Protein AF-A0A1Q3PB44-F1 (afdb_monomer_lite)

Structure (mmCIF, N/CA/C/O backbone):
data_AF-A0A1Q3PB44-F1
#
_entry.id   AF-A0A1Q3PB44-F1
#
loop_
_atom_site.group_PDB
_atom_site.id
_atom_site.type_symbol
_atom_site.label_atom_id
_atom_site.label_alt_id
_atom_site.label_comp_id
_atom_site.label_asym_id
_atom_site.label_entity_id
_atom_site.label_seq_id
_atom_site.pdbx_PDB_ins_code
_atom_site.Cartn_x
_atom_site.Cartn_y
_atom_site.Cartn_z
_atom_site.occupancy
_atom_site.B_iso_or_equiv
_atom_site.auth_seq_id
_atom_site.auth_comp_id
_atom_site.auth_asym_id
_atom_site.auth_atom_id
_atom_site.pdbx_PDB_model_num
ATOM 1 N N . MET A 1 1 ? -9.088 8.339 -26.005 1.00 31.25 1 MET A N 1
ATOM 2 C CA . MET A 1 1 ? -10.223 7.729 -26.740 1.00 31.25 1 MET A CA 1
ATOM 3 C C . MET A 1 1 ? -10.946 8.685 -27.688 1.00 31.25 1 MET A C 1
ATOM 5 O O . MET A 1 1 ? -10.969 8.366 -28.861 1.00 31.25 1 MET A O 1
ATOM 9 N N . LYS A 1 2 ? -11.451 9.865 -27.280 1.00 26.67 2 LYS A N 1
ATOM 10 C CA . LYS A 1 2 ? -12.158 10.789 -28.208 1.00 26.67 2 LYS A CA 1
ATOM 11 C C . LYS A 1 2 ? -11.362 11.177 -29.471 1.00 26.67 2 LYS A C 1
ATOM 13 O O . LYS A 1 2 ? -11.921 11.159 -30.557 1.00 26.67 2 LYS A O 1
ATOM 18 N N . ARG A 1 3 ? -10.048 11.430 -29.358 1.00 32.38 3 ARG A N 1
ATOM 19 C CA . ARG A 1 3 ? -9.160 11.673 -30.519 1.00 32.38 3 ARG A CA 1
ATOM 20 C C . ARG A 1 3 ? -8.926 10.430 -31.391 1.00 32.38 3 ARG A C 1
ATOM 22 O O . ARG A 1 3 ? -8.772 10.564 -32.593 1.00 32.38 3 ARG A O 1
ATOM 29 N N . ILE A 1 4 ? -8.954 9.237 -30.793 1.00 37.62 4 ILE A N 1
ATOM 30 C CA . ILE A 1 4 ? -8.823 7.954 -31.502 1.00 37.62 4 ILE A CA 1
ATOM 31 C C . ILE A 1 4 ? -10.124 7.639 -32.244 1.00 37.62 4 ILE A C 1
ATOM 33 O O . ILE A 1 4 ? -10.053 7.246 -33.394 1.00 37.62 4 ILE A O 1
ATOM 37 N N . CYS A 1 5 ? -11.296 7.899 -31.652 1.00 35.88 5 CYS A N 1
ATOM 38 C CA . CYS A 1 5 ? -12.586 7.804 -32.341 1.00 35.88 5 CYS A CA 1
ATOM 39 C C . CYS A 1 5 ? -12.705 8.818 -33.485 1.00 35.88 5 CYS A C 1
ATOM 41 O O . CYS A 1 5 ? -13.188 8.450 -34.542 1.00 35.88 5 CYS A O 1
ATOM 43 N N . LEU A 1 6 ? -12.224 10.058 -33.319 1.00 37.59 6 LEU A N 1
ATOM 44 C CA . LEU A 1 6 ? -12.164 11.043 -34.411 1.00 37.59 6 LEU A CA 1
ATOM 45 C C . LEU A 1 6 ? -11.245 10.585 -35.554 1.00 37.59 6 LEU A C 1
ATOM 47 O O . LEU A 1 6 ? -11.616 10.708 -36.716 1.00 37.59 6 LEU A O 1
ATOM 51 N N . LEU A 1 7 ? -10.087 10.000 -35.233 1.00 40.38 7 LEU A N 1
ATOM 52 C CA . LEU A 1 7 ? -9.178 9.410 -36.222 1.00 40.38 7 LEU A CA 1
ATOM 53 C C . LEU A 1 7 ? -9.757 8.147 -36.872 1.00 40.38 7 LEU A C 1
ATOM 55 O O . LEU A 1 7 ? -9.545 7.936 -38.058 1.00 40.38 7 LEU A O 1
ATOM 59 N N . TRP A 1 8 ? -10.529 7.342 -36.138 1.00 37.62 8 TRP A N 1
ATOM 60 C CA . TRP A 1 8 ? -11.254 6.186 -36.674 1.00 37.62 8 TRP A CA 1
ATOM 61 C C . TRP A 1 8 ? -12.418 6.610 -37.574 1.00 37.62 8 TRP A C 1
ATOM 63 O O . TRP A 1 8 ? -12.625 5.999 -38.609 1.00 37.62 8 TRP A O 1
ATOM 73 N N . ILE A 1 9 ? -13.134 7.688 -37.239 1.00 42.72 9 ILE A N 1
ATOM 74 C CA . ILE A 1 9 ? -14.161 8.297 -38.100 1.00 42.72 9 ILE A CA 1
ATOM 75 C C . ILE A 1 9 ? -13.521 8.895 -39.358 1.00 42.72 9 ILE A C 1
ATOM 77 O O . ILE A 1 9 ? -14.110 8.799 -40.425 1.00 42.72 9 ILE A O 1
ATOM 81 N N . LEU A 1 10 ? -12.303 9.441 -39.277 1.00 42.34 10 LEU A N 1
ATOM 82 C CA . LEU A 1 10 ? -11.537 9.882 -40.451 1.00 42.34 10 LEU A CA 1
ATOM 83 C C . LEU A 1 10 ? -11.017 8.702 -41.293 1.00 42.34 10 LEU A C 1
ATOM 85 O O . LEU A 1 10 ? -11.032 8.785 -42.516 1.00 42.34 10 LEU A O 1
ATOM 89 N N . LEU A 1 11 ? -10.605 7.592 -40.670 1.00 40.31 11 LEU A N 1
ATOM 90 C CA . LEU A 1 11 ? -10.160 6.358 -41.341 1.00 40.31 11 LEU A CA 1
ATOM 91 C C . LEU A 1 11 ? -11.316 5.601 -42.004 1.00 40.31 11 LEU A C 1
ATOM 93 O O . LEU A 1 11 ? -11.210 5.212 -43.158 1.00 40.31 11 LEU A O 1
ATOM 97 N N . VAL A 1 12 ? -12.440 5.428 -41.308 1.00 43.81 12 VAL A N 1
ATOM 98 C CA . VAL A 1 12 ? -13.672 4.874 -41.886 1.00 43.81 12 VAL A CA 1
ATOM 99 C C . VAL A 1 12 ? -14.264 5.869 -42.874 1.00 43.81 12 VAL A C 1
ATOM 101 O O . VAL A 1 12 ? -14.762 5.448 -43.900 1.00 43.81 12 VAL A O 1
ATOM 104 N N . GLY A 1 13 ? -14.146 7.173 -42.630 1.00 35.34 13 GLY A N 1
ATOM 105 C CA . GLY A 1 13 ? -14.529 8.223 -43.568 1.00 35.34 13 GLY A CA 1
ATOM 106 C C . GLY A 1 13 ? -13.752 8.116 -44.873 1.00 35.34 13 GLY A C 1
ATOM 107 O O . GLY A 1 13 ? -14.371 8.074 -45.918 1.00 35.34 13 GLY A O 1
ATOM 108 N N . THR A 1 14 ? -12.427 7.967 -44.833 1.00 41.50 14 THR A N 1
ATOM 109 C CA . THR A 1 14 ? -11.571 7.818 -46.028 1.00 41.50 14 THR A CA 1
ATOM 110 C C . THR A 1 14 ? -11.686 6.440 -46.691 1.00 41.50 14 THR A C 1
ATOM 112 O O . THR A 1 14 ? -11.678 6.358 -47.917 1.00 41.50 14 THR A O 1
ATOM 115 N N . TYR A 1 15 ? -11.873 5.364 -45.920 1.00 34.41 15 TYR A N 1
ATOM 116 C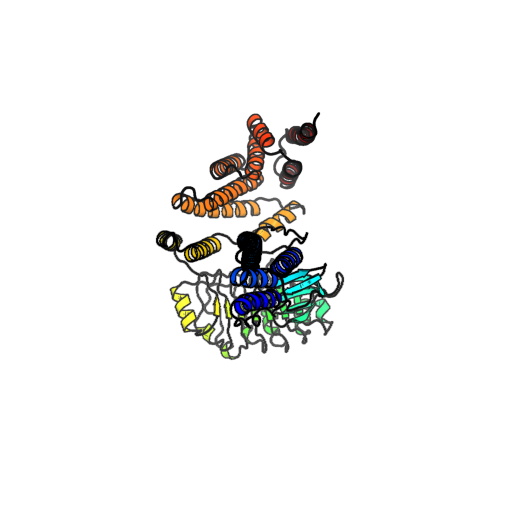 CA . TYR A 1 15 ? -12.097 4.009 -46.444 1.00 34.41 15 TYR A CA 1
ATOM 117 C C . TYR A 1 15 ? -13.510 3.833 -47.032 1.00 34.41 15 TYR A C 1
ATOM 119 O O . TYR A 1 15 ? -13.674 3.197 -48.070 1.00 34.41 15 TYR A O 1
ATOM 127 N N . ALA A 1 16 ? -14.528 4.450 -46.422 1.00 34.28 16 ALA A N 1
ATOM 128 C CA . ALA A 1 16 ? -15.892 4.502 -46.944 1.00 34.28 16 ALA A CA 1
ATOM 129 C C . ALA A 1 16 ? -16.031 5.508 -48.092 1.00 34.28 16 ALA A C 1
ATOM 131 O O . ALA A 1 16 ? -16.802 5.233 -48.999 1.00 34.28 16 ALA A O 1
ATOM 132 N N . TYR A 1 17 ? -15.258 6.602 -48.138 1.00 34.59 17 TYR A N 1
ATOM 133 C CA . TYR A 1 17 ? -15.199 7.495 -49.309 1.00 34.59 17 TYR A CA 1
ATOM 134 C C . TYR A 1 17 ? -14.560 6.800 -50.523 1.00 34.59 17 TYR A C 1
ATOM 136 O O . TYR A 1 17 ? -14.921 7.077 -51.662 1.00 34.59 17 TYR A O 1
ATOM 144 N N . GLY A 1 18 ? -13.666 5.832 -50.284 1.00 34.78 18 GLY A N 1
ATOM 145 C CA . GLY A 1 18 ? -13.157 4.916 -51.311 1.00 34.78 18 GLY A CA 1
ATOM 146 C C . GLY A 1 18 ? -14.152 3.832 -51.760 1.00 34.78 18 GLY A C 1
ATOM 147 O O . GLY A 1 18 ? -13.873 3.125 -52.724 1.00 34.78 18 GLY A O 1
ATOM 148 N N . GLN A 1 19 ? -15.298 3.688 -51.083 1.00 34.66 19 GLN A N 1
ATOM 149 C CA . GLN A 1 19 ? -16.355 2.701 -51.373 1.00 34.66 19 GLN A CA 1
ATOM 150 C C . GLN A 1 19 ? -17.742 3.339 -51.583 1.00 34.66 19 GLN A C 1
ATOM 152 O O . GLN A 1 19 ? -18.708 2.644 -51.909 1.00 34.66 19 GLN A O 1
ATOM 157 N N . THR A 1 20 ? -17.887 4.661 -51.456 1.00 29.61 20 THR A N 1
ATOM 158 C CA . THR A 1 20 ? -19.086 5.356 -51.913 1.00 29.61 20 THR A CA 1
ATOM 159 C C . THR A 1 20 ? -19.082 5.308 -53.424 1.00 29.61 20 THR A C 1
ATOM 161 O O . THR A 1 20 ? -18.291 5.999 -54.061 1.00 29.61 20 THR A O 1
ATOM 164 N N . LYS A 1 21 ? -19.961 4.444 -53.957 1.00 35.19 21 LYS A N 1
ATOM 165 C CA . LYS A 1 21 ? -20.476 4.438 -55.329 1.00 35.19 21 LYS A CA 1
ATOM 166 C C . LYS A 1 21 ? -20.131 5.748 -56.012 1.00 35.19 21 LYS A C 1
ATOM 168 O O . LYS A 1 21 ? -20.655 6.783 -55.591 1.00 35.19 21 LYS A O 1
ATOM 173 N N . SER A 1 22 ? -19.307 5.684 -57.057 1.00 34.19 22 SER A N 1
ATOM 174 C CA . SER A 1 22 ? -19.205 6.778 -58.005 1.00 34.19 22 SER A CA 1
ATOM 175 C C . SER A 1 22 ? -20.636 7.233 -58.291 1.00 34.19 22 SER A C 1
ATOM 177 O O . SER A 1 22 ? -21.410 6.515 -58.937 1.00 34.19 22 SER A O 1
ATOM 179 N N . LYS A 1 23 ? -21.019 8.424 -57.825 1.00 36.88 23 LYS A N 1
ATOM 180 C CA . LYS A 1 23 ? -21.848 9.230 -58.701 1.00 36.88 23 LYS A CA 1
ATOM 181 C C . LYS A 1 23 ? -20.926 9.410 -59.886 1.00 36.88 23 LYS A C 1
ATOM 183 O O . LYS A 1 23 ? -19.976 10.177 -59.788 1.00 36.88 23 LYS A O 1
ATOM 188 N N . LYS A 1 24 ? -21.120 8.565 -60.911 1.00 36.59 24 LYS A N 1
ATOM 189 C CA . LYS A 1 24 ? -20.593 8.816 -62.245 1.00 36.59 24 LYS A CA 1
ATOM 190 C C . LYS A 1 24 ? -20.741 10.316 -62.410 1.00 36.59 24 LYS A C 1
ATOM 192 O O . LYS A 1 24 ? -21.864 10.814 -62.272 1.00 36.59 24 LYS A O 1
ATOM 197 N N . ILE A 1 25 ? -19.630 11.023 -62.585 1.00 38.75 25 ILE A N 1
ATOM 198 C CA . ILE A 1 25 ? -19.716 12.329 -63.213 1.00 38.75 25 ILE A CA 1
ATOM 199 C C . ILE A 1 25 ? -20.564 12.046 -64.450 1.00 38.75 25 ILE A C 1
ATOM 201 O O . ILE A 1 25 ? -20.268 11.110 -65.202 1.00 38.75 25 ILE A O 1
ATOM 205 N N . ALA A 1 26 ? -21.733 12.690 -64.499 1.00 40.81 26 ALA A N 1
ATOM 206 C CA . ALA A 1 26 ? -22.584 12.646 -65.670 1.00 40.81 26 ALA A CA 1
ATOM 207 C C . ALA A 1 26 ? -21.668 12.887 -66.870 1.00 40.81 26 ALA A C 1
ATOM 209 O O . ALA A 1 26 ? -20.730 13.674 -66.741 1.00 40.81 26 ALA A O 1
ATOM 210 N N . GLU A 1 27 ? -21.872 12.130 -67.948 1.00 43.84 27 GLU A N 1
ATOM 211 C CA . GLU A 1 27 ? -21.102 12.254 -69.188 1.00 43.84 27 GLU A CA 1
ATOM 212 C C . GLU A 1 27 ? -20.716 13.720 -69.420 1.00 43.84 27 GLU A C 1
ATOM 214 O O . GLU A 1 27 ? -21.585 14.580 -69.241 1.00 43.84 27 GLU A O 1
ATOM 219 N N . PRO A 1 28 ? -19.428 14.012 -69.693 1.00 43.94 28 PRO A N 1
ATOM 220 C CA . PRO A 1 28 ? -18.940 15.384 -69.739 1.00 43.94 28 PRO A CA 1
ATOM 221 C C . PRO A 1 28 ? -19.877 16.207 -70.621 1.00 43.94 28 PRO A C 1
ATOM 223 O O . PRO A 1 28 ? -20.183 15.791 -71.740 1.00 43.94 28 PRO A O 1
ATOM 226 N N . GLU A 1 29 ? -20.396 17.319 -70.086 1.00 48.84 29 GLU A N 1
ATOM 227 C CA . GLU A 1 29 ? -21.261 18.194 -70.874 1.00 48.84 29 GLU A CA 1
ATOM 228 C C . GLU A 1 29 ? -20.526 18.581 -72.172 1.00 48.84 29 GLU A C 1
ATOM 230 O O . GLU A 1 29 ? -19.304 18.769 -72.127 1.00 48.84 29 GLU A O 1
ATOM 235 N N . PRO A 1 30 ? -21.223 18.687 -73.321 1.00 44.12 30 PRO A N 1
ATOM 236 C CA . PRO A 1 30 ? -20.631 18.568 -74.664 1.00 44.12 30 PRO A CA 1
ATOM 237 C C . PRO A 1 30 ? -19.619 19.655 -75.073 1.00 44.12 30 PRO A C 1
ATOM 239 O O . PRO A 1 30 ? -19.142 19.629 -76.203 1.00 44.12 30 PRO A O 1
ATOM 242 N N . ASP A 1 31 ? -19.285 20.587 -74.180 1.00 51.25 31 ASP A N 1
ATOM 243 C CA . ASP A 1 31 ? -18.553 21.820 -74.484 1.00 51.25 31 ASP A CA 1
ATOM 244 C C . ASP A 1 31 ? -17.181 21.941 -73.794 1.00 51.25 31 ASP A C 1
ATOM 246 O O . ASP A 1 31 ? -16.513 22.961 -73.953 1.00 51.25 31 ASP A O 1
ATOM 250 N N . HIS A 1 32 ? -16.722 20.954 -73.013 1.00 59.09 32 HIS A N 1
ATOM 251 C CA . HIS A 1 32 ? -15.379 21.040 -72.416 1.00 59.09 32 HIS A CA 1
ATOM 252 C C . HIS A 1 32 ? -14.331 20.527 -73.401 1.00 59.09 32 HIS A C 1
ATOM 254 O O . HIS A 1 32 ? -14.281 19.332 -73.700 1.00 59.09 32 HIS A O 1
ATOM 260 N N . SER A 1 33 ? -13.474 21.428 -73.885 1.00 78.19 33 SER A N 1
ATOM 261 C CA . SER A 1 33 ? -12.336 21.033 -74.711 1.00 78.19 33 SER A CA 1
ATOM 262 C C . SER A 1 33 ? -11.393 20.112 -73.926 1.00 78.19 33 SER A C 1
ATOM 264 O O . SER A 1 33 ? -11.323 20.146 -72.689 1.00 78.19 33 SER A O 1
ATOM 266 N N . CYS A 1 34 ? -10.641 19.276 -74.638 1.00 80.50 34 CYS A N 1
ATOM 267 C CA . CYS A 1 34 ? -9.642 18.402 -74.027 1.00 80.50 34 CYS A CA 1
ATOM 268 C C . CYS A 1 34 ? -8.598 19.192 -73.217 1.00 80.50 34 CYS A C 1
ATOM 270 O O . CYS A 1 34 ? -8.093 18.718 -72.194 1.00 80.50 34 CYS A O 1
ATOM 272 N N . GLU A 1 35 ? -8.324 20.426 -73.629 1.00 85.12 35 GLU A N 1
ATOM 273 C CA . GLU A 1 35 ? -7.474 21.389 -72.944 1.00 85.12 35 GLU A CA 1
ATOM 274 C C . GLU A 1 35 ? -8.085 21.882 -71.623 1.00 85.12 35 GLU A C 1
ATOM 276 O O . GLU A 1 35 ? -7.364 21.972 -70.623 1.00 85.12 35 GLU A O 1
ATOM 281 N N . ASP A 1 36 ? -9.396 22.137 -71.573 1.00 84.81 36 ASP A N 1
ATOM 282 C CA . ASP A 1 36 ? -10.093 22.599 -70.363 1.00 84.81 36 ASP A CA 1
ATOM 283 C C . ASP A 1 36 ? -10.132 21.524 -69.273 1.00 84.81 36 ASP A C 1
ATOM 285 O O . ASP A 1 36 ? -9.908 21.811 -68.089 1.00 84.81 36 ASP A O 1
ATOM 289 N N . LEU A 1 37 ? -10.348 20.264 -69.664 1.00 83.44 37 LEU A N 1
ATOM 290 C CA . LEU A 1 37 ? -10.273 19.120 -68.752 1.00 83.44 37 LEU A CA 1
ATOM 291 C C . LEU A 1 37 ? -8.854 18.943 -68.200 1.00 83.44 37 LEU A C 1
ATOM 293 O O . LEU A 1 37 ? -8.673 18.726 -66.998 1.00 83.44 37 LEU A O 1
ATOM 297 N N . LEU A 1 38 ? -7.833 19.086 -69.050 1.00 88.44 38 LEU A N 1
ATOM 298 C CA . LEU A 1 38 ? -6.437 18.970 -68.631 1.00 88.44 38 LEU A CA 1
ATOM 299 C C . LEU A 1 38 ? -6.029 20.114 -67.695 1.00 88.44 38 LEU A C 1
ATOM 301 O O . LEU A 1 38 ? -5.314 19.894 -66.713 1.00 88.44 38 LEU A O 1
ATOM 305 N N . MET A 1 39 ? -6.491 21.330 -67.976 1.00 90.31 39 MET A N 1
ATOM 306 C CA . MET A 1 39 ? -6.270 22.504 -67.137 1.00 90.31 39 MET A CA 1
ATOM 307 C C . MET A 1 39 ? -6.982 22.369 -65.786 1.00 90.31 39 MET A C 1
ATOM 309 O O . MET A 1 39 ? -6.376 22.633 -64.748 1.00 90.31 39 MET A O 1
ATOM 313 N N . SER A 1 40 ? -8.218 21.867 -65.770 1.00 89.06 40 SER A N 1
ATOM 314 C CA . SER A 1 40 ? -8.969 21.589 -64.538 1.00 89.06 40 SER A CA 1
ATOM 315 C C . SER A 1 40 ? -8.299 20.506 -63.689 1.00 89.06 40 SER A C 1
ATOM 317 O O . SER A 1 40 ? -8.140 20.684 -62.480 1.00 89.06 40 SER A O 1
ATOM 319 N N . ALA A 1 41 ? -7.800 19.435 -64.316 1.00 89.06 41 ALA A N 1
ATOM 320 C CA . ALA A 1 41 ? -7.032 18.393 -63.635 1.00 89.06 41 ALA A CA 1
ATOM 321 C C . ALA A 1 41 ? -5.750 18.942 -62.983 1.00 89.06 41 ALA A C 1
ATOM 323 O O . ALA A 1 41 ? -5.457 18.633 -61.824 1.00 89.06 41 ALA A O 1
ATOM 324 N N . LYS A 1 42 ? -4.997 19.786 -63.702 1.00 91.69 42 LYS A N 1
ATOM 325 C CA . LYS A 1 42 ? -3.780 20.433 -63.184 1.00 91.69 42 LYS A CA 1
ATOM 326 C C . LYS A 1 42 ? -4.092 21.397 -62.038 1.00 91.69 42 LYS A C 1
ATOM 328 O O . LYS A 1 42 ? -3.457 21.303 -60.990 1.00 91.69 42 LYS A O 1
ATOM 333 N N . ASN A 1 43 ? -5.114 22.238 -62.187 1.00 91.38 43 ASN A N 1
ATOM 334 C CA . ASN A 1 43 ? -5.532 23.192 -61.158 1.00 91.38 43 ASN A CA 1
ATOM 335 C C . ASN A 1 43 ? -5.997 22.487 -59.872 1.00 91.38 43 ASN A C 1
ATOM 337 O O . ASN A 1 43 ? -5.606 22.889 -58.775 1.00 91.38 43 ASN A O 1
ATOM 341 N N . SER A 1 44 ? -6.781 21.410 -59.977 1.00 85.31 44 SER A N 1
ATOM 342 C CA . SER A 1 44 ? -7.178 20.615 -58.805 1.00 85.31 44 SER A CA 1
ATOM 343 C C . SER A 1 44 ? -5.984 19.893 -58.167 1.00 85.31 44 SER A C 1
ATOM 345 O O . SER A 1 44 ? -5.896 19.813 -56.941 1.00 85.31 44 SER A O 1
ATOM 347 N N . LEU A 1 45 ? -5.005 19.424 -58.953 1.00 88.44 45 LEU A N 1
ATOM 348 C CA . LEU A 1 45 ? -3.767 18.840 -58.417 1.00 88.44 45 LEU A CA 1
ATOM 349 C C . LEU A 1 45 ? -2.906 19.874 -57.665 1.00 88.44 45 LEU A C 1
ATOM 351 O O . LEU A 1 45 ? -2.297 19.535 -56.639 1.00 88.44 45 LEU A O 1
ATOM 355 N N . GLU A 1 46 ? -2.848 21.115 -58.150 1.00 91.56 46 GLU A N 1
ATOM 356 C CA . GLU A 1 46 ? -2.172 22.238 -57.484 1.00 91.56 46 GLU A CA 1
ATOM 357 C C . GLU A 1 46 ? -2.870 22.623 -56.177 1.00 91.56 46 GLU A C 1
ATOM 359 O O . GLU A 1 46 ? -2.208 22.772 -55.150 1.00 91.56 46 GLU A O 1
ATOM 364 N N . LYS A 1 47 ? -4.208 22.660 -56.176 1.00 89.69 47 LYS A N 1
ATOM 365 C CA . LYS A 1 47 ? -5.036 22.866 -54.973 1.00 89.69 47 LYS A CA 1
ATOM 366 C C . LYS A 1 47 ? -5.055 21.670 -54.014 1.00 89.69 47 LYS A C 1
ATOM 368 O O . LYS A 1 47 ? -5.650 21.756 -52.943 1.00 89.69 47 LYS A O 1
ATOM 373 N N . ASN A 1 48 ? -4.377 20.573 -54.362 1.00 85.44 48 ASN A N 1
ATOM 374 C CA . ASN A 1 48 ? -4.324 19.326 -53.594 1.00 85.44 48 ASN A CA 1
ATOM 375 C C . ASN A 1 48 ? -5.698 18.631 -53.431 1.00 85.44 48 ASN A C 1
ATOM 377 O O . ASN A 1 48 ? -5.900 17.839 -52.510 1.00 85.44 48 ASN A O 1
ATOM 381 N N . GLU A 1 49 ? -6.625 18.882 -54.356 1.00 88.56 49 GLU A N 1
ATOM 382 C CA . GLU A 1 49 ? -7.944 18.248 -54.478 1.00 88.56 49 GLU A CA 1
ATOM 383 C C . GLU A 1 49 ? -7.803 16.925 -55.254 1.00 88.56 49 GLU A C 1
ATOM 385 O O . GLU A 1 49 ? -8.264 16.774 -56.385 1.00 88.56 49 GLU A O 1
ATOM 390 N N . LEU A 1 50 ? -7.086 15.962 -54.665 1.00 84.56 50 LEU A N 1
ATOM 391 C CA . LEU A 1 50 ? -6.557 14.797 -55.391 1.00 84.56 50 LEU A CA 1
ATOM 392 C C . LEU A 1 50 ? -7.635 13.921 -56.040 1.00 84.56 50 LEU A C 1
ATOM 394 O O . LEU A 1 50 ? -7.419 13.442 -57.147 1.00 84.56 50 LEU A O 1
ATOM 398 N N . THR A 1 51 ? -8.787 13.733 -55.393 1.00 82.38 51 THR A N 1
ATOM 399 C CA . THR A 1 51 ? -9.908 12.967 -55.964 1.00 82.38 51 THR A CA 1
ATOM 400 C C . THR A 1 51 ? -10.460 13.653 -57.209 1.00 82.38 51 THR A C 1
ATOM 402 O O . THR A 1 51 ? -10.565 13.028 -58.253 1.00 82.38 51 THR A O 1
ATOM 405 N N . GLN A 1 52 ? -10.700 14.962 -57.131 1.00 83.00 52 GLN A N 1
ATOM 406 C CA . GLN A 1 52 ? -11.231 15.741 -58.245 1.00 83.00 52 GLN A CA 1
ATOM 407 C C . GLN A 1 52 ? -10.236 15.817 -59.414 1.00 83.00 52 GLN A C 1
ATOM 409 O O . GLN A 1 52 ? -10.616 15.668 -60.571 1.00 83.00 52 GLN A O 1
ATOM 414 N N . ALA A 1 53 ? -8.943 15.972 -59.117 1.00 81.75 53 ALA A N 1
ATOM 415 C CA . ALA A 1 53 ? -7.887 15.911 -60.125 1.00 81.75 53 ALA A CA 1
ATOM 416 C C . ALA A 1 53 ? -7.817 14.536 -60.813 1.00 81.75 53 ALA A C 1
ATOM 418 O O . ALA A 1 53 ? -7.580 14.464 -62.021 1.00 81.75 53 ALA A O 1
ATOM 419 N N . ARG A 1 54 ? -8.034 13.448 -60.056 1.00 86.88 54 ARG A N 1
ATOM 420 C CA . ARG A 1 54 ? -8.097 12.080 -60.586 1.00 86.88 54 ARG A CA 1
ATOM 421 C C . ARG A 1 54 ? -9.298 11.903 -61.504 1.00 86.88 54 ARG A C 1
ATOM 423 O O . ARG A 1 54 ? -9.127 11.405 -62.611 1.00 86.88 54 ARG A O 1
ATOM 430 N N . ASP A 1 55 ? -10.461 12.368 -61.065 1.00 85.81 55 ASP A N 1
ATOM 431 C CA . ASP A 1 55 ? -11.714 12.264 -61.805 1.00 85.81 55 ASP A CA 1
ATOM 432 C C . ASP A 1 55 ? -11.634 13.016 -63.146 1.00 85.81 55 ASP A C 1
ATOM 434 O O . ASP A 1 55 ? -12.011 12.466 -64.179 1.00 85.81 55 ASP A O 1
ATOM 438 N N . TYR A 1 56 ? -11.050 14.224 -63.173 1.00 85.25 56 TYR A N 1
ATOM 439 C CA . TYR A 1 56 ? -10.800 14.950 -64.428 1.00 85.25 56 TYR A CA 1
ATOM 440 C C . TYR A 1 56 ? -9.804 14.230 -65.348 1.00 85.25 56 TYR A C 1
ATOM 442 O O . TYR A 1 56 ? -9.974 14.251 -66.566 1.00 85.25 56 TYR A O 1
ATOM 450 N N . CYS A 1 57 ? -8.776 13.575 -64.795 1.00 83.81 57 CYS A N 1
ATOM 451 C CA . CYS A 1 57 ? -7.845 12.783 -65.603 1.00 83.81 57 CYS A CA 1
ATOM 452 C C . CYS A 1 57 ? -8.502 11.533 -66.192 1.00 83.81 57 CYS A C 1
ATOM 454 O O . CYS A 1 57 ? -8.281 11.227 -67.359 1.00 83.81 57 CYS A O 1
ATOM 456 N N . GLU A 1 58 ? -9.291 10.807 -65.398 1.00 85.94 58 GLU A N 1
ATOM 457 C CA . GLU A 1 58 ? -10.016 9.614 -65.846 1.00 85.94 58 GLU A CA 1
ATOM 458 C C . GLU A 1 58 ? -11.060 9.974 -66.911 1.00 85.94 58 GLU A C 1
ATOM 460 O O . GLU A 1 58 ? -11.155 9.279 -67.921 1.00 85.94 58 GLU A O 1
ATOM 465 N N . ALA A 1 59 ? -11.772 11.095 -66.743 1.00 83.62 59 ALA A N 1
ATOM 466 C CA . ALA A 1 59 ? -12.682 11.626 -67.754 1.00 83.62 59 ALA A CA 1
ATOM 467 C C . ALA A 1 59 ? -11.943 12.011 -69.048 1.00 83.62 59 ALA A C 1
ATOM 469 O O . ALA A 1 59 ? -12.349 11.584 -70.125 1.00 83.62 59 ALA A O 1
ATOM 470 N N . GLY A 1 60 ? -10.827 12.745 -68.954 1.00 82.44 60 GLY A N 1
ATOM 471 C CA . GLY A 1 60 ? -10.021 13.136 -70.116 1.00 82.44 60 GLY A CA 1
ATOM 472 C C . GLY A 1 60 ? -9.443 11.947 -70.890 1.00 82.44 60 GLY A C 1
ATOM 473 O O . GLY A 1 60 ? -9.449 11.951 -72.116 1.00 82.44 60 GLY A O 1
ATOM 474 N N . LEU A 1 61 ? -9.015 10.884 -70.202 1.00 84.06 61 LEU A N 1
ATOM 475 C CA . LEU A 1 61 ? -8.502 9.662 -70.843 1.00 84.06 61 LEU A CA 1
ATOM 476 C C . LEU A 1 61 ? -9.561 8.871 -71.619 1.00 84.06 61 LEU A C 1
ATOM 478 O O . LEU A 1 61 ? -9.195 8.072 -72.477 1.00 84.06 61 LEU A O 1
ATOM 482 N N . LEU A 1 62 ? -10.844 9.069 -71.315 1.00 82.69 62 LEU A N 1
ATOM 483 C CA . LEU A 1 62 ? -11.947 8.417 -72.021 1.00 82.69 62 LEU A CA 1
ATOM 484 C C . LEU A 1 62 ? -12.320 9.131 -73.324 1.00 82.69 62 LEU A C 1
ATOM 486 O O . LEU A 1 62 ? -12.850 8.480 -74.220 1.00 82.69 62 LEU A O 1
ATOM 490 N N . VAL A 1 63 ? -12.082 10.444 -73.418 1.00 81.12 63 VAL A N 1
ATOM 491 C CA . VAL A 1 63 ? -12.612 11.282 -74.513 1.00 81.12 63 VAL A CA 1
ATOM 492 C C . VAL A 1 63 ? -11.541 12.001 -75.345 1.00 81.12 63 VAL A C 1
ATOM 494 O O . VAL A 1 63 ? -11.863 12.492 -76.420 1.00 81.12 63 VAL A O 1
ATOM 497 N N . CYS A 1 64 ? -10.276 12.040 -74.904 1.00 80.19 64 CYS A N 1
ATOM 498 C CA . CYS A 1 64 ? -9.201 12.807 -75.549 1.00 80.19 64 CYS A CA 1
ATOM 499 C C . CYS A 1 64 ? -7.996 11.936 -75.943 1.00 80.19 64 CYS A C 1
ATOM 501 O O . CYS A 1 64 ? -7.072 11.744 -75.146 1.00 80.19 64 CYS A O 1
ATOM 503 N N . GLU A 1 65 ? -7.962 11.451 -77.189 1.00 77.19 65 GLU A N 1
ATOM 504 C CA . GLU A 1 65 ? -6.859 10.614 -77.697 1.00 77.19 65 GLU A CA 1
ATOM 505 C C . GLU A 1 65 ? -5.533 11.392 -77.807 1.00 77.19 65 GLU A C 1
ATOM 507 O O . GLU A 1 65 ? -4.505 10.935 -77.293 1.00 77.19 65 GLU A O 1
ATOM 512 N N . ASP A 1 66 ? -5.566 12.607 -78.364 1.00 80.50 66 ASP A N 1
ATOM 513 C CA . ASP A 1 66 ? -4.368 13.410 -78.668 1.00 80.50 66 ASP A CA 1
ATOM 514 C C . ASP A 1 66 ? -3.630 13.934 -77.422 1.00 80.50 66 ASP A C 1
ATOM 516 O O . ASP A 1 66 ? -2.417 14.148 -77.441 1.00 80.50 66 ASP A O 1
ATOM 520 N N . LEU A 1 67 ? -4.340 14.107 -76.301 1.00 85.31 67 LEU A N 1
ATOM 521 C CA . LEU A 1 67 ? -3.774 14.575 -75.025 1.00 85.31 67 LEU A CA 1
ATOM 522 C C . LEU A 1 67 ? -3.651 13.469 -73.970 1.00 85.31 67 LEU A C 1
ATOM 524 O O . LEU A 1 67 ? -3.276 13.745 -72.824 1.00 85.31 67 LEU A O 1
ATOM 528 N N . SER A 1 68 ? -3.906 12.214 -74.341 1.00 82.38 68 SER A N 1
ATOM 529 C CA . SER A 1 68 ? -3.864 11.053 -73.443 1.00 82.38 68 SER A CA 1
ATOM 530 C C . SER A 1 68 ? -2.555 10.957 -72.644 1.00 82.38 68 SER A C 1
ATOM 532 O O . SER A 1 68 ? -2.583 10.767 -71.426 1.00 82.38 68 SER A O 1
ATOM 534 N N . GLY A 1 69 ? -1.403 11.199 -73.281 1.00 85.88 69 GLY A N 1
ATOM 535 C CA . GLY A 1 69 ? -0.097 11.223 -72.609 1.00 85.88 69 GLY A CA 1
ATOM 536 C C . GLY A 1 69 ? 0.020 12.309 -71.528 1.00 85.88 69 GLY A C 1
ATOM 537 O O . GLY A 1 69 ? 0.609 12.079 -70.467 1.00 85.88 69 GLY A O 1
ATOM 538 N N . SER A 1 70 ? -0.604 13.471 -71.743 1.00 89.44 70 SER A N 1
ATOM 539 C CA . SER A 1 70 ? -0.630 14.563 -70.762 1.00 89.44 70 SER A CA 1
ATOM 540 C C . SER A 1 70 ? -1.507 14.219 -69.558 1.00 89.44 70 SER A C 1
ATOM 542 O O . SER A 1 70 ? -1.084 14.426 -68.418 1.00 89.44 70 SER A O 1
ATOM 544 N N . PHE A 1 71 ? -2.688 13.635 -69.781 1.00 87.88 71 PHE A N 1
ATOM 545 C CA . PHE A 1 71 ? -3.557 13.167 -68.697 1.00 87.88 71 PHE A CA 1
ATOM 546 C C . PHE A 1 71 ? -2.929 12.019 -67.902 1.00 87.88 71 PHE A C 1
ATOM 548 O O . PHE A 1 71 ? -2.965 12.049 -66.673 1.00 87.88 71 PHE A O 1
ATOM 555 N N . GLN A 1 72 ? -2.272 11.056 -68.560 1.00 88.88 72 GLN A N 1
ATOM 556 C CA . GLN A 1 72 ? -1.526 9.994 -67.872 1.00 88.88 72 GLN A CA 1
ATOM 557 C C . GLN A 1 72 ? -0.409 10.564 -66.992 1.00 88.88 72 GLN A C 1
ATOM 559 O O . GLN A 1 72 ? -0.202 10.093 -65.871 1.00 88.88 72 GLN A O 1
ATOM 564 N N . SER A 1 73 ? 0.283 11.609 -67.456 1.00 92.31 73 SER A N 1
ATOM 565 C CA . SER A 1 73 ? 1.310 12.285 -66.661 1.00 92.31 73 SER A CA 1
ATOM 566 C C . SER A 1 73 ? 0.727 12.971 -65.420 1.00 92.31 73 SER A C 1
ATOM 568 O O . SER A 1 73 ? 1.307 12.865 -64.337 1.00 92.31 73 SER A O 1
ATOM 570 N N . VAL A 1 74 ? -0.410 13.665 -65.542 1.00 88.75 74 VAL A N 1
ATOM 571 C CA . VAL A 1 74 ? -1.074 14.309 -64.392 1.00 88.75 74 VAL A CA 1
ATOM 572 C C . VAL A 1 74 ? -1.618 13.251 -63.427 1.00 88.75 74 VAL A C 1
ATOM 574 O O . VAL A 1 74 ? -1.364 13.339 -62.226 1.00 88.75 74 VAL A O 1
ATOM 577 N N . LEU A 1 75 ? -2.257 12.196 -63.938 1.00 86.31 75 LEU A N 1
ATOM 578 C CA . LEU A 1 75 ? -2.782 11.081 -63.146 1.00 86.31 75 LEU A CA 1
ATOM 579 C C . LEU A 1 75 ? -1.680 10.354 -62.366 1.00 86.31 75 LEU A C 1
ATOM 581 O O . LEU A 1 75 ? -1.860 10.011 -61.196 1.00 86.31 75 LEU A O 1
ATOM 585 N N . LYS A 1 76 ? -0.504 10.170 -62.977 1.00 90.38 76 LYS A N 1
ATOM 586 C CA . LYS A 1 76 ? 0.679 9.622 -62.300 1.00 90.38 76 LYS A CA 1
ATOM 587 C C . LYS A 1 76 ? 1.094 10.487 -61.107 1.00 90.38 76 LYS A C 1
ATOM 589 O O . LYS A 1 76 ? 1.376 9.947 -60.039 1.00 90.38 76 LYS A O 1
ATOM 594 N N . ASN A 1 77 ? 1.078 11.812 -61.257 1.00 89.38 77 ASN A N 1
ATOM 595 C CA . ASN A 1 77 ? 1.402 12.744 -60.173 1.00 89.38 77 ASN A CA 1
ATOM 596 C C . ASN A 1 77 ? 0.327 12.763 -59.072 1.00 89.38 77 ASN A C 1
ATOM 598 O O . ASN A 1 77 ? 0.667 12.816 -57.889 1.00 89.38 77 ASN A O 1
ATOM 602 N N . VAL A 1 78 ? -0.956 12.674 -59.442 1.00 84.69 78 VAL A N 1
ATOM 603 C CA . VAL A 1 78 ? -2.078 12.533 -58.496 1.00 84.69 78 VAL A CA 1
ATOM 604 C C . VAL A 1 78 ? -1.908 11.265 -57.656 1.00 84.69 78 VAL A C 1
ATOM 606 O O . VAL A 1 78 ? -1.916 11.336 -56.427 1.00 84.69 78 VAL A O 1
ATOM 609 N N . ASN A 1 79 ? -1.680 10.117 -58.300 1.00 81.12 79 ASN A N 1
ATOM 610 C CA . ASN A 1 79 ? -1.503 8.836 -57.612 1.00 81.12 79 ASN A CA 1
ATOM 611 C C . ASN A 1 79 ? -0.265 8.837 -56.704 1.00 81.12 79 ASN A C 1
ATOM 613 O O . ASN A 1 79 ? -0.351 8.395 -55.560 1.00 81.12 79 ASN A O 1
ATOM 617 N N . ALA A 1 80 ? 0.848 9.428 -57.152 1.00 82.25 80 ALA A N 1
ATOM 618 C CA . ALA A 1 80 ? 2.042 9.586 -56.322 1.00 82.25 80 ALA A CA 1
ATOM 619 C C . ALA A 1 80 ? 1.774 10.420 -55.051 1.00 82.25 80 ALA A C 1
ATOM 621 O O . ALA A 1 80 ? 2.227 10.051 -53.966 1.00 82.25 80 ALA A O 1
ATOM 622 N N . LYS A 1 81 ? 0.997 11.513 -55.147 1.00 82.75 81 LYS A N 1
ATOM 623 C CA . LYS A 1 81 ? 0.586 12.301 -53.969 1.00 82.75 81 LYS A CA 1
ATOM 624 C C . LYS A 1 81 ? -0.355 11.521 -53.043 1.00 82.75 81 LYS A C 1
ATOM 626 O O . LYS A 1 81 ? -0.187 11.597 -51.826 1.00 82.75 81 LYS A O 1
ATOM 631 N N . ILE A 1 82 ? -1.310 10.762 -53.588 1.00 77.19 82 ILE A N 1
ATOM 632 C CA . ILE A 1 82 ? -2.223 9.916 -52.798 1.00 77.19 82 ILE A CA 1
ATOM 633 C C . ILE A 1 82 ? -1.433 8.869 -52.008 1.00 77.19 82 ILE A C 1
ATOM 635 O O . ILE A 1 82 ? -1.663 8.688 -50.811 1.00 77.19 82 ILE A O 1
ATOM 639 N N . ASP A 1 83 ? -0.487 8.192 -52.653 1.00 75.69 83 ASP A N 1
ATOM 640 C CA . ASP A 1 83 ? 0.314 7.164 -51.993 1.00 75.69 83 ASP A CA 1
ATOM 641 C C . ASP A 1 83 ? 1.250 7.767 -50.938 1.00 75.69 83 ASP A C 1
ATOM 643 O O . ASP A 1 83 ? 1.383 7.205 -49.849 1.00 75.69 83 ASP A O 1
ATOM 647 N N . SER A 1 84 ? 1.790 8.967 -51.178 1.00 77.38 84 SER A N 1
ATOM 648 C CA . SER A 1 84 ? 2.516 9.729 -50.153 1.00 77.38 84 SER A CA 1
ATOM 649 C C . SER A 1 84 ? 1.640 10.046 -48.932 1.00 77.38 84 SER A C 1
ATOM 651 O O . SER A 1 84 ? 2.066 9.813 -47.799 1.00 77.38 84 SER A O 1
ATOM 653 N N . GLN A 1 85 ? 0.399 10.510 -49.131 1.00 76.69 85 GLN A N 1
ATOM 654 C CA . GLN A 1 85 ? -0.531 10.798 -48.027 1.00 76.69 85 GLN A CA 1
ATOM 655 C C . GLN A 1 85 ? -0.920 9.535 -47.248 1.00 76.69 85 GLN A C 1
ATOM 657 O O . GLN A 1 85 ? -0.984 9.562 -46.018 1.00 76.69 85 GLN A O 1
ATOM 662 N N . LYS A 1 86 ? -1.127 8.399 -47.928 1.00 70.06 86 LYS A N 1
ATOM 663 C CA . LYS A 1 86 ? -1.376 7.110 -47.258 1.00 70.06 86 LYS A CA 1
ATOM 664 C C . LYS A 1 86 ? -0.202 6.707 -46.369 1.00 70.06 86 LYS A C 1
ATOM 666 O O . LYS A 1 86 ? -0.421 6.295 -45.232 1.00 70.06 86 LYS A O 1
ATOM 671 N N . ILE A 1 87 ? 1.030 6.847 -46.862 1.00 70.50 87 ILE A N 1
ATOM 672 C CA . ILE A 1 87 ? 2.242 6.543 -46.090 1.00 70.50 87 ILE A CA 1
ATOM 673 C C . ILE A 1 87 ? 2.324 7.433 -44.843 1.00 70.50 87 ILE A C 1
ATOM 675 O O . ILE A 1 87 ? 2.633 6.935 -43.760 1.00 70.50 87 ILE A O 1
ATOM 679 N N . GLU A 1 88 ? 2.021 8.727 -44.957 1.00 69.06 88 GLU A N 1
ATOM 680 C CA . GLU A 1 88 ? 1.996 9.642 -43.808 1.00 69.06 88 GLU A CA 1
ATOM 681 C C . GLU A 1 88 ? 0.919 9.275 -42.782 1.00 69.06 88 GLU A C 1
ATOM 683 O O . GLU A 1 88 ? 1.198 9.258 -41.581 1.00 69.06 88 GLU A O 1
ATOM 688 N N . ILE A 1 89 ? -0.284 8.910 -43.233 1.00 66.81 89 ILE A N 1
ATOM 689 C CA . ILE A 1 89 ? -1.374 8.469 -42.352 1.00 66.81 89 ILE A CA 1
ATOM 690 C C . ILE A 1 89 ? -0.994 7.180 -41.618 1.00 66.81 89 ILE A C 1
ATOM 692 O O . ILE A 1 89 ? -1.205 7.082 -40.407 1.00 66.81 89 ILE A O 1
ATOM 696 N N . VAL A 1 90 ? -0.401 6.206 -42.315 1.00 64.56 90 VAL A N 1
ATOM 697 C CA . VAL A 1 90 ? 0.075 4.956 -41.702 1.00 64.56 90 VAL A CA 1
ATOM 698 C C . VAL A 1 90 ? 1.162 5.247 -40.667 1.00 64.56 90 VAL A C 1
ATOM 700 O O . VAL A 1 90 ? 1.057 4.775 -39.536 1.00 64.56 90 VAL A O 1
ATOM 703 N N . LYS A 1 91 ? 2.141 6.103 -40.988 1.00 64.69 91 LYS A N 1
ATOM 704 C CA . LYS A 1 91 ? 3.176 6.538 -40.033 1.00 64.69 91 LYS A CA 1
ATOM 705 C C . LYS A 1 91 ? 2.579 7.231 -38.806 1.00 64.69 91 LYS A C 1
ATOM 707 O O . LYS A 1 91 ? 3.003 6.959 -37.680 1.00 64.69 91 LYS A O 1
ATOM 712 N N . ALA A 1 92 ? 1.589 8.105 -38.993 1.00 57.47 92 ALA A N 1
ATOM 713 C CA . ALA A 1 92 ? 0.904 8.790 -37.898 1.00 57.47 92 ALA A CA 1
ATOM 714 C C . ALA A 1 92 ? 0.106 7.809 -37.021 1.00 57.47 92 ALA A C 1
ATOM 716 O O . ALA A 1 92 ? 0.143 7.907 -35.791 1.00 57.47 92 ALA A O 1
ATOM 717 N N . TYR A 1 93 ? -0.566 6.833 -37.636 1.00 57.31 93 TYR A N 1
ATOM 718 C CA . TYR A 1 93 ? -1.290 5.774 -36.936 1.00 57.31 93 TYR A CA 1
ATOM 719 C C . TYR A 1 93 ? -0.349 4.880 -36.122 1.00 57.31 93 TYR A C 1
ATOM 721 O O . TYR A 1 93 ? -0.588 4.663 -34.934 1.00 57.31 93 TYR A O 1
ATOM 729 N N . GLU A 1 94 ? 0.742 4.402 -36.722 1.00 59.91 94 GLU A N 1
ATOM 730 C CA . GLU A 1 94 ? 1.746 3.593 -36.026 1.00 59.91 94 GLU A CA 1
ATOM 731 C C . GLU A 1 94 ? 2.383 4.367 -34.871 1.00 59.91 94 GLU A C 1
ATOM 733 O O . GLU A 1 94 ? 2.487 3.837 -33.765 1.00 59.91 94 GLU A O 1
ATOM 738 N N . SER A 1 95 ? 2.705 5.646 -35.078 1.00 60.78 95 SER A N 1
ATOM 739 C CA . SER A 1 95 ? 3.220 6.524 -34.020 1.00 60.78 95 SER A CA 1
ATOM 740 C C . SER A 1 95 ? 2.227 6.664 -32.862 1.00 60.78 95 SER A C 1
ATOM 742 O O . SER A 1 95 ? 2.608 6.546 -31.695 1.00 60.78 95 SER A O 1
ATOM 744 N N . ALA A 1 96 ? 0.938 6.857 -33.161 1.00 51.31 96 ALA A N 1
ATOM 745 C CA . ALA A 1 96 ? -0.113 6.935 -32.148 1.00 51.31 96 ALA A CA 1
ATOM 746 C C . ALA A 1 96 ? -0.323 5.598 -31.415 1.00 51.31 96 ALA A C 1
ATOM 748 O O . ALA A 1 96 ? -0.535 5.596 -30.200 1.00 51.31 96 ALA A O 1
ATOM 749 N N . ARG A 1 97 ? -0.233 4.466 -32.125 1.00 63.09 97 ARG A N 1
ATOM 750 C CA . ARG A 1 97 ? -0.332 3.117 -31.551 1.00 63.09 97 ARG A CA 1
ATOM 751 C C . ARG A 1 97 ? 0.827 2.837 -30.597 1.00 63.09 97 ARG A C 1
ATOM 753 O O . ARG A 1 97 ? 0.585 2.451 -29.458 1.00 63.09 97 ARG A O 1
ATOM 760 N N . VAL A 1 98 ? 2.061 3.106 -31.028 1.00 57.91 98 VAL A N 1
ATOM 761 C CA . VAL A 1 98 ? 3.273 2.963 -30.203 1.00 57.91 98 VAL A CA 1
ATOM 762 C C . VAL A 1 98 ? 3.198 3.863 -28.971 1.00 57.91 98 VAL A C 1
ATOM 764 O O . VAL A 1 98 ? 3.557 3.444 -27.873 1.00 57.91 98 VAL A O 1
ATOM 767 N N . LEU A 1 99 ? 2.699 5.093 -29.115 1.00 48.06 99 LEU A N 1
ATOM 768 C CA . LEU A 1 99 ? 2.502 5.996 -27.982 1.00 48.06 99 LEU A CA 1
ATOM 769 C C . LEU A 1 99 ? 1.433 5.477 -27.005 1.00 48.06 99 LEU A C 1
ATOM 771 O O . LEU A 1 99 ? 1.618 5.562 -25.792 1.00 48.06 99 LEU A O 1
ATOM 775 N N . ALA A 1 100 ? 0.332 4.917 -27.510 1.00 46.69 100 ALA A N 1
ATOM 776 C CA . ALA A 1 100 ? -0.707 4.313 -26.679 1.00 46.69 100 ALA A CA 1
ATOM 777 C C . ALA A 1 100 ? -0.187 3.087 -25.911 1.00 46.69 100 ALA A C 1
ATOM 779 O O . ALA A 1 100 ? -0.471 2.943 -24.723 1.00 46.69 100 ALA A O 1
ATOM 780 N N . GLU A 1 101 ? 0.621 2.251 -26.558 1.00 46.59 101 GLU A N 1
ATOM 781 C CA . GLU A 1 101 ? 1.266 1.088 -25.947 1.00 46.59 101 GLU A CA 1
ATOM 782 C C . GLU A 1 101 ? 2.295 1.502 -24.880 1.00 46.59 101 GLU A C 1
ATOM 784 O O . GLU A 1 101 ? 2.270 0.995 -23.756 1.00 46.59 101 GLU A O 1
ATOM 789 N N . LYS A 1 102 ? 3.126 2.515 -25.168 1.00 47.03 102 LYS A N 1
ATOM 790 C CA . LYS A 1 102 ? 4.018 3.144 -24.177 1.00 47.03 102 LYS A CA 1
ATOM 791 C C . LYS A 1 102 ? 3.239 3.672 -22.970 1.00 47.03 102 LYS A C 1
ATOM 793 O O . LYS A 1 102 ? 3.644 3.429 -21.836 1.00 47.03 102 LYS A O 1
ATOM 798 N N . ASN A 1 103 ? 2.107 4.341 -23.197 1.00 45.94 103 ASN A N 1
ATOM 799 C CA . ASN A 1 103 ? 1.245 4.843 -22.125 1.00 45.94 103 ASN A CA 1
ATOM 800 C C . ASN A 1 103 ? 0.621 3.711 -21.298 1.00 45.94 103 ASN A C 1
ATOM 802 O O . ASN A 1 103 ? 0.569 3.819 -20.078 1.00 45.94 103 ASN A O 1
ATOM 806 N N . GLN A 1 104 ? 0.191 2.608 -21.916 1.00 43.84 104 GLN A N 1
ATOM 807 C CA . GLN A 1 104 ? -0.301 1.443 -21.171 1.00 43.84 104 GLN A CA 1
ATOM 808 C C . GLN A 1 104 ? 0.797 0.796 -20.321 1.00 43.84 104 GLN A C 1
ATOM 810 O O . GLN A 1 104 ? 0.541 0.424 -19.178 1.00 43.84 104 GLN A O 1
ATOM 815 N N . ASN A 1 105 ? 2.023 0.712 -20.837 1.00 43.00 105 ASN A N 1
ATOM 816 C CA . ASN A 1 105 ? 3.167 0.201 -20.081 1.00 43.00 105 ASN A CA 1
ATOM 817 C C . ASN A 1 105 ? 3.545 1.124 -18.909 1.00 43.00 105 ASN A C 1
ATOM 819 O O . ASN A 1 105 ? 3.852 0.637 -17.823 1.00 43.00 105 ASN A O 1
ATOM 823 N N . LEU A 1 106 ? 3.437 2.445 -19.084 1.00 43.38 106 LEU A N 1
ATOM 824 C CA . LEU A 1 106 ? 3.552 3.428 -17.999 1.00 43.38 106 LEU A CA 1
ATOM 825 C C . LEU A 1 106 ? 2.448 3.256 -16.950 1.00 43.38 106 LEU A C 1
ATOM 827 O O . LEU A 1 106 ? 2.725 3.318 -15.756 1.00 43.38 106 LEU A O 1
ATOM 831 N N . ILE A 1 107 ? 1.211 2.991 -17.377 1.00 40.12 107 ILE A N 1
ATOM 832 C CA . ILE A 1 107 ? 0.096 2.793 -16.451 1.00 40.12 107 ILE A CA 1
ATOM 833 C C . ILE A 1 107 ? 0.258 1.510 -15.630 1.00 40.12 107 ILE A C 1
ATOM 835 O O . ILE A 1 107 ? 0.033 1.530 -14.422 1.00 40.12 107 ILE A O 1
ATOM 839 N N . LYS A 1 108 ? 0.730 0.421 -16.246 1.00 36.84 108 LYS A N 1
ATOM 840 C CA . LYS A 1 108 ? 1.082 -0.822 -15.535 1.00 36.84 108 LYS A CA 1
ATOM 841 C C . LYS A 1 108 ? 2.191 -0.620 -14.491 1.00 36.84 108 LYS A C 1
ATOM 843 O O . LYS A 1 108 ? 2.284 -1.411 -13.559 1.00 36.84 108 LYS A O 1
ATOM 848 N N . ALA A 1 109 ? 3.003 0.433 -14.621 1.00 32.28 109 ALA A N 1
ATOM 849 C CA . ALA A 1 109 ? 4.039 0.792 -13.655 1.00 32.28 109 ALA A CA 1
ATOM 850 C C . ALA A 1 109 ? 3.523 1.638 -12.469 1.00 32.28 109 ALA A C 1
ATOM 852 O O . ALA A 1 109 ? 4.275 1.869 -11.518 1.00 32.28 109 ALA A O 1
ATOM 853 N N . PHE A 1 110 ? 2.266 2.104 -12.486 1.00 42.91 110 PHE A N 1
ATOM 854 C CA . PHE A 1 110 ? 1.678 2.828 -11.358 1.00 42.91 110 PHE A CA 1
ATOM 855 C C . PHE A 1 110 ? 1.126 1.876 -10.302 1.00 42.91 110 PHE A C 1
ATOM 857 O O . PHE A 1 110 ? 0.393 0.930 -10.589 1.00 42.91 110 PHE A O 1
ATOM 864 N N . TYR A 1 111 ? 1.419 2.182 -9.039 1.00 48.09 111 TYR A N 1
ATOM 865 C CA . TYR A 1 111 ? 0.760 1.518 -7.927 1.00 48.09 111 TYR A CA 1
ATOM 866 C C . TYR A 1 111 ? -0.624 2.130 -7.710 1.00 48.09 111 TYR A C 1
ATOM 868 O O . TYR A 1 111 ? -0.747 3.293 -7.317 1.00 48.09 111 TYR A O 1
ATOM 876 N N . PHE A 1 112 ? -1.662 1.329 -7.935 1.00 57.09 112 PHE A N 1
ATOM 877 C CA . PHE A 1 112 ? -3.036 1.733 -7.687 1.00 57.09 112 PHE A CA 1
ATOM 878 C C . PHE A 1 112 ? -3.481 1.337 -6.278 1.00 57.09 112 PHE A C 1
ATOM 880 O O . PHE A 1 112 ? -3.517 0.155 -5.936 1.00 57.09 112 PHE A O 1
ATOM 887 N N . TYR A 1 113 ? -3.892 2.319 -5.476 1.00 58.69 113 TYR A N 1
ATOM 888 C CA . TYR A 1 113 ? -4.521 2.158 -4.168 1.00 58.69 113 TYR A CA 1
ATOM 889 C C . TYR A 1 113 ? -5.714 1.208 -4.277 1.00 58.69 113 TYR A C 1
ATOM 891 O O . TYR A 1 113 ? -6.782 1.588 -4.767 1.00 58.69 113 TYR A O 1
ATOM 899 N N . ASN A 1 114 ? -5.508 -0.043 -3.858 1.00 57.56 114 ASN A N 1
ATOM 900 C CA . ASN A 1 114 ? -6.474 -1.132 -4.005 1.00 57.56 114 ASN A CA 1
ATOM 901 C C . ASN A 1 114 ? -7.017 -1.271 -5.448 1.00 57.56 114 ASN A C 1
ATOM 903 O O . ASN A 1 114 ? -8.212 -1.497 -5.644 1.00 57.56 114 ASN A O 1
ATOM 907 N N . GLY A 1 115 ? -6.164 -1.042 -6.455 1.00 59.47 115 GLY A N 1
ATOM 908 C CA . GLY A 1 115 ? -6.529 -1.127 -7.873 1.00 59.47 115 GLY A CA 1
ATOM 909 C C . GLY A 1 115 ? -7.425 0.004 -8.396 1.00 59.47 115 GLY A C 1
ATOM 910 O O . GLY A 1 115 ? -7.962 -0.137 -9.491 1.00 59.47 115 GLY A O 1
ATOM 911 N N . LYS A 1 116 ? -7.632 1.089 -7.626 1.00 65.00 116 LYS A N 1
ATOM 912 C CA . LYS A 1 116 ? -8.609 2.148 -7.957 1.00 65.00 116 LYS A CA 1
ATOM 913 C C . LYS A 1 116 ? -8.020 3.525 -8.257 1.00 65.00 116 LYS A C 1
ATOM 915 O O . LYS A 1 116 ? -8.489 4.179 -9.183 1.00 65.00 116 LYS A O 1
ATOM 920 N N . PHE A 1 117 ? -7.042 3.986 -7.478 1.00 75.25 117 PHE A N 1
ATOM 921 C CA . PHE A 1 117 ? -6.465 5.329 -7.621 1.00 75.25 117 PHE A CA 1
ATOM 922 C C . PHE A 1 117 ? -4.949 5.270 -7.736 1.00 75.25 117 PHE A C 1
ATOM 924 O O . PHE A 1 117 ? -4.327 4.554 -6.969 1.00 75.25 117 PHE A O 1
ATOM 931 N N . ALA A 1 118 ? -4.347 6.072 -8.601 1.00 70.19 118 ALA A N 1
ATOM 932 C CA . ALA A 1 118 ? -2.926 6.393 -8.555 1.00 70.19 118 ALA A CA 1
ATOM 933 C C . ALA A 1 118 ? -2.769 7.895 -8.332 1.00 70.19 118 ALA A C 1
ATOM 935 O O . ALA A 1 118 ? -3.549 8.694 -8.853 1.00 70.19 118 ALA A O 1
ATOM 936 N N . LEU A 1 119 ? -1.776 8.274 -7.529 1.00 73.94 119 LEU A N 1
ATOM 937 C CA . LEU A 1 119 ? -1.464 9.678 -7.304 1.00 73.94 119 LEU A CA 1
ATOM 938 C C . LEU A 1 119 ? -0.875 10.282 -8.585 1.00 73.94 119 LEU A C 1
ATOM 940 O O . LEU A 1 119 ? 0.057 9.722 -9.158 1.00 73.94 119 LEU A O 1
ATOM 944 N N . ALA A 1 120 ? -1.393 11.435 -8.999 1.00 74.06 120 ALA A N 1
ATOM 945 C CA . ALA A 1 120 ? -0.928 12.170 -10.166 1.00 74.06 120 ALA A CA 1
ATOM 946 C C . ALA A 1 120 ? -0.583 13.615 -9.791 1.00 74.06 120 ALA A C 1
ATOM 948 O O . ALA A 1 120 ? -1.201 14.204 -8.905 1.00 74.06 120 ALA A O 1
ATOM 949 N N . PHE A 1 121 ? 0.380 14.205 -10.497 1.00 73.38 121 PHE A N 1
ATOM 950 C CA . PHE A 1 121 ? 0.794 15.594 -10.312 1.00 73.38 121 PHE A CA 1
ATOM 951 C C . PHE A 1 121 ? 0.743 16.337 -11.646 1.00 73.38 121 PHE A C 1
ATOM 953 O O . PHE A 1 121 ? 1.253 15.839 -12.649 1.00 73.38 121 PHE A O 1
ATOM 960 N N . ASN A 1 122 ? 0.107 17.505 -11.661 1.00 72.81 122 ASN A N 1
ATOM 961 C CA . ASN A 1 122 ? -0.029 18.347 -12.845 1.00 72.81 122 ASN A CA 1
ATOM 962 C C . ASN A 1 122 ? -0.145 19.818 -12.428 1.00 72.81 122 ASN A C 1
ATOM 964 O O . ASN A 1 122 ? -0.826 20.136 -11.454 1.00 72.81 122 ASN A O 1
ATOM 968 N N . SER A 1 123 ? 0.524 20.713 -13.159 1.00 80.44 123 SER A N 1
ATOM 969 C CA . SER A 1 123 ? 0.474 22.169 -12.946 1.00 80.44 123 SER A CA 1
ATOM 970 C C . SER A 1 123 ? 0.654 22.613 -11.485 1.00 80.44 123 SER A C 1
ATOM 972 O O . SER A 1 123 ? -0.059 23.488 -10.998 1.00 80.44 123 SER A O 1
ATOM 974 N N . GLY A 1 124 ? 1.586 21.992 -10.755 1.00 74.69 124 GLY A N 1
ATOM 975 C CA . GLY A 1 124 ? 1.868 22.359 -9.361 1.00 74.69 124 GLY A CA 1
ATOM 976 C C . GLY A 1 124 ? 0.887 21.790 -8.328 1.00 74.69 124 GLY A C 1
ATOM 977 O O . GLY A 1 124 ? 0.993 22.114 -7.147 1.00 74.69 124 GLY A O 1
ATOM 978 N N . ARG A 1 125 ? -0.071 20.955 -8.742 1.00 83.44 125 ARG A N 1
ATOM 979 C CA . ARG A 1 125 ? -1.113 20.388 -7.880 1.00 83.44 125 ARG A CA 1
ATOM 980 C C . ARG A 1 125 ? -1.203 18.872 -8.030 1.00 83.44 125 ARG A C 1
ATOM 982 O O . ARG A 1 125 ? -0.858 18.302 -9.063 1.00 83.44 125 ARG A O 1
ATOM 989 N N . TYR A 1 126 ? -1.705 18.215 -6.995 1.00 82.94 126 TYR A N 1
ATOM 990 C CA . TYR A 1 126 ? -1.924 16.776 -6.942 1.00 82.94 126 TYR A CA 1
ATOM 991 C C . TYR A 1 126 ? -3.400 16.432 -7.149 1.00 82.94 126 TYR A C 1
ATOM 993 O O . TYR A 1 126 ? -4.284 17.097 -6.603 1.00 82.94 126 TYR A O 1
ATOM 1001 N N . GLY A 1 127 ? -3.636 15.370 -7.914 1.00 85.00 127 GLY A N 1
ATOM 1002 C CA . GLY A 1 127 ? -4.930 14.745 -8.181 1.00 85.00 127 GLY A CA 1
ATOM 1003 C C . GLY A 1 127 ? -4.784 13.222 -8.217 1.00 85.00 127 GLY A C 1
ATOM 1004 O O . GLY A 1 127 ? -3.717 12.687 -7.907 1.00 85.00 127 GLY A O 1
ATOM 1005 N N . PHE A 1 128 ? -5.842 12.506 -8.588 1.00 85.69 128 PHE A N 1
ATOM 1006 C CA . PHE A 1 128 ? -5.824 11.041 -8.646 1.00 85.69 128 PHE A CA 1
ATOM 1007 C C . PHE A 1 128 ? -6.435 10.536 -9.942 1.00 85.69 128 PHE A C 1
ATOM 1009 O O . PHE A 1 128 ? -7.467 11.044 -10.379 1.00 85.69 128 PHE A O 1
ATOM 1016 N N . VAL A 1 129 ? -5.818 9.512 -10.528 1.00 78.12 129 VAL A N 1
ATOM 1017 C CA . VAL A 1 129 ? -6.248 8.899 -11.792 1.00 78.12 129 VAL A CA 1
ATOM 1018 C C . VAL A 1 129 ? -6.585 7.419 -11.619 1.00 78.12 129 VAL A C 1
ATOM 1020 O O . VAL A 1 129 ? -6.132 6.787 -10.665 1.00 78.12 129 VAL A O 1
ATOM 1023 N N . ASN A 1 130 ? -7.383 6.863 -12.529 1.00 76.25 130 ASN A N 1
ATOM 1024 C CA . ASN A 1 130 ? -7.656 5.423 -12.610 1.00 76.25 130 ASN A CA 1
ATOM 1025 C C . ASN A 1 130 ? -6.639 4.685 -13.502 1.00 76.25 130 ASN A C 1
ATOM 1027 O O . ASN A 1 130 ? -5.745 5.293 -14.093 1.00 76.25 130 ASN A O 1
ATOM 1031 N N . ASN A 1 131 ? -6.819 3.370 -13.650 1.00 67.12 131 ASN A N 1
ATOM 1032 C CA . ASN A 1 131 ? -5.988 2.499 -14.494 1.00 67.12 131 ASN A CA 1
ATOM 1033 C C . ASN A 1 131 ? -6.112 2.783 -16.005 1.00 67.12 131 ASN A C 1
ATOM 1035 O O . ASN A 1 131 ? -5.444 2.135 -16.801 1.00 67.12 131 ASN A O 1
ATOM 1039 N N . ASN A 1 132 ? -6.953 3.732 -16.415 1.00 67.62 132 ASN A N 1
ATOM 1040 C CA . ASN A 1 132 ? -7.043 4.218 -17.792 1.00 67.62 132 ASN A CA 1
ATOM 1041 C C . ASN A 1 132 ? -6.378 5.597 -17.958 1.00 67.62 132 ASN A C 1
ATOM 1043 O O . ASN A 1 132 ? -6.330 6.123 -19.068 1.00 67.62 132 ASN A O 1
ATOM 1047 N N . GLY A 1 133 ? -5.871 6.189 -16.868 1.00 67.12 133 GLY A N 1
ATOM 1048 C CA . GLY A 1 133 ? -5.348 7.553 -16.835 1.00 67.12 133 GLY A CA 1
ATOM 1049 C C . GLY A 1 133 ? -6.425 8.638 -16.727 1.00 67.12 133 GLY A C 1
ATOM 1050 O O . GLY A 1 133 ? -6.092 9.820 -16.799 1.00 67.12 133 GLY A O 1
ATOM 1051 N N . ASP A 1 134 ? -7.697 8.274 -16.540 1.00 80.50 134 ASP A N 1
ATOM 1052 C CA . ASP A 1 134 ? -8.772 9.246 -16.345 1.00 80.50 134 ASP A CA 1
ATOM 1053 C C . ASP A 1 134 ? -8.654 9.882 -14.961 1.00 80.50 134 ASP A C 1
ATOM 1055 O O . ASP A 1 134 ? -8.486 9.185 -13.956 1.00 80.50 134 ASP A O 1
ATOM 1059 N N . VAL A 1 135 ? -8.803 11.204 -14.904 1.00 84.81 135 VAL A N 1
ATOM 1060 C CA . VAL A 1 135 ? -8.836 11.961 -13.651 1.00 84.81 135 VAL A CA 1
ATOM 1061 C C . VAL A 1 135 ? -10.089 11.572 -12.866 1.00 84.81 135 VAL A C 1
ATOM 1063 O O . VAL A 1 135 ? -11.214 11.814 -13.294 1.00 84.81 135 VAL A O 1
ATOM 1066 N N . LEU A 1 136 ? -9.894 10.942 -11.707 1.00 86.00 136 LEU A N 1
ATOM 1067 C CA . LEU A 1 136 ? -10.959 10.617 -10.759 1.00 86.00 136 LEU A CA 1
ATOM 1068 C C . LEU A 1 136 ? -11.109 11.684 -9.680 1.00 86.00 136 LEU A C 1
ATOM 1070 O O . LEU A 1 136 ? -12.214 11.866 -9.164 1.00 86.00 136 LEU A O 1
ATOM 1074 N N . ILE A 1 137 ? -10.018 12.357 -9.327 1.00 88.81 137 ILE A N 1
ATOM 1075 C CA . ILE A 1 137 ? -10.014 13.494 -8.412 1.00 88.81 137 ILE A CA 1
ATOM 1076 C C . ILE A 1 137 ? -9.148 14.570 -9.046 1.00 88.81 137 ILE A C 1
ATOM 1078 O O . ILE A 1 137 ? -7.985 14.308 -9.368 1.00 88.81 137 ILE A O 1
ATOM 1082 N N . ASP A 1 138 ? -9.727 15.753 -9.219 1.00 92.31 138 ASP A N 1
ATOM 1083 C CA . ASP A 1 138 ? -9.066 16.881 -9.861 1.00 92.31 138 ASP A CA 1
ATOM 1084 C C . ASP A 1 138 ? -7.774 17.277 -9.142 1.00 92.31 138 ASP A C 1
ATOM 1086 O O . ASP A 1 138 ? -7.564 16.979 -7.962 1.00 92.31 138 ASP A O 1
ATOM 1090 N N . TYR A 1 139 ? -6.898 17.974 -9.867 1.00 89.25 139 TYR A N 1
ATOM 1091 C CA . TYR A 1 139 ? -5.622 18.477 -9.362 1.00 89.25 139 TYR A CA 1
ATOM 1092 C C . TYR A 1 139 ? -5.832 19.660 -8.402 1.00 89.25 139 TYR A C 1
ATOM 1094 O O . TYR A 1 139 ? -5.506 20.805 -8.707 1.00 89.25 139 TYR A O 1
ATOM 1102 N N . GLN A 1 140 ? -6.419 19.386 -7.238 1.00 93.50 140 GLN A N 1
ATOM 1103 C CA . GLN A 1 140 ? -6.848 20.386 -6.257 1.00 93.50 140 GLN A CA 1
ATOM 1104 C C . GLN A 1 140 ? -5.947 20.455 -5.018 1.00 93.50 140 GLN A C 1
ATOM 1106 O O . GLN A 1 140 ? -5.969 21.443 -4.280 1.00 93.50 140 GLN A O 1
ATOM 1111 N N . TYR A 1 141 ? -5.122 19.436 -4.774 1.00 90.38 141 TYR A N 1
ATOM 1112 C CA . TYR A 1 141 ? -4.288 19.382 -3.575 1.00 90.38 141 TYR A CA 1
ATOM 1113 C C . TYR A 1 141 ? -2.938 20.055 -3.812 1.00 90.38 141 TYR A C 1
ATOM 1115 O O . TYR A 1 141 ? -2.283 19.829 -4.822 1.00 90.38 141 TYR A O 1
ATOM 1123 N N . ALA A 1 142 ? -2.498 20.885 -2.870 1.00 86.38 142 ALA A N 1
ATOM 1124 C CA . ALA A 1 142 ? -1.150 21.452 -2.877 1.00 86.38 142 ALA A CA 1
ATOM 1125 C C . ALA A 1 142 ? -0.092 20.403 -2.496 1.00 86.38 142 ALA A C 1
ATOM 1127 O O . ALA A 1 142 ? 1.046 20.465 -2.947 1.00 86.38 142 ALA A O 1
ATOM 1128 N N . ASN A 1 143 ? -0.470 19.419 -1.675 1.00 85.62 143 ASN A N 1
ATOM 1129 C CA . ASN A 1 143 ? 0.402 18.325 -1.260 1.00 85.62 143 ASN A CA 1
ATOM 1130 C C . ASN A 1 143 ? -0.402 17.025 -1.188 1.00 85.62 143 ASN A C 1
ATOM 1132 O O . ASN A 1 143 ? -1.539 17.034 -0.710 1.00 85.62 143 ASN A O 1
ATOM 1136 N N . ALA A 1 144 ? 0.186 15.924 -1.643 1.00 81.75 144 ALA A N 1
ATOM 1137 C CA . ALA A 1 144 ? -0.354 14.592 -1.454 1.00 81.75 144 ALA A CA 1
ATOM 1138 C C . ALA A 1 144 ? 0.786 13.585 -1.289 1.00 81.75 144 ALA A C 1
ATOM 1140 O O . ALA A 1 144 ? 1.714 13.543 -2.096 1.00 81.75 144 ALA A O 1
ATOM 1141 N N . ILE A 1 145 ? 0.692 12.752 -0.259 1.00 77.69 145 ILE A N 1
ATOM 1142 C CA . ILE A 1 145 ? 1.627 11.662 -0.005 1.00 77.69 145 ILE A CA 1
ATOM 1143 C C . ILE A 1 145 ? 0.869 10.335 0.065 1.00 77.69 145 ILE A C 1
ATOM 1145 O O . ILE A 1 145 ? -0.208 10.263 0.668 1.00 77.69 145 ILE A O 1
ATOM 1149 N N . PRO A 1 146 ? 1.420 9.261 -0.517 1.00 67.69 146 PRO A N 1
ATOM 1150 C CA . PRO A 1 146 ? 0.906 7.924 -0.292 1.00 67.69 146 PRO A CA 1
ATOM 1151 C C . PRO A 1 146 ? 0.888 7.585 1.192 1.00 67.69 146 PRO A C 1
ATOM 1153 O O . PRO A 1 146 ? 1.875 7.800 1.896 1.00 67.69 146 PRO A O 1
ATOM 1156 N N . PHE A 1 147 ? -0.211 7.010 1.667 1.00 75.56 147 PHE A N 1
ATOM 1157 C CA . PHE A 1 147 ? -0.296 6.538 3.040 1.00 75.56 147 PHE A CA 1
ATOM 1158 C C . PHE A 1 147 ? -1.150 5.290 3.105 1.00 75.56 147 PHE A C 1
ATOM 1160 O O . PHE A 1 147 ? -2.265 5.281 2.608 1.00 75.56 147 PHE A O 1
ATOM 1167 N N . GLY A 1 148 ? -0.662 4.227 3.739 1.00 62.25 148 GLY A N 1
ATOM 1168 C CA . GLY A 1 148 ? -1.470 3.019 3.810 1.00 62.25 148 GLY A CA 1
ATOM 1169 C C . GLY A 1 148 ? -1.825 2.510 2.412 1.00 62.25 148 GLY A C 1
ATOM 1170 O O . GLY A 1 148 ? -2.989 2.238 2.133 1.00 62.25 148 GLY A O 1
ATOM 1171 N N . GLN A 1 149 ? -0.830 2.435 1.518 1.00 56.44 149 GLN A N 1
ATOM 1172 C CA . GLN A 1 149 ? -0.989 2.046 0.109 1.00 56.44 149 GLN A CA 1
ATOM 1173 C C . GLN A 1 149 ? -1.838 0.768 -0.061 1.00 56.44 149 GLN A C 1
ATOM 1175 O O . GLN A 1 149 ? -2.675 0.693 -0.958 1.00 56.44 149 GLN A O 1
ATOM 1180 N N . LYS A 1 150 ? -1.708 -0.179 0.879 1.00 55.78 150 LYS A N 1
ATOM 1181 C CA . LYS A 1 150 ? -2.495 -1.422 0.971 1.00 55.78 150 LYS A CA 1
ATOM 1182 C C . LYS A 1 150 ? -3.955 -1.227 1.418 1.00 55.78 150 LYS A C 1
ATOM 1184 O O . LYS A 1 150 ? -4.822 -2.015 1.058 1.00 55.78 150 LYS A O 1
ATOM 1189 N N . TYR A 1 151 ? -4.236 -0.192 2.204 1.00 59.38 151 TYR A N 1
ATOM 1190 C CA . TYR A 1 151 ? -5.567 0.142 2.740 1.00 59.38 151 TYR A CA 1
ATOM 1191 C C . TYR A 1 151 ? -6.336 1.091 1.815 1.00 59.38 151 TYR A C 1
ATOM 1193 O O . TYR A 1 151 ? -7.560 1.188 1.897 1.00 59.38 151 TYR A O 1
ATOM 1201 N N . GLY A 1 152 ? -5.617 1.739 0.898 1.00 71.81 152 GLY A N 1
ATOM 1202 C CA . GLY A 1 152 ? -6.170 2.635 -0.098 1.00 71.81 152 GLY A CA 1
ATOM 1203 C C . GLY A 1 152 ? -6.413 4.039 0.438 1.00 71.81 152 GLY A C 1
ATOM 1204 O O . GLY A 1 152 ? -7.487 4.599 0.219 1.00 71.81 152 GLY A O 1
ATOM 1205 N N . PHE A 1 153 ? -5.427 4.587 1.150 1.00 82.94 153 PHE A N 1
ATOM 1206 C CA . PHE A 1 153 ? -5.456 5.975 1.584 1.00 82.94 153 PHE A CA 1
ATOM 1207 C C . PHE A 1 153 ? -4.342 6.812 0.936 1.00 82.94 153 PHE A C 1
ATOM 1209 O O . PHE A 1 153 ? -3.343 6.313 0.415 1.00 82.94 153 PHE A O 1
ATOM 1216 N N . ALA A 1 154 ? -4.516 8.124 0.988 1.00 85.50 154 ALA A N 1
ATOM 1217 C CA . ALA A 1 154 ? -3.470 9.110 0.769 1.00 85.50 154 ALA A CA 1
ATOM 1218 C C . ALA A 1 154 ? -3.630 10.220 1.806 1.00 85.50 154 ALA A C 1
ATOM 1220 O O . ALA A 1 154 ? -4.744 10.499 2.243 1.00 85.50 154 ALA A O 1
ATOM 1221 N N . ILE A 1 155 ? -2.539 10.862 2.210 1.00 88.12 155 ILE A N 1
ATOM 1222 C CA . ILE A 1 155 ? -2.617 12.070 3.036 1.00 88.12 155 ILE A CA 1
ATOM 1223 C C . ILE A 1 155 ? -2.502 13.264 2.108 1.00 88.12 155 ILE A C 1
ATOM 1225 O O . ILE A 1 155 ? -1.550 13.351 1.338 1.00 88.12 155 ILE A O 1
ATOM 1229 N N . VAL A 1 156 ? -3.469 14.171 2.171 1.00 92.62 156 VAL A N 1
ATOM 1230 C CA . VAL A 1 156 ? -3.596 15.301 1.251 1.00 92.62 156 VAL A CA 1
ATOM 1231 C C . VAL A 1 156 ? -3.761 16.621 2.000 1.00 92.62 156 VAL A C 1
ATOM 1233 O O . VAL A 1 156 ? -4.277 16.661 3.119 1.00 92.62 156 VAL A O 1
ATOM 1236 N N . LYS A 1 157 ? -3.342 17.719 1.367 1.00 94.25 157 LYS A N 1
ATOM 1237 C CA . LYS A 1 157 ? -3.573 19.096 1.821 1.00 94.25 157 LYS A CA 1
ATOM 1238 C C . LYS A 1 157 ? -4.082 19.944 0.664 1.00 94.25 157 LYS A C 1
ATOM 1240 O O . LYS A 1 157 ? -3.473 19.969 -0.404 1.00 94.25 157 LYS A O 1
ATOM 1245 N N . LYS A 1 158 ? -5.162 20.699 0.879 1.00 93.88 158 LYS A N 1
ATOM 1246 C CA . LYS A 1 158 ? -5.694 21.648 -0.125 1.00 93.88 158 LYS A CA 1
ATOM 1247 C C . LYS A 1 158 ? -4.798 22.884 -0.298 1.00 93.88 158 LYS A C 1
ATOM 1249 O O . LYS A 1 158 ? -4.759 23.483 -1.370 1.00 93.88 158 LYS A O 1
ATOM 1254 N N . GLN A 1 159 ? -4.049 23.235 0.745 1.00 92.50 159 GLN A N 1
ATOM 1255 C CA . GLN A 1 159 ? -3.118 24.365 0.797 1.00 92.50 159 GLN A CA 1
ATOM 1256 C C . GLN A 1 159 ? -1.817 23.922 1.475 1.00 92.50 159 GLN A C 1
ATOM 1258 O O . GLN A 1 159 ? -1.847 23.032 2.322 1.00 92.50 159 GLN A O 1
ATOM 1263 N N . GLU A 1 160 ? -0.688 24.539 1.131 1.00 84.38 160 GLU A N 1
ATOM 1264 C CA . GLU A 1 160 ? 0.648 24.128 1.595 1.00 84.38 160 GLU A CA 1
ATOM 1265 C C . GLU A 1 160 ? 0.776 24.101 3.131 1.00 84.38 160 GLU A C 1
ATOM 1267 O O . GLU A 1 160 ? 1.301 23.143 3.704 1.00 84.38 160 GLU A O 1
ATOM 1272 N N . HIS A 1 161 ? 0.175 25.087 3.803 1.00 87.56 161 HIS A N 1
ATOM 1273 C CA . HIS A 1 161 ? 0.121 25.200 5.266 1.00 87.56 161 HIS A CA 1
ATOM 1274 C C . HIS A 1 161 ? -1.267 24.886 5.859 1.00 87.56 161 HIS A C 1
ATOM 1276 O O . HIS A 1 161 ? -1.565 25.267 6.988 1.00 87.56 161 HIS A O 1
ATOM 1282 N N . GLY A 1 162 ? -2.130 24.199 5.103 1.00 90.50 162 GLY A N 1
ATOM 1283 C CA . GLY A 1 162 ? -3.484 23.839 5.528 1.00 90.50 162 GLY A CA 1
ATOM 1284 C C . GLY A 1 162 ? -3.569 22.543 6.351 1.00 90.50 162 GLY A C 1
ATOM 1285 O O . GLY A 1 162 ? -2.573 21.826 6.503 1.00 90.50 162 GLY A O 1
ATOM 1286 N N . PRO A 1 163 ? -4.773 22.206 6.855 1.00 94.56 163 PRO A N 1
ATOM 1287 C CA . PRO A 1 163 ? -5.007 20.953 7.564 1.00 94.56 163 PRO A CA 1
ATOM 1288 C C . PRO A 1 163 ? -4.773 19.738 6.659 1.00 94.56 163 PRO A C 1
ATOM 1290 O O . PRO A 1 163 ? -5.016 19.780 5.449 1.00 94.56 163 PRO A O 1
ATOM 1293 N N . GLU A 1 164 ? -4.319 18.645 7.271 1.00 96.19 164 GLU A N 1
ATOM 1294 C CA . GLU A 1 164 ? -4.190 17.352 6.605 1.00 96.19 164 GLU A CA 1
ATOM 1295 C C . GLU A 1 164 ? -5.533 16.629 6.568 1.00 96.19 164 GLU A C 1
ATOM 1297 O O . GLU A 1 164 ? -6.316 16.668 7.521 1.00 96.19 164 GLU A O 1
ATOM 1302 N N . PHE A 1 165 ? -5.761 15.912 5.475 1.00 97.00 165 PHE A N 1
ATOM 1303 C CA . PHE A 1 165 ? -6.865 14.981 5.332 1.00 97.00 165 PHE A CA 1
ATOM 1304 C C . PHE A 1 165 ? -6.317 13.623 4.936 1.00 97.00 165 PHE A C 1
ATOM 1306 O O . PHE A 1 165 ? -5.391 13.528 4.133 1.00 97.00 165 PHE A O 1
ATOM 1313 N N . LEU A 1 166 ? -6.910 12.571 5.475 1.00 94.94 166 LEU A N 1
ATOM 1314 C CA . LEU A 1 166 ? -6.796 11.245 4.904 1.00 94.94 166 LEU A CA 1
ATOM 1315 C C . LEU A 1 166 ? -7.858 11.121 3.809 1.00 94.94 166 LEU A C 1
ATOM 1317 O O . LEU A 1 166 ? -9.017 11.424 4.053 1.00 94.94 166 LEU A O 1
ATOM 1321 N N . LEU A 1 167 ? -7.476 10.712 2.611 1.00 92.25 167 LEU A N 1
ATOM 1322 C CA . LEU A 1 167 ? -8.356 10.536 1.462 1.00 92.25 167 LEU A CA 1
ATOM 1323 C C . LEU A 1 167 ? -8.450 9.049 1.144 1.00 92.25 167 LEU A C 1
ATOM 1325 O O . LEU A 1 167 ? -7.415 8.415 0.950 1.00 92.25 167 LEU A O 1
ATOM 1329 N N . ASP A 1 168 ? -9.657 8.492 1.104 1.00 89.06 168 ASP A N 1
ATOM 1330 C CA . ASP A 1 168 ? -9.870 7.065 0.837 1.00 89.06 168 ASP A CA 1
ATOM 1331 C C . ASP A 1 168 ? -10.203 6.753 -0.628 1.00 89.06 168 ASP A C 1
ATOM 1333 O O . ASP A 1 168 ? -10.469 7.648 -1.429 1.00 89.06 168 ASP A O 1
ATOM 1337 N N . THR A 1 169 ? -10.254 5.456 -0.968 1.00 81.94 169 THR A N 1
ATOM 1338 C CA . THR A 1 169 ? -10.613 4.973 -2.320 1.00 81.94 169 THR A CA 1
ATOM 1339 C C . THR A 1 169 ? -12.042 5.299 -2.794 1.00 81.94 169 THR A C 1
ATOM 1341 O O . THR A 1 169 ? -12.398 4.999 -3.935 1.00 81.94 169 THR A O 1
ATOM 1344 N N . THR A 1 170 ? -12.873 5.908 -1.947 1.00 85.81 170 THR A N 1
ATOM 1345 C CA . THR A 1 170 ? -14.226 6.391 -2.276 1.00 85.81 170 THR A CA 1
ATOM 1346 C C . THR A 1 170 ? -14.279 7.905 -2.482 1.00 85.81 170 THR A C 1
ATOM 1348 O O . THR A 1 170 ? -15.354 8.441 -2.731 1.00 85.81 170 THR A O 1
ATOM 1351 N N . LYS A 1 171 ? -13.118 8.580 -2.450 1.00 89.88 171 LYS A N 1
ATOM 1352 C CA . LYS A 1 171 ? -12.959 10.043 -2.512 1.00 89.88 171 LYS A CA 1
ATOM 1353 C C . LYS A 1 171 ? -13.418 10.768 -1.240 1.00 89.88 171 LYS A C 1
ATOM 1355 O O . LYS A 1 171 ? -13.601 11.982 -1.266 1.00 89.88 171 LYS A O 1
ATOM 1360 N N . THR A 1 172 ? -13.593 10.051 -0.129 1.00 92.94 172 THR A N 1
ATOM 1361 C CA . THR A 1 172 ? -13.967 10.668 1.148 1.00 92.94 172 THR A CA 1
ATOM 1362 C C . THR A 1 172 ? -12.728 11.245 1.829 1.00 92.94 172 THR A C 1
ATOM 1364 O O . THR A 1 172 ? -11.726 10.548 1.995 1.00 92.94 172 THR A O 1
ATOM 1367 N N . GLU A 1 173 ? -12.813 12.508 2.250 1.00 95.56 173 GLU A N 1
ATOM 1368 C CA . GLU A 1 173 ? -11.785 13.201 3.031 1.00 95.56 173 GLU A CA 1
ATOM 1369 C C . GLU A 1 173 ? -12.099 13.116 4.534 1.00 95.56 173 GLU A C 1
ATOM 1371 O O . GLU A 1 173 ? -13.186 13.479 4.982 1.00 95.56 173 GLU A O 1
ATOM 1376 N N . TYR A 1 174 ? -11.123 12.688 5.333 1.00 97.31 174 TYR A N 1
ATOM 1377 C CA . TYR A 1 174 ? -11.196 12.613 6.790 1.00 97.31 174 TYR A CA 1
ATOM 1378 C C . TYR A 1 174 ? -10.169 13.571 7.373 1.00 97.31 174 TYR A C 1
ATOM 1380 O O . TYR A 1 174 ? -8.967 13.358 7.209 1.00 97.31 174 TYR A O 1
ATOM 1388 N N . LYS A 1 175 ? -10.610 14.629 8.058 1.00 98.06 175 LYS A N 1
ATOM 1389 C CA . LYS A 1 175 ? -9.686 15.575 8.700 1.00 98.06 175 LYS A CA 1
ATOM 1390 C C . LYS A 1 175 ? -8.788 14.818 9.685 1.00 98.06 175 LYS A C 1
ATOM 1392 O O . LYS A 1 175 ? -9.291 14.089 10.546 1.00 98.06 175 LYS A O 1
ATOM 1397 N N . LEU A 1 176 ? -7.477 14.964 9.510 1.00 97.56 176 LEU A N 1
ATOM 1398 C CA . LEU A 1 176 ? -6.454 14.125 10.124 1.00 97.56 176 LEU A CA 1
ATOM 1399 C C . LEU A 1 176 ? -5.731 14.860 11.258 1.00 97.56 176 LEU A C 1
ATOM 1401 O O . LEU A 1 176 ? -5.216 15.961 11.070 1.00 97.56 176 LEU A O 1
ATOM 1405 N N . ALA A 1 177 ? -5.607 14.202 12.409 1.00 96.56 177 ALA A N 1
ATOM 1406 C CA . ALA A 1 177 ? -4.685 14.588 13.474 1.00 96.56 177 ALA A CA 1
ATOM 1407 C C . ALA A 1 177 ? -3.452 13.677 13.531 1.00 96.56 177 ALA A C 1
ATOM 1409 O O . ALA A 1 177 ? -3.549 12.462 13.352 1.00 96.56 177 ALA A O 1
ATOM 1410 N N . ARG A 1 178 ? -2.302 14.267 13.881 1.00 92.88 178 ARG A N 1
ATOM 1411 C CA . ARG A 1 178 ? -1.045 13.549 14.178 1.00 92.88 178 ARG A CA 1
ATOM 1412 C C . ARG A 1 178 ? -0.806 13.309 15.674 1.00 92.88 178 ARG A C 1
ATOM 1414 O O . ARG A 1 178 ? 0.140 12.634 16.074 1.00 92.88 178 ARG A O 1
ATOM 1421 N N . ASN A 1 179 ? -1.651 13.889 16.521 1.00 91.31 179 ASN A N 1
ATOM 1422 C CA . ASN A 1 179 ? -1.595 13.745 17.967 1.00 91.31 179 ASN A CA 1
ATOM 1423 C C . ASN A 1 179 ? -3.004 13.578 18.537 1.00 91.31 179 ASN A C 1
ATOM 1425 O O . ASN A 1 179 ? -3.994 14.031 17.965 1.00 91.31 179 ASN A O 1
ATOM 1429 N N . VAL A 1 180 ? -3.096 12.920 19.685 1.00 92.25 180 VAL A N 1
ATOM 1430 C CA . VAL A 1 180 ? -4.389 12.672 20.332 1.00 92.25 180 VAL A CA 1
ATOM 1431 C C . VAL A 1 180 ? -4.959 13.907 21.029 1.00 92.25 180 VAL A C 1
ATOM 1433 O O . VAL A 1 180 ? -6.144 13.944 21.333 1.00 92.25 180 VAL A O 1
ATOM 1436 N N . THR A 1 181 ? -4.136 14.924 21.299 1.00 91.44 181 THR A N 1
ATOM 1437 C CA . THR A 1 181 ? -4.588 16.170 21.935 1.00 91.44 181 THR A CA 1
ATOM 1438 C C . THR A 1 181 ? -5.496 16.980 21.022 1.00 91.44 181 THR A C 1
ATOM 1440 O O . THR A 1 181 ? -6.388 17.653 21.519 1.00 91.44 181 THR A O 1
ATOM 1443 N N . ALA A 1 182 ? -5.314 16.882 19.701 1.00 94.50 182 ALA A N 1
ATOM 1444 C CA . ALA A 1 182 ? -6.185 17.532 18.729 1.00 94.50 182 ALA A CA 1
ATOM 1445 C C . ALA A 1 182 ? -7.579 16.885 18.638 1.00 94.50 182 ALA A C 1
ATOM 1447 O O . ALA A 1 182 ? -8.483 17.487 18.075 1.00 94.50 182 ALA A O 1
ATOM 1448 N N . LEU A 1 183 ? -7.791 15.694 19.213 1.00 95.19 183 LEU A N 1
ATOM 1449 C CA . LEU A 1 183 ? -9.077 14.985 19.144 1.00 95.19 183 LEU A CA 1
ATOM 1450 C C . LEU A 1 183 ? -10.215 15.654 19.931 1.00 95.19 183 LEU A C 1
ATOM 1452 O O . LEU A 1 183 ? -11.353 15.190 19.864 1.00 95.19 183 LEU A O 1
ATOM 1456 N N . THR A 1 184 ? -9.926 16.734 20.662 1.00 93.25 184 THR A N 1
ATOM 1457 C CA . THR A 1 184 ? -10.951 17.629 21.213 1.00 93.25 184 THR A CA 1
ATOM 1458 C C . THR A 1 184 ? -11.732 18.355 20.115 1.00 93.25 184 THR A C 1
ATOM 1460 O O . THR A 1 184 ? -12.888 18.706 20.332 1.00 93.25 184 THR A O 1
ATOM 1463 N N . ASP A 1 185 ? -11.137 18.544 18.933 1.00 95.19 185 ASP A N 1
ATOM 1464 C CA . ASP A 1 185 ? -11.827 19.024 17.737 1.00 95.19 185 ASP A CA 1
ATOM 1465 C C . ASP A 1 185 ? -12.680 17.890 17.139 1.00 95.19 185 ASP A C 1
ATOM 1467 O O . ASP A 1 185 ? -12.175 16.903 16.592 1.00 95.19 185 ASP A O 1
ATOM 1471 N N . THR A 1 186 ? -14.001 18.047 17.223 1.00 95.19 186 THR A N 1
ATOM 1472 C CA . THR A 1 186 ? -14.987 17.067 16.745 1.00 95.19 186 THR A CA 1
ATOM 1473 C C . THR A 1 186 ? -15.040 16.942 15.223 1.00 95.19 186 THR A C 1
ATOM 1475 O O . THR A 1 186 ? -15.619 15.981 14.717 1.00 95.19 186 THR A O 1
ATOM 1478 N N . SER A 1 187 ? -14.409 17.852 14.473 1.00 96.31 187 SER A N 1
ATOM 1479 C CA . SER A 1 187 ? -14.260 17.716 13.019 1.00 96.31 187 SER A CA 1
ATOM 1480 C C . SER A 1 187 ? -13.147 16.739 12.619 1.00 96.31 187 SER A C 1
ATOM 1482 O O . SER A 1 187 ? -13.112 16.285 11.474 1.00 96.31 187 SER A O 1
ATOM 1484 N N . ILE A 1 188 ? -12.249 16.377 13.545 1.00 97.69 188 ILE A N 1
ATOM 1485 C CA . ILE A 1 188 ? -11.177 15.405 13.302 1.00 97.69 188 ILE A CA 1
ATOM 1486 C C . ILE A 1 188 ? -11.739 13.991 13.364 1.00 97.69 188 ILE A C 1
ATOM 1488 O O . ILE A 1 188 ? -12.099 13.495 14.428 1.00 97.69 188 ILE A O 1
ATOM 1492 N N . THR A 1 189 ? -11.766 13.318 12.217 1.00 98.12 189 THR A N 1
ATOM 1493 C CA . THR A 1 189 ? -12.340 11.972 12.064 1.00 98.12 189 THR A CA 1
ATOM 1494 C C . THR A 1 189 ? -11.291 10.898 11.777 1.00 98.12 189 THR A C 1
ATOM 1496 O O . THR A 1 189 ? -11.616 9.709 11.829 1.00 98.12 189 THR A O 1
ATOM 1499 N N . ALA A 1 190 ? -10.033 11.281 11.543 1.00 97.94 190 ALA A N 1
ATOM 1500 C CA . ALA A 1 190 ? -8.900 10.371 11.410 1.00 97.94 190 ALA A CA 1
ATOM 1501 C C . ALA A 1 190 ? -7.741 10.774 12.334 1.00 97.94 190 ALA A C 1
ATOM 1503 O O . ALA A 1 190 ? -7.463 11.957 12.531 1.00 97.94 190 ALA A O 1
ATOM 1504 N N . CYS A 1 191 ? -7.025 9.788 12.872 1.00 96.81 191 CYS A N 1
ATOM 1505 C CA . CYS A 1 191 ? -5.842 10.017 13.695 1.00 96.81 191 CYS A CA 1
ATOM 1506 C C . CYS A 1 191 ? -4.740 9.012 13.359 1.00 96.81 191 CYS A C 1
ATOM 1508 O O . CYS A 1 191 ? -4.989 7.808 13.335 1.00 96.81 191 CYS A O 1
ATOM 1510 N N . ILE A 1 192 ? -3.525 9.510 13.129 1.00 92.81 192 ILE A N 1
ATOM 1511 C CA . ILE A 1 192 ? -2.304 8.704 13.016 1.00 92.81 192 ILE A CA 1
ATOM 1512 C C . ILE A 1 192 ? -1.382 9.152 14.142 1.00 92.81 192 ILE A C 1
ATOM 1514 O O . ILE A 1 192 ? -0.994 10.318 14.187 1.00 92.81 192 ILE A O 1
ATOM 1518 N N . THR A 1 193 ? -1.059 8.274 15.085 1.00 90.44 193 THR A N 1
ATOM 1519 C CA . THR A 1 193 ? -0.348 8.691 16.298 1.00 90.44 193 THR A CA 1
ATOM 1520 C C . THR A 1 193 ? 0.453 7.558 16.932 1.00 90.44 193 THR A C 1
ATOM 1522 O O . THR A 1 193 ? 0.294 6.398 16.574 1.00 90.44 193 THR A O 1
ATOM 1525 N N . SER A 1 194 ? 1.290 7.881 17.914 1.00 86.44 194 SER A N 1
ATOM 1526 C CA . SER A 1 194 ? 1.871 6.898 18.836 1.00 86.44 194 SER A CA 1
ATOM 1527 C C . SER A 1 194 ? 1.189 7.044 20.194 1.00 86.44 194 SER A C 1
ATOM 1529 O O . SER A 1 194 ? 0.798 8.146 20.572 1.00 86.44 194 SER A O 1
ATOM 1531 N N . ILE A 1 195 ? 1.085 5.963 20.970 1.00 83.62 195 ILE A N 1
ATOM 1532 C CA . ILE A 1 195 ? 0.504 6.024 22.319 1.00 83.62 195 ILE A CA 1
ATOM 1533 C C . ILE A 1 195 ? 1.569 5.645 23.336 1.00 83.62 195 ILE A C 1
ATOM 1535 O O . ILE A 1 195 ? 2.049 4.513 23.360 1.00 83.62 195 ILE A O 1
ATOM 1539 N N . ARG A 1 196 ? 1.901 6.591 24.211 1.00 82.12 196 ARG A N 1
ATOM 1540 C CA . ARG A 1 196 ? 2.945 6.455 25.233 1.00 82.12 196 ARG A CA 1
ATOM 1541 C C . ARG A 1 196 ? 2.382 6.528 26.647 1.00 82.12 196 ARG A C 1
ATOM 1543 O O . ARG A 1 196 ? 2.982 5.993 27.576 1.00 82.12 196 ARG A O 1
ATOM 1550 N N . THR A 1 197 ? 1.223 7.158 26.832 1.00 85.38 197 THR A N 1
ATOM 1551 C CA . THR A 1 197 ? 0.666 7.444 28.159 1.00 85.38 197 THR A CA 1
ATOM 1552 C C . THR A 1 197 ? -0.775 6.963 28.326 1.00 85.38 197 THR A C 1
ATOM 1554 O O . THR A 1 197 ? -1.542 6.791 27.377 1.00 85.38 197 THR A O 1
ATOM 1557 N N . LYS A 1 198 ? -1.192 6.793 29.589 1.00 86.50 198 LYS A N 1
ATOM 1558 C CA . LYS A 1 198 ? -2.598 6.516 29.929 1.00 86.50 198 LYS A CA 1
ATOM 1559 C C . LYS A 1 198 ? -3.522 7.670 29.512 1.00 86.50 198 LYS A C 1
ATOM 1561 O O . LYS A 1 198 ? -4.643 7.396 29.095 1.00 86.50 198 LYS A O 1
ATOM 1566 N N . LYS A 1 199 ? -3.061 8.926 29.613 1.00 88.62 199 LYS A N 1
ATOM 1567 C CA . LYS A 1 199 ? -3.830 10.135 29.262 1.00 88.62 199 LYS A CA 1
ATOM 1568 C C . LYS A 1 199 ? -4.176 10.158 27.773 1.00 88.62 199 LYS A C 1
ATOM 1570 O O . LYS A 1 199 ? -5.327 10.388 27.422 1.00 88.62 199 LYS A O 1
ATOM 1575 N N . GLU A 1 200 ? -3.211 9.834 26.917 1.00 89.75 200 GLU A N 1
ATOM 1576 C CA . GLU A 1 200 ? -3.408 9.760 25.464 1.00 89.75 200 GLU A CA 1
ATOM 1577 C C . GLU A 1 200 ? -4.451 8.708 25.073 1.00 89.75 200 GLU A C 1
ATOM 1579 O O . GLU A 1 200 ? -5.344 8.969 24.269 1.00 89.75 200 GLU A O 1
ATOM 1584 N N . ARG A 1 201 ? -4.402 7.535 25.714 1.00 90.06 201 ARG A N 1
ATOM 1585 C CA . ARG A 1 201 ? -5.415 6.489 25.534 1.00 90.06 201 ARG A CA 1
ATOM 1586 C C . ARG A 1 201 ? -6.823 6.974 25.904 1.00 90.06 201 ARG A C 1
ATOM 1588 O O . ARG A 1 201 ? -7.773 6.661 25.197 1.00 90.06 201 ARG A O 1
ATOM 1595 N N . PHE A 1 202 ? -6.975 7.717 27.002 1.00 89.44 202 PHE A N 1
ATOM 1596 C CA . PHE A 1 202 ? -8.283 8.258 27.391 1.00 89.44 202 PHE A CA 1
ATOM 1597 C C . PHE A 1 202 ? -8.794 9.319 26.410 1.00 89.44 202 PHE A C 1
ATOM 1599 O O . PHE A 1 202 ? -9.987 9.337 26.123 1.00 89.44 202 PHE A O 1
ATOM 1606 N N . ALA A 1 203 ? -7.907 10.144 25.842 1.00 92.25 203 ALA A N 1
ATOM 1607 C CA . ALA A 1 203 ? -8.288 11.099 24.801 1.00 92.25 203 ALA A CA 1
ATOM 1608 C C . ALA A 1 203 ? -8.907 10.393 23.582 1.00 92.25 203 ALA A C 1
ATOM 1610 O O . ALA A 1 203 ? -9.949 10.821 23.093 1.00 92.25 203 ALA A O 1
ATOM 1611 N N . ILE A 1 204 ? -8.341 9.255 23.161 1.00 94.50 204 ILE A N 1
ATOM 1612 C CA . ILE A 1 204 ? -8.907 8.432 22.079 1.00 94.50 204 ILE A CA 1
ATOM 1613 C C . ILE A 1 204 ? -10.314 7.935 22.431 1.00 94.50 204 ILE A C 1
ATOM 1615 O O . ILE A 1 204 ? -11.209 7.997 21.596 1.00 94.50 204 ILE A O 1
ATOM 1619 N N . PHE A 1 205 ? -10.547 7.471 23.661 1.00 92.94 205 PHE A N 1
ATOM 1620 C CA . PHE A 1 205 ? -11.863 6.961 24.074 1.00 92.94 205 PHE A CA 1
ATOM 1621 C C . PHE A 1 205 ? -12.963 8.027 24.098 1.00 92.94 205 PHE A C 1
ATOM 1623 O O . PHE A 1 205 ? -14.142 7.690 23.931 1.00 92.94 205 PHE A O 1
ATOM 1630 N N . ASN A 1 206 ? -12.581 9.288 24.293 1.00 92.94 206 ASN A N 1
ATOM 1631 C CA . ASN A 1 206 ? -13.492 10.429 24.276 1.00 92.94 206 ASN A CA 1
ATOM 1632 C C . ASN A 1 206 ? -13.805 10.910 22.851 1.00 92.94 206 ASN A C 1
ATOM 1634 O O . ASN A 1 206 ? -14.827 11.560 22.646 1.00 92.94 206 ASN A O 1
ATOM 1638 N N . ALA A 1 207 ? -12.986 10.547 21.863 1.00 95.56 207 ALA A N 1
ATOM 1639 C CA . ALA A 1 207 ? -13.158 10.936 20.468 1.00 95.56 207 ALA A CA 1
ATOM 1640 C C . ALA A 1 207 ? -14.225 10.077 19.756 1.00 95.56 207 ALA A C 1
ATOM 1642 O O . ALA A 1 207 ? -13.916 9.229 18.917 1.00 95.56 207 ALA A O 1
ATOM 1643 N N . LYS A 1 208 ? -15.509 10.261 20.098 1.00 95.44 208 LYS A N 1
ATOM 1644 C CA . LYS A 1 208 ? -16.632 9.465 19.549 1.00 95.44 208 LYS A CA 1
ATOM 1645 C C . LYS A 1 208 ? -16.843 9.633 18.038 1.00 95.44 208 LYS A C 1
ATOM 1647 O O . LYS A 1 208 ? -17.417 8.750 17.397 1.00 95.44 208 LYS A O 1
ATOM 1652 N N . GLN A 1 209 ? -16.345 10.731 17.477 1.00 96.38 209 GLN A N 1
ATOM 1653 C CA . GLN A 1 209 ? -16.337 11.031 16.046 1.00 96.38 209 GLN A CA 1
ATOM 1654 C C . GLN A 1 209 ? -15.312 10.208 15.251 1.00 96.38 209 GLN A C 1
ATOM 1656 O O . GLN A 1 209 ? -15.359 10.189 14.022 1.00 96.38 209 GLN A O 1
ATOM 1661 N N . LEU A 1 210 ? -14.341 9.582 15.926 1.00 97.62 210 LEU A N 1
ATOM 1662 C CA . LEU A 1 210 ? -13.181 8.993 15.271 1.00 97.62 210 LEU A CA 1
ATOM 1663 C C . LEU A 1 210 ? -13.589 7.787 14.415 1.00 97.62 210 LEU A C 1
ATOM 1665 O O . LEU A 1 210 ? -14.133 6.803 14.919 1.00 97.62 210 LEU A O 1
ATOM 1669 N N . ARG A 1 211 ? -13.299 7.865 13.114 1.00 97.56 211 ARG A N 1
ATOM 1670 C CA . ARG A 1 211 ? -13.594 6.821 12.124 1.00 97.56 211 ARG A CA 1
ATOM 1671 C C . ARG A 1 211 ? -12.383 5.969 11.793 1.00 97.56 211 ARG A C 1
ATOM 1673 O O . ARG A 1 211 ? -12.538 4.780 11.505 1.00 97.56 211 ARG A O 1
ATOM 1680 N N . ILE A 1 212 ? -11.198 6.574 11.830 1.00 97.31 212 ILE A N 1
ATOM 1681 C CA . ILE A 1 212 ? -9.942 5.955 11.412 1.00 97.31 212 ILE A CA 1
ATOM 1682 C C . ILE A 1 212 ? -8.878 6.210 12.476 1.00 97.31 212 ILE A C 1
ATOM 1684 O O . ILE A 1 212 ? -8.622 7.357 12.843 1.00 97.31 212 ILE A O 1
ATOM 1688 N N . LEU A 1 213 ? -8.240 5.142 12.948 1.00 96.25 213 LEU A N 1
ATOM 1689 C CA . LEU A 1 213 ? -7.147 5.215 13.910 1.00 96.25 213 LEU A CA 1
ATOM 1690 C C . LEU A 1 213 ? -5.975 4.352 13.443 1.00 96.25 213 LEU A C 1
ATOM 1692 O O . LEU A 1 213 ? -6.108 3.137 13.329 1.00 96.25 213 LEU A O 1
ATOM 1696 N N . PHE A 1 214 ? -4.819 4.972 13.239 1.00 93.00 214 PHE A N 1
ATOM 1697 C CA . PHE A 1 214 ? -3.550 4.286 13.025 1.00 93.00 214 PHE A CA 1
ATOM 1698 C C . PHE A 1 214 ? -2.622 4.557 14.205 1.00 93.00 214 PHE A C 1
ATOM 1700 O O . PHE A 1 214 ? -2.353 5.711 14.544 1.00 93.00 214 PHE A O 1
ATOM 1707 N N . ILE A 1 215 ? -2.139 3.488 14.831 1.00 89.69 215 ILE A N 1
ATOM 1708 C CA . ILE A 1 215 ? -1.111 3.553 15.863 1.00 89.69 215 ILE A CA 1
ATOM 1709 C C . ILE A 1 215 ? 0.216 3.133 15.242 1.00 89.69 215 ILE A C 1
ATOM 1711 O O . ILE A 1 215 ? 0.392 1.972 14.884 1.00 89.69 215 ILE A O 1
ATOM 1715 N N . GLU A 1 216 ? 1.144 4.077 15.138 1.00 78.88 216 GLU A N 1
ATOM 1716 C CA . GLU A 1 216 ? 2.483 3.869 14.592 1.00 78.88 216 GLU A CA 1
ATOM 1717 C C . GLU A 1 216 ? 3.503 3.985 15.729 1.00 78.88 216 GLU A C 1
ATOM 1719 O O . GLU A 1 216 ? 3.649 5.047 16.339 1.00 78.88 216 GLU A O 1
ATOM 1724 N N . ASP A 1 217 ? 4.211 2.900 16.050 1.00 69.06 217 ASP A N 1
ATOM 1725 C CA . ASP A 1 217 ? 5.312 2.946 17.019 1.00 69.06 217 ASP A CA 1
ATOM 1726 C C . ASP A 1 217 ? 6.398 1.920 16.695 1.00 69.06 217 ASP A C 1
ATOM 1728 O O . ASP A 1 217 ? 6.363 0.766 17.121 1.00 69.06 217 ASP A O 1
ATOM 1732 N N . SER A 1 218 ? 7.418 2.386 15.981 1.00 54.00 218 SER A N 1
ATOM 1733 C CA . SER A 1 218 ? 8.570 1.584 15.574 1.00 54.00 218 SER A CA 1
ATOM 1734 C C . SER A 1 218 ? 9.472 1.133 16.728 1.00 54.00 218 SER A C 1
ATOM 1736 O O . SER A 1 218 ? 10.347 0.297 16.508 1.00 54.00 218 SER A O 1
ATOM 1738 N N . ARG A 1 219 ? 9.287 1.657 17.950 1.00 62.81 219 ARG A N 1
ATOM 1739 C CA . ARG A 1 219 ? 10.091 1.293 19.133 1.00 62.81 219 ARG A CA 1
ATOM 1740 C C . ARG A 1 219 ? 9.403 0.254 20.022 1.00 62.81 219 ARG A C 1
ATOM 1742 O O . ARG A 1 219 ? 9.977 -0.158 21.027 1.00 62.81 219 ARG A O 1
ATOM 1749 N N . GLY A 1 220 ? 8.216 -0.203 19.616 1.00 60.94 220 GLY A N 1
ATOM 1750 C CA . GLY A 1 220 ? 7.396 -1.165 20.341 1.00 60.94 220 GLY A CA 1
ATOM 1751 C C . GLY A 1 220 ? 6.467 -0.479 21.340 1.00 60.94 220 GLY A C 1
ATOM 1752 O O . GLY A 1 220 ? 6.908 0.195 22.269 1.00 60.94 220 GLY A O 1
ATOM 1753 N N . VAL A 1 221 ? 5.160 -0.700 21.183 1.00 71.25 221 VAL A N 1
ATOM 1754 C CA . VAL A 1 221 ? 4.170 -0.219 22.152 1.00 71.25 221 VAL A CA 1
ATOM 1755 C C . VAL A 1 221 ? 4.219 -1.078 23.414 1.00 71.25 221 VAL A C 1
ATOM 1757 O O . VAL A 1 221 ? 4.348 -2.305 23.362 1.00 71.25 221 VAL A O 1
ATOM 1760 N N . ASN A 1 222 ? 4.012 -0.438 24.568 1.00 80.88 222 ASN A N 1
ATOM 1761 C CA . ASN A 1 222 ? 3.695 -1.139 25.807 1.00 80.88 222 ASN A CA 1
ATOM 1762 C C . ASN A 1 222 ? 2.459 -2.040 25.597 1.00 80.88 222 ASN A C 1
ATOM 1764 O O . ASN A 1 222 ? 1.330 -1.555 25.496 1.00 80.88 222 ASN A O 1
ATOM 1768 N N . GLN A 1 223 ? 2.666 -3.359 25.555 1.00 81.25 223 GLN A N 1
ATOM 1769 C CA . GLN A 1 223 ? 1.622 -4.336 25.215 1.00 81.25 223 GLN A CA 1
ATOM 1770 C C . GLN A 1 223 ? 0.416 -4.272 26.168 1.00 81.25 223 GLN A C 1
ATOM 1772 O O . GLN A 1 223 ? -0.731 -4.420 25.744 1.00 81.25 223 GLN A O 1
ATOM 1777 N N . THR A 1 224 ? 0.641 -3.961 27.448 1.00 83.00 224 THR A N 1
ATOM 1778 C CA . THR A 1 224 ? -0.436 -3.752 28.428 1.00 83.00 224 THR A CA 1
ATOM 1779 C C . THR A 1 224 ? -1.259 -2.507 28.105 1.00 83.00 224 THR A C 1
ATOM 1781 O O . THR A 1 224 ? -2.489 -2.525 28.220 1.00 83.00 224 THR A O 1
ATOM 1784 N N . LEU A 1 225 ? -0.609 -1.418 27.691 1.00 83.50 225 LEU A N 1
ATOM 1785 C CA . LEU A 1 225 ? -1.288 -0.194 27.274 1.00 83.50 225 LEU A CA 1
ATOM 1786 C C . LEU A 1 225 ? -2.127 -0.434 26.018 1.00 83.50 225 LEU A C 1
ATOM 1788 O O . LEU A 1 225 ? -3.291 -0.032 26.004 1.00 83.50 225 LEU A O 1
ATOM 1792 N N . LEU A 1 226 ? -1.580 -1.147 25.030 1.00 84.56 226 LEU A N 1
ATOM 1793 C CA . LEU A 1 226 ? -2.288 -1.502 23.802 1.00 84.56 226 LEU A CA 1
ATOM 1794 C C . LEU A 1 226 ? -3.481 -2.415 24.059 1.00 84.56 226 LEU A C 1
ATOM 1796 O O . LEU A 1 226 ? -4.580 -2.135 23.592 1.00 84.56 226 LEU A O 1
ATOM 1800 N N . ARG A 1 227 ? -3.302 -3.480 24.845 1.00 84.81 227 ARG A N 1
ATOM 1801 C CA . ARG A 1 227 ? -4.402 -4.381 25.207 1.00 84.81 227 ARG A CA 1
ATOM 1802 C C . ARG A 1 227 ? -5.543 -3.607 25.865 1.00 84.81 227 ARG A C 1
ATOM 1804 O O . ARG A 1 227 ? -6.705 -3.813 25.529 1.00 84.81 227 ARG A O 1
ATOM 1811 N N . ARG A 1 228 ? -5.219 -2.680 26.773 1.00 87.19 228 ARG A N 1
ATOM 1812 C CA . ARG A 1 228 ? -6.215 -1.807 27.415 1.00 87.19 228 ARG A CA 1
ATOM 1813 C C . ARG A 1 228 ? -6.832 -0.797 26.448 1.00 87.19 228 ARG A C 1
ATOM 1815 O O . ARG A 1 228 ? -8.006 -0.491 26.608 1.00 87.19 228 ARG A O 1
ATOM 1822 N N . LEU A 1 229 ? -6.069 -0.275 25.485 1.00 89.50 229 LEU A N 1
ATOM 1823 C CA . LEU A 1 229 ? -6.599 0.565 24.409 1.00 89.50 229 LEU A CA 1
ATOM 1824 C C . LEU A 1 229 ? -7.6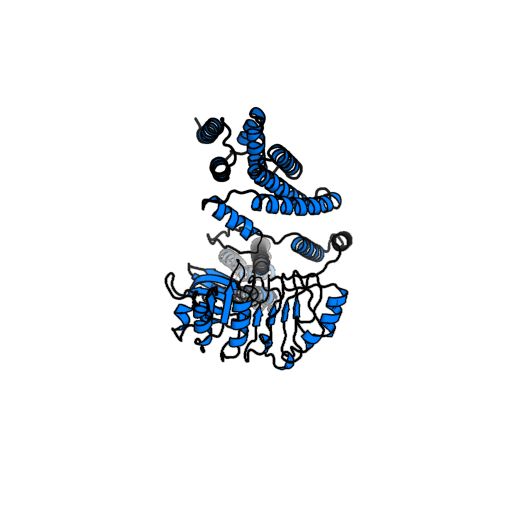52 -0.214 23.619 1.00 89.50 229 LEU A C 1
ATOM 1826 O O . LEU A 1 229 ? -8.799 0.212 23.577 1.00 89.50 229 LEU A O 1
ATOM 1830 N N . VAL A 1 230 ? -7.285 -1.369 23.059 1.00 88.12 230 VAL A N 1
ATOM 1831 C CA . VAL A 1 230 ? -8.163 -2.173 22.193 1.00 88.12 230 VAL A CA 1
ATOM 1832 C C . VAL A 1 230 ? -9.463 -2.553 22.901 1.00 88.12 230 VAL A C 1
ATOM 1834 O O . VAL A 1 230 ? -10.534 -2.402 22.320 1.00 88.12 230 VAL A O 1
ATOM 1837 N N . LEU A 1 231 ? -9.401 -2.932 24.183 1.00 86.69 231 LEU A N 1
ATOM 1838 C CA . LEU A 1 231 ? -10.600 -3.214 24.984 1.00 86.69 231 LEU A CA 1
ATOM 1839 C C . LEU A 1 231 ? -11.567 -2.024 25.093 1.00 86.69 231 LEU A C 1
ATOM 1841 O O . LEU A 1 231 ? -12.770 -2.238 25.232 1.00 86.69 231 LEU A O 1
ATOM 1845 N N . GLY A 1 232 ? -11.060 -0.790 25.055 1.00 90.25 232 GLY A N 1
ATOM 1846 C CA . GLY A 1 232 ? -11.878 0.422 25.096 1.00 90.25 232 GLY A CA 1
ATOM 1847 C C . GLY A 1 232 ? -12.361 0.901 23.724 1.00 90.25 232 GLY A C 1
ATOM 1848 O O . GLY A 1 232 ? -13.347 1.633 23.661 1.00 90.25 232 GLY A O 1
ATOM 1849 N N . LEU A 1 233 ? -11.741 0.461 22.621 1.00 94.06 233 LEU A N 1
ATOM 1850 C CA . LEU A 1 233 ? -12.143 0.866 21.265 1.00 94.06 233 LEU A CA 1
ATOM 1851 C C . LEU A 1 233 ? -13.548 0.382 20.887 1.00 94.06 233 LEU A C 1
ATOM 1853 O O . LEU A 1 233 ? -14.194 1.002 20.049 1.00 94.06 233 LEU A O 1
ATOM 1857 N N . LYS A 1 234 ? -14.071 -0.656 21.553 1.00 90.25 234 LYS A N 1
ATOM 1858 C CA . LYS A 1 234 ? -15.466 -1.101 21.382 1.00 90.25 234 LYS A CA 1
ATOM 1859 C C . LYS A 1 234 ? -16.507 -0.025 21.728 1.00 90.25 234 LYS A C 1
ATOM 1861 O O . LYS A 1 234 ? -17.653 -0.140 21.319 1.00 90.25 234 LYS A O 1
ATOM 1866 N N . TYR A 1 235 ? -16.115 1.014 22.472 1.00 90.94 235 TYR A N 1
ATOM 1867 C CA . TYR A 1 235 ? -16.970 2.148 22.835 1.00 90.94 235 TYR A CA 1
ATOM 1868 C C . TYR A 1 235 ? -16.847 3.343 21.873 1.00 90.94 235 TYR A C 1
ATOM 1870 O O . TYR A 1 235 ? -17.325 4.437 22.198 1.00 90.94 235 TYR A O 1
ATOM 1878 N N . LEU A 1 236 ? -16.168 3.179 20.733 1.00 95.12 236 LEU A N 1
ATOM 1879 C CA . LEU A 1 236 ? -16.122 4.176 19.665 1.00 95.12 236 LEU A CA 1
ATOM 1880 C C . LEU A 1 236 ? -17.152 3.808 18.585 1.00 95.12 236 LEU A C 1
ATOM 1882 O O . LEU A 1 236 ? -16.911 2.878 17.816 1.00 95.12 236 LEU A O 1
ATOM 1886 N N . PRO A 1 237 ? -18.292 4.521 18.511 1.00 94.50 237 PRO A N 1
ATOM 1887 C CA . PRO A 1 237 ? -19.416 4.131 17.658 1.00 94.50 237 PRO A CA 1
ATOM 1888 C C . PRO A 1 237 ? -19.133 4.328 16.165 1.00 94.50 237 PRO A C 1
ATOM 1890 O O . PRO A 1 237 ? -19.818 3.754 15.332 1.00 94.50 237 PRO A O 1
ATOM 1893 N N . SER A 1 238 ? -18.122 5.124 15.814 1.00 96.12 238 SER A N 1
ATOM 1894 C CA . SER A 1 238 ? -17.824 5.468 14.420 1.00 96.12 238 SER A CA 1
ATOM 1895 C C . SER A 1 238 ? -16.577 4.769 13.877 1.00 96.12 238 SER A C 1
ATOM 1897 O O . SER A 1 238 ? -16.257 4.945 12.702 1.00 96.12 238 SER A O 1
ATOM 1899 N N . LEU A 1 239 ? -15.853 3.998 14.703 1.00 97.75 239 LEU A N 1
ATOM 1900 C CA . LEU A 1 239 ? -14.554 3.442 14.327 1.00 97.75 239 LEU A CA 1
ATOM 1901 C C . LEU A 1 239 ? -14.724 2.316 13.302 1.00 97.75 239 LEU A C 1
ATOM 1903 O O . LEU A 1 239 ? -15.284 1.263 13.597 1.00 97.75 239 LEU A O 1
ATOM 1907 N N . THR A 1 240 ? -14.186 2.544 12.106 1.00 96.44 240 THR A N 1
ATOM 1908 C CA . THR A 1 240 ? -14.290 1.628 10.961 1.00 96.44 240 THR A CA 1
ATOM 1909 C C . THR A 1 240 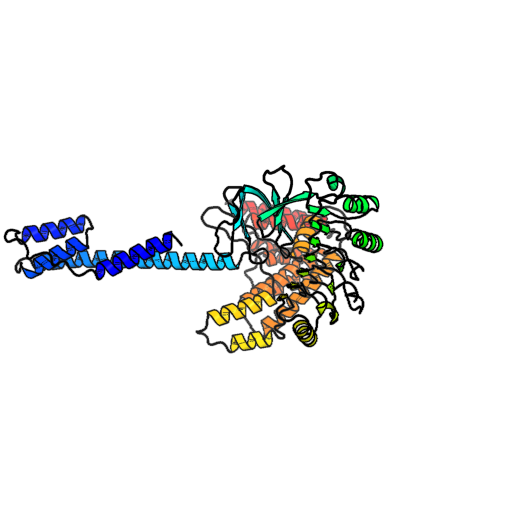? -12.949 1.052 10.532 1.00 96.44 240 THR A C 1
ATOM 1911 O O . THR A 1 240 ? -12.900 -0.088 10.075 1.00 96.44 240 THR A O 1
ATOM 1914 N N . THR A 1 241 ? -11.860 1.802 10.710 1.00 95.75 241 THR A N 1
ATOM 1915 C CA . THR A 1 241 ? -10.506 1.380 10.331 1.00 95.75 241 THR A CA 1
ATOM 1916 C C . THR A 1 241 ? -9.568 1.493 11.524 1.00 95.75 241 THR A C 1
ATOM 1918 O O . THR A 1 241 ? -9.449 2.564 12.123 1.00 95.75 241 THR A O 1
ATOM 1921 N N . LEU A 1 242 ? -8.885 0.394 11.841 1.00 95.62 242 LEU A N 1
ATOM 1922 C CA . LEU A 1 242 ? -7.858 0.327 12.874 1.00 95.62 242 LEU A CA 1
ATOM 1923 C C . LEU A 1 242 ? -6.572 -0.243 12.276 1.00 95.62 242 LEU A C 1
ATOM 1925 O O . LEU A 1 242 ? -6.556 -1.387 11.824 1.00 95.62 242 LEU A O 1
ATOM 1929 N N . GLY A 1 243 ? -5.491 0.530 12.314 1.00 93.00 243 GLY A N 1
ATOM 1930 C CA . GLY A 1 243 ? -4.162 0.048 11.958 1.00 93.00 243 GLY A CA 1
ATOM 1931 C C . GLY A 1 243 ? -3.222 0.033 13.149 1.00 93.00 243 GLY A C 1
ATOM 1932 O O . GLY A 1 243 ? -3.091 1.019 13.869 1.00 93.00 243 GLY A O 1
ATOM 1933 N N . LEU A 1 244 ? -2.577 -1.108 13.353 1.00 90.44 244 LEU A N 1
ATOM 1934 C CA . LEU A 1 244 ? -1.596 -1.368 14.403 1.00 90.44 244 LEU A CA 1
ATOM 1935 C C . LEU A 1 244 ? -0.303 -1.938 13.792 1.00 90.44 244 LEU A C 1
ATOM 1937 O O . LEU A 1 244 ? 0.384 -2.752 14.419 1.00 90.44 244 LEU A O 1
ATOM 1941 N N . ALA A 1 245 ? 0.016 -1.573 12.549 1.00 85.19 245 ALA A N 1
ATOM 1942 C CA . ALA A 1 245 ? 1.213 -2.058 11.881 1.00 85.19 245 ALA A CA 1
ATOM 1943 C C . ALA A 1 245 ? 2.502 -1.599 12.569 1.00 85.19 245 ALA A C 1
ATOM 1945 O O . ALA A 1 245 ? 2.600 -0.479 13.068 1.00 85.19 245 ALA A O 1
ATOM 1946 N N . ASN A 1 246 ? 3.527 -2.457 12.537 1.00 82.06 246 ASN A N 1
ATOM 1947 C CA . ASN A 1 246 ? 4.838 -2.191 13.143 1.00 82.06 246 ASN A CA 1
ATOM 1948 C C . ASN A 1 246 ? 4.773 -1.795 14.633 1.00 82.06 246 ASN A C 1
ATOM 1950 O O . ASN A 1 246 ? 5.618 -1.031 15.080 1.00 82.06 246 ASN A O 1
ATOM 1954 N N . THR A 1 247 ? 3.807 -2.293 15.412 1.00 81.62 247 THR A N 1
ATOM 1955 C CA . THR A 1 247 ? 3.684 -1.969 16.852 1.00 81.62 247 THR A CA 1
ATOM 1956 C C . THR A 1 247 ? 4.338 -3.010 17.767 1.00 81.62 247 THR A C 1
ATOM 1958 O O . THR A 1 247 ? 4.358 -2.853 18.992 1.00 81.62 247 THR A O 1
ATOM 1961 N N . GLY A 1 248 ? 4.903 -4.072 17.183 1.00 82.19 248 GLY A N 1
ATOM 1962 C CA . GLY A 1 248 ? 5.598 -5.143 17.897 1.00 82.19 248 GLY A CA 1
ATOM 1963 C C . GLY A 1 248 ? 4.663 -6.124 18.603 1.00 82.19 248 GLY A C 1
ATOM 1964 O O . GLY A 1 248 ? 5.097 -6.809 19.525 1.00 82.19 248 GLY A O 1
ATOM 1965 N N . ILE A 1 249 ? 3.391 -6.186 18.197 1.00 84.31 249 ILE A N 1
ATOM 1966 C CA . ILE A 1 249 ? 2.398 -7.099 18.777 1.00 84.31 249 ILE A CA 1
ATOM 1967 C C . ILE A 1 249 ? 2.818 -8.550 18.543 1.00 84.31 249 ILE A C 1
ATOM 1969 O O . ILE A 1 249 ? 3.154 -8.927 17.422 1.00 84.31 249 ILE A O 1
ATOM 1973 N N . THR A 1 250 ? 2.746 -9.370 19.589 1.00 84.25 250 THR A N 1
ATOM 1974 C CA . THR A 1 250 ? 3.016 -10.817 19.526 1.00 84.25 250 THR A CA 1
ATOM 1975 C C . THR A 1 250 ? 1.748 -11.671 19.558 1.00 84.25 250 THR A C 1
ATOM 1977 O O . THR A 1 250 ? 1.770 -12.819 19.125 1.00 84.25 250 THR A O 1
ATOM 1980 N N . ALA A 1 251 ? 0.623 -11.112 20.014 1.00 83.94 251 ALA A N 1
ATOM 1981 C CA . ALA A 1 251 ? -0.679 -11.774 20.025 1.00 83.94 251 ALA A CA 1
ATOM 1982 C C . ALA A 1 251 ? -1.816 -10.779 19.764 1.00 83.94 251 ALA A C 1
ATOM 1984 O O . ALA A 1 251 ? -1.789 -9.648 20.252 1.00 83.94 251 ALA A O 1
ATOM 1985 N N . ILE A 1 252 ? -2.845 -11.211 19.034 1.00 85.44 252 ILE A N 1
ATOM 1986 C CA . ILE A 1 252 ? -4.024 -10.386 18.755 1.00 85.44 252 ILE A CA 1
ATOM 1987 C C . ILE A 1 252 ? -4.778 -10.118 20.073 1.00 85.44 252 ILE A C 1
ATOM 1989 O O . ILE A 1 252 ? -5.195 -11.067 20.741 1.00 85.44 252 ILE A O 1
ATOM 1993 N N . PRO A 1 253 ? -4.981 -8.852 20.491 1.00 80.50 253 PRO A N 1
ATOM 1994 C CA . PRO A 1 253 ? -5.658 -8.565 21.751 1.00 80.50 253 PRO A CA 1
ATOM 1995 C C . PRO A 1 253 ? -7.111 -9.062 21.757 1.00 80.50 253 PRO A C 1
ATOM 1997 O O . PRO A 1 253 ? -7.883 -8.783 20.836 1.00 80.50 253 PRO A O 1
ATOM 2000 N N . ARG A 1 254 ? -7.515 -9.743 22.842 1.00 76.56 254 ARG A N 1
ATOM 2001 C CA . ARG A 1 254 ? -8.915 -10.158 23.039 1.00 76.56 254 ARG A CA 1
ATOM 2002 C C . ARG A 1 254 ? -9.848 -8.948 22.934 1.00 76.56 254 ARG A C 1
ATOM 2004 O O . ARG A 1 254 ? -9.603 -7.914 23.553 1.00 76.56 254 ARG A O 1
ATOM 2011 N N . GLY A 1 255 ? -10.929 -9.106 22.175 1.00 81.00 255 GLY A N 1
ATOM 2012 C CA . GLY A 1 255 ? -11.939 -8.069 21.972 1.00 81.00 255 GLY A CA 1
ATOM 2013 C C . GLY A 1 255 ? -11.699 -7.144 20.779 1.00 81.00 255 GLY A C 1
ATOM 2014 O O . GLY A 1 255 ? -12.570 -6.325 20.507 1.00 81.00 255 GLY A O 1
ATOM 2015 N N . ILE A 1 256 ? -10.602 -7.291 20.020 1.00 89.06 256 ILE A N 1
ATOM 2016 C CA . ILE A 1 256 ? -10.420 -6.517 18.775 1.00 89.06 256 ILE A CA 1
ATOM 2017 C C . ILE A 1 256 ? -11.554 -6.775 17.769 1.00 89.06 256 ILE A C 1
ATOM 2019 O O . ILE A 1 256 ? -11.999 -5.862 17.082 1.00 89.06 256 ILE A O 1
ATOM 2023 N N . PHE A 1 257 ? -12.077 -8.005 17.746 1.00 89.00 257 PHE A N 1
ATOM 2024 C CA . PHE A 1 257 ? -13.182 -8.419 16.880 1.00 89.00 257 PHE A CA 1
ATOM 2025 C C . PHE A 1 257 ? -14.566 -7.984 17.393 1.00 89.00 257 PHE A C 1
ATOM 2027 O O . PHE A 1 257 ? -15.529 -8.072 16.640 1.00 89.00 257 PHE A O 1
ATOM 2034 N N . LEU A 1 258 ? -14.659 -7.473 18.631 1.00 88.94 258 LEU A N 1
ATOM 2035 C CA . LEU A 1 258 ? -15.892 -6.949 19.241 1.00 88.94 258 LEU A CA 1
ATOM 2036 C C . LEU A 1 258 ? -16.118 -5.455 18.954 1.00 88.94 258 LEU A C 1
ATOM 2038 O O . LEU A 1 258 ? -17.056 -4.864 19.486 1.00 88.94 258 LEU A O 1
ATOM 2042 N N . ILE A 1 259 ? -15.245 -4.812 18.175 1.00 93.06 259 ILE A N 1
ATOM 2043 C CA . ILE A 1 259 ? -15.407 -3.400 17.820 1.00 93.06 259 ILE A CA 1
ATOM 2044 C C . ILE A 1 259 ? -16.584 -3.291 16.829 1.00 93.06 259 ILE A C 1
ATOM 2046 O O . ILE A 1 259 ? -16.469 -3.815 15.718 1.00 93.06 259 ILE A O 1
ATOM 2050 N N . PRO A 1 260 ? -17.705 -2.625 17.187 1.00 88.88 260 PRO A N 1
ATOM 2051 C CA . PRO A 1 260 ? -18.990 -2.822 16.508 1.00 88.88 260 PRO A CA 1
ATOM 2052 C C . PRO A 1 260 ? -19.000 -2.504 15.015 1.00 88.88 260 PRO A C 1
ATOM 2054 O O . PRO A 1 260 ? -19.699 -3.174 14.269 1.00 88.88 260 PRO A O 1
ATOM 2057 N N . HIS A 1 261 ? -18.230 -1.519 14.554 1.00 94.94 261 HIS A N 1
ATOM 2058 C CA . HIS A 1 261 ? -18.251 -1.071 13.154 1.00 94.94 261 HIS A CA 1
ATOM 2059 C C . HIS A 1 261 ? -16.916 -1.267 12.431 1.00 94.94 261 HIS A C 1
ATOM 2061 O O . HIS A 1 261 ? -16.730 -0.754 11.325 1.00 94.94 261 HIS A O 1
ATOM 2067 N N . LEU A 1 262 ? -15.992 -2.026 13.028 1.00 96.38 262 LEU A N 1
ATOM 2068 C CA . LEU A 1 262 ? -14.672 -2.236 12.452 1.00 96.38 262 LEU A CA 1
ATOM 2069 C C . LEU A 1 262 ? -14.769 -3.080 11.178 1.00 96.38 262 LEU A C 1
ATOM 2071 O O . LEU A 1 262 ? -15.143 -4.249 11.229 1.00 96.38 262 LEU A O 1
ATOM 2075 N N . ASN A 1 263 ? -14.394 -2.483 10.047 1.00 94.62 263 ASN A N 1
ATOM 2076 C CA . ASN A 1 263 ? -14.387 -3.126 8.735 1.00 94.62 263 ASN A CA 1
ATOM 2077 C C . ASN A 1 263 ? -12.970 -3.469 8.254 1.00 94.62 263 ASN A C 1
ATOM 2079 O O . ASN A 1 263 ? -12.801 -4.447 7.528 1.00 94.62 263 ASN A O 1
ATOM 2083 N N . THR A 1 264 ? -11.960 -2.705 8.673 1.00 92.75 264 THR A N 1
ATOM 2084 C CA . THR A 1 264 ? -10.577 -2.845 8.211 1.00 92.75 264 THR A CA 1
ATOM 2085 C C . THR A 1 264 ? -9.659 -2.895 9.416 1.00 92.75 264 THR A C 1
ATOM 2087 O O . THR A 1 264 ? -9.613 -1.955 10.212 1.00 92.75 264 THR A O 1
ATOM 2090 N N . LEU A 1 265 ? -8.926 -3.998 9.531 1.00 94.12 265 LEU A N 1
ATOM 2091 C CA . LEU A 1 265 ? -7.956 -4.231 10.587 1.00 94.12 265 LEU A CA 1
ATOM 2092 C C . LEU A 1 265 ? -6.601 -4.551 9.970 1.00 94.12 265 LEU A C 1
ATOM 2094 O O . LEU A 1 265 ? -6.456 -5.509 9.209 1.00 94.12 265 LEU A O 1
ATOM 2098 N N . ASP A 1 266 ? -5.607 -3.762 10.343 1.00 89.56 266 ASP A N 1
ATOM 2099 C CA . ASP A 1 266 ? -4.230 -3.951 9.926 1.00 89.56 266 ASP A CA 1
ATOM 2100 C C . ASP A 1 266 ? -3.342 -4.309 11.116 1.00 89.56 266 ASP A C 1
ATOM 2102 O O . ASP A 1 266 ? -3.154 -3.523 12.045 1.00 89.56 266 ASP A O 1
ATOM 2106 N N . LEU A 1 267 ? -2.791 -5.516 11.063 1.00 89.88 267 LEU A N 1
ATOM 2107 C CA . LEU A 1 267 ? -1.829 -6.059 12.015 1.00 89.88 267 LEU A CA 1
ATOM 2108 C C . LEU A 1 267 ? -0.514 -6.420 11.310 1.00 89.88 267 LEU A C 1
ATOM 2110 O O . LEU A 1 267 ? 0.262 -7.231 11.825 1.00 89.88 267 LEU A O 1
ATOM 2114 N N . SER A 1 268 ? -0.250 -5.844 10.137 1.00 83.94 268 SER A N 1
ATOM 2115 C CA . SER A 1 268 ? 0.927 -6.182 9.345 1.00 83.94 268 SER A CA 1
ATOM 2116 C C . SER A 1 268 ? 2.237 -5.764 10.018 1.00 83.94 268 SER A C 1
ATOM 2118 O O . SER A 1 268 ? 2.286 -4.845 10.838 1.00 83.94 268 SER A O 1
ATOM 2120 N N . ASN A 1 269 ? 3.341 -6.403 9.634 1.00 80.56 269 ASN A N 1
ATOM 2121 C CA . ASN A 1 269 ? 4.680 -6.081 10.132 1.00 80.56 269 ASN A CA 1
ATOM 2122 C C . ASN A 1 269 ? 4.795 -6.140 11.666 1.00 80.56 269 ASN A C 1
ATOM 2124 O O . ASN A 1 269 ? 5.458 -5.303 12.279 1.00 80.56 269 ASN A O 1
ATOM 2128 N N . ASN A 1 270 ? 4.117 -7.095 12.292 1.00 82.94 270 ASN A N 1
ATOM 2129 C CA . ASN A 1 270 ? 4.217 -7.358 13.722 1.00 82.94 270 ASN A CA 1
ATOM 2130 C C . ASN A 1 270 ? 5.011 -8.655 13.959 1.00 82.94 270 ASN A C 1
ATOM 2132 O O . ASN A 1 270 ? 5.738 -9.131 13.087 1.00 82.94 270 ASN A O 1
ATOM 2136 N N . LYS A 1 271 ? 4.938 -9.194 15.175 1.00 85.38 271 LYS A N 1
ATOM 2137 C CA . LYS A 1 271 ? 5.611 -10.432 15.585 1.00 85.38 271 LYS A CA 1
ATOM 2138 C C . LYS A 1 271 ? 4.580 -11.505 15.951 1.00 85.38 271 LYS A C 1
ATOM 2140 O O . LYS A 1 271 ? 4.793 -12.262 16.893 1.00 85.38 271 LYS A O 1
ATOM 2145 N N . LEU A 1 272 ? 3.431 -11.521 15.267 1.00 86.19 272 LEU A N 1
ATOM 2146 C CA . LEU A 1 272 ? 2.395 -12.532 15.493 1.00 86.19 272 LEU A CA 1
ATOM 2147 C C . LEU A 1 272 ? 2.937 -13.905 15.077 1.00 86.19 272 LEU A C 1
ATOM 2149 O O . LEU A 1 272 ? 3.406 -14.040 13.949 1.00 86.19 272 LEU A O 1
ATOM 2153 N N . GLY A 1 273 ? 2.862 -14.894 15.968 1.00 79.19 273 GLY A N 1
ATOM 2154 C CA . GLY A 1 273 ? 3.371 -16.252 15.738 1.00 79.19 273 GLY A CA 1
ATOM 2155 C C . GLY A 1 273 ? 2.423 -17.353 16.221 1.00 79.19 273 GLY A C 1
ATOM 2156 O O . GLY A 1 273 ? 1.267 -17.076 16.552 1.00 79.19 273 GLY A O 1
ATOM 2157 N N . LEU A 1 274 ? 2.922 -18.598 16.252 1.00 56.81 274 LEU A N 1
ATOM 2158 C CA . LEU A 1 274 ? 2.214 -19.817 16.675 1.00 56.81 274 LEU A CA 1
ATOM 2159 C C . LEU A 1 274 ? 1.570 -19.659 18.064 1.00 56.81 274 LEU A C 1
ATOM 2161 O O . LEU A 1 274 ? 2.191 -19.900 19.096 1.00 56.81 274 LEU A O 1
ATOM 2165 N N . SER A 1 275 ? 0.288 -19.302 18.107 1.00 54.94 275 SER A N 1
ATOM 2166 C CA . SER A 1 275 ? -0.548 -19.627 19.257 1.00 54.94 275 SER A CA 1
ATOM 2167 C C . SER A 1 275 ? -1.969 -19.949 18.812 1.00 54.94 275 SER A C 1
ATOM 2169 O O . SER A 1 275 ? -2.582 -19.238 18.013 1.00 54.94 275 SER A O 1
ATOM 2171 N N . ALA A 1 276 ? -2.521 -21.025 19.373 1.00 48.00 276 ALA A N 1
ATOM 2172 C CA . ALA A 1 276 ? -3.917 -21.433 19.211 1.00 48.00 276 ALA A CA 1
ATOM 2173 C C . ALA A 1 276 ? -4.931 -20.355 19.677 1.00 48.00 276 ALA A C 1
ATOM 2175 O O . ALA A 1 276 ? -6.138 -20.508 19.487 1.00 48.00 276 ALA A O 1
ATOM 2176 N N . GLU A 1 277 ? -4.450 -19.247 20.256 1.00 61.38 277 GLU A N 1
ATOM 2177 C CA . GLU A 1 277 ? -5.231 -18.102 20.729 1.00 61.38 277 GLU A CA 1
ATOM 2178 C C . GLU A 1 277 ? -5.348 -16.952 19.714 1.00 61.38 277 GLU A C 1
ATOM 2180 O O . GLU A 1 277 ? -5.964 -15.935 20.038 1.00 61.38 277 GLU A O 1
ATOM 2185 N N . LEU A 1 278 ? -4.812 -17.086 18.489 1.00 65.06 278 LEU A N 1
ATOM 2186 C CA . LEU A 1 278 ? -4.840 -16.000 17.493 1.00 65.06 278 LEU A CA 1
ATOM 2187 C C . LEU A 1 278 ? -6.267 -15.483 17.213 1.00 65.06 278 LEU A C 1
ATOM 2189 O O . LEU A 1 278 ? -6.469 -14.290 16.997 1.00 65.06 278 LEU A O 1
ATOM 2193 N N . PHE A 1 279 ? -7.260 -16.378 17.265 1.00 72.50 279 PHE A N 1
ATOM 2194 C CA . PHE A 1 279 ? -8.672 -16.061 17.057 1.00 72.50 279 PHE A CA 1
ATOM 2195 C C . PHE A 1 279 ? -9.542 -16.644 18.197 1.00 72.50 279 PHE A C 1
ATOM 2197 O O . PHE A 1 279 ? -9.783 -17.860 18.227 1.00 72.50 279 PHE A O 1
ATOM 2204 N N . PRO A 1 280 ? -10.017 -15.819 19.155 1.00 70.25 280 PRO A N 1
ATOM 2205 C CA . PRO A 1 280 ? -10.885 -16.275 20.244 1.00 70.25 280 PRO A CA 1
ATOM 2206 C C . PRO A 1 280 ? -12.286 -16.626 19.715 1.00 70.25 280 PRO A C 1
ATOM 2208 O O . PRO A 1 280 ? -12.890 -15.819 19.011 1.00 70.25 280 PRO A O 1
ATOM 2211 N N . SER A 1 281 ? -12.802 -17.813 20.059 1.00 65.06 281 SER A N 1
ATOM 2212 C CA . SER A 1 281 ? -14.010 -18.422 19.465 1.00 65.06 281 SER A CA 1
ATOM 2213 C C . SER A 1 281 ? -15.263 -17.547 19.527 1.00 65.06 281 SER A C 1
ATOM 2215 O O . SER A 1 281 ? -15.990 -17.457 18.543 1.00 65.06 281 SER A O 1
ATOM 2217 N N . ASP A 1 282 ? -15.484 -16.844 20.634 1.00 67.12 282 ASP A N 1
ATOM 2218 C CA . ASP A 1 282 ? -16.824 -16.334 20.961 1.00 67.12 282 ASP A CA 1
ATOM 2219 C C . ASP A 1 282 ? -17.144 -14.967 20.326 1.00 67.12 282 ASP A C 1
ATOM 2221 O O . ASP A 1 282 ? -18.232 -14.430 20.506 1.00 67.12 282 ASP A O 1
ATOM 2225 N N . SER A 1 283 ? -16.200 -14.375 19.582 1.00 75.25 283 SER A N 1
ATOM 2226 C CA . SER A 1 283 ? -16.323 -12.996 19.063 1.00 75.25 283 SER A CA 1
ATOM 2227 C C . SER A 1 283 ? -16.203 -12.854 17.546 1.00 75.25 283 SER A C 1
ATOM 2229 O O . SER A 1 283 ? -16.427 -11.767 17.017 1.00 75.25 283 SER A O 1
ATOM 2231 N N . LEU A 1 284 ? -15.858 -13.925 16.827 1.00 85.31 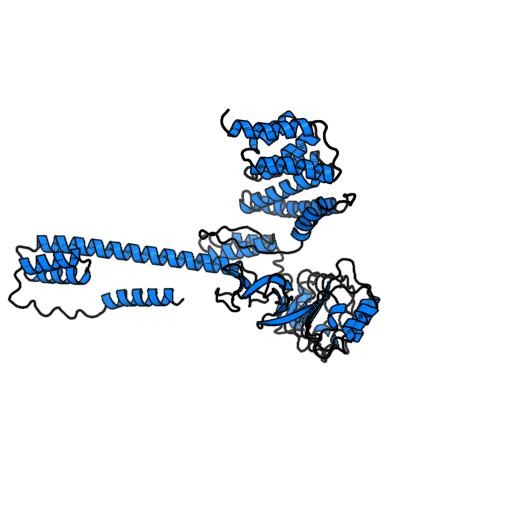284 LEU A N 1
ATOM 2232 C CA . LEU A 1 284 ? -15.565 -13.841 15.390 1.00 85.31 284 LEU A CA 1
ATOM 2233 C C . LEU A 1 284 ? -16.837 -13.687 14.557 1.00 85.31 284 LEU A C 1
ATOM 2235 O O . LEU A 1 284 ? -16.862 -12.885 13.630 1.00 85.31 284 LEU A O 1
ATOM 2239 N N . GLU A 1 285 ? -17.907 -14.394 14.927 1.00 85.12 285 GLU A N 1
ATOM 2240 C CA . GLU A 1 285 ? -19.166 -14.376 14.172 1.00 85.12 285 GLU A CA 1
ATOM 2241 C C . GLU A 1 285 ? -19.887 -13.030 14.209 1.00 85.12 285 GLU A C 1
ATOM 2243 O O . GLU A 1 285 ? -20.607 -12.686 13.274 1.00 85.12 285 GLU A O 1
ATOM 2248 N N . GLN A 1 286 ? -19.687 -12.269 15.285 1.00 86.69 286 GLN A N 1
ATOM 2249 C CA . GLN A 1 286 ? -20.260 -10.936 15.462 1.00 86.69 286 GLN A CA 1
ATOM 2250 C C . GLN A 1 286 ? -19.423 -9.851 14.770 1.00 86.69 286 GLN A C 1
ATOM 2252 O O . GLN A 1 286 ? -19.841 -8.694 14.703 1.00 86.69 286 GLN A O 1
ATOM 2257 N N . SER A 1 287 ? -18.240 -10.204 14.261 1.00 91.12 287 SER A N 1
ATOM 2258 C CA . SER A 1 287 ? -17.316 -9.240 13.684 1.00 91.12 287 SER A CA 1
ATOM 2259 C C . SER A 1 287 ? -17.832 -8.682 12.357 1.00 91.12 287 SER A C 1
ATOM 2261 O O . SER A 1 287 ? -18.244 -9.419 11.458 1.00 91.12 287 SER A O 1
ATOM 2263 N N . ASN A 1 288 ? -17.738 -7.359 12.204 1.00 94.19 288 ASN A N 1
ATOM 2264 C CA . ASN A 1 288 ? -18.028 -6.660 10.950 1.00 94.19 288 ASN A CA 1
ATOM 2265 C C . ASN A 1 288 ? -16.820 -6.560 10.008 1.00 94.19 288 ASN A C 1
ATOM 2267 O O . ASN A 1 288 ? -16.861 -5.825 9.019 1.00 94.19 288 ASN A O 1
ATOM 2271 N N . LEU A 1 289 ? -15.754 -7.307 10.303 1.00 94.44 289 LEU A N 1
ATOM 2272 C CA . LEU A 1 289 ? -14.493 -7.199 9.597 1.00 94.44 289 LEU A CA 1
ATOM 2273 C C . LEU A 1 289 ? -14.611 -7.693 8.152 1.00 94.44 289 LEU A C 1
ATOM 2275 O O . LEU A 1 289 ? -15.011 -8.825 7.900 1.00 94.44 289 LEU A O 1
ATOM 2279 N N . VAL A 1 290 ? -14.222 -6.833 7.213 1.00 92.38 290 VAL A N 1
ATOM 2280 C CA . VAL A 1 290 ? -14.214 -7.080 5.765 1.00 92.38 290 VAL A CA 1
ATOM 2281 C C . VAL A 1 290 ? -12.788 -7.276 5.255 1.00 92.38 290 VAL A C 1
ATOM 2283 O O . VAL A 1 290 ? -12.558 -8.086 4.359 1.00 92.38 290 VAL A O 1
ATOM 2286 N N . LYS A 1 291 ? -11.816 -6.562 5.829 1.00 88.19 291 LYS A N 1
ATOM 2287 C CA . LYS A 1 291 ? -10.409 -6.620 5.429 1.00 88.19 291 LYS A CA 1
ATOM 2288 C C . LYS A 1 291 ? -9.520 -6.881 6.637 1.00 88.19 291 LYS A C 1
ATOM 2290 O O . LYS A 1 291 ? -9.575 -6.134 7.614 1.00 88.19 291 LYS A O 1
ATOM 2295 N N . LEU A 1 292 ? -8.680 -7.906 6.534 1.00 92.12 292 LEU A N 1
ATOM 2296 C CA . LEU A 1 292 ? -7.689 -8.257 7.545 1.00 92.12 292 LEU A CA 1
ATOM 2297 C C . LEU A 1 292 ? -6.303 -8.364 6.905 1.00 92.12 292 LEU A C 1
ATOM 2299 O O . LEU A 1 292 ? -6.085 -9.198 6.025 1.00 92.12 292 LEU A O 1
ATOM 2303 N N . ASP A 1 293 ? -5.361 -7.539 7.359 1.00 85.69 293 ASP A N 1
ATOM 2304 C CA . ASP A 1 293 ? -3.958 -7.630 6.949 1.00 85.69 293 ASP A CA 1
ATOM 2305 C C . ASP A 1 293 ? -3.097 -8.227 8.070 1.00 85.69 293 ASP A C 1
ATOM 2307 O O . ASP A 1 293 ? -2.932 -7.629 9.133 1.00 85.69 293 ASP A O 1
ATOM 2311 N N . LEU A 1 294 ? -2.550 -9.418 7.816 1.00 88.44 294 LEU A N 1
ATOM 2312 C CA . LEU A 1 294 ? -1.601 -10.138 8.669 1.00 88.44 294 LEU A CA 1
ATOM 2313 C C . LEU A 1 294 ? -0.219 -10.253 8.005 1.00 88.44 294 LEU A C 1
ATOM 2315 O O . LEU A 1 294 ? 0.613 -11.044 8.455 1.00 88.44 294 LEU A O 1
ATOM 2319 N N . SER A 1 295 ? 0.053 -9.501 6.937 1.00 79.69 295 SER A N 1
ATOM 2320 C CA . SER A 1 295 ? 1.296 -9.633 6.174 1.00 79.69 295 SER A CA 1
ATOM 2321 C C . SER A 1 295 ? 2.540 -9.287 6.992 1.00 79.69 295 SER A C 1
ATOM 2323 O O . SER A 1 295 ? 2.490 -8.465 7.905 1.00 79.69 295 SER A O 1
ATOM 2325 N N . ASN A 1 296 ? 3.679 -9.885 6.647 1.00 76.31 296 ASN A N 1
ATOM 2326 C CA . ASN A 1 296 ? 4.970 -9.695 7.308 1.00 76.31 296 ASN A CA 1
ATOM 2327 C C . ASN A 1 296 ? 4.903 -9.949 8.824 1.00 76.31 296 ASN A C 1
ATOM 2329 O O . ASN A 1 296 ? 5.358 -9.126 9.617 1.00 76.31 296 ASN A O 1
ATOM 2333 N N . ASN A 1 297 ? 4.294 -11.061 9.223 1.00 81.19 297 ASN A N 1
ATOM 2334 C CA . ASN A 1 297 ? 4.345 -11.577 10.587 1.00 81.19 297 ASN A CA 1
ATOM 2335 C C . ASN A 1 297 ? 5.185 -12.870 10.611 1.00 81.19 297 ASN A C 1
ATOM 2337 O O . ASN A 1 297 ? 5.943 -13.147 9.683 1.00 81.19 297 ASN A O 1
ATOM 2341 N N . GLN A 1 298 ? 5.093 -13.643 11.689 1.00 83.88 298 GLN A N 1
ATOM 2342 C CA . GLN A 1 298 ? 5.801 -14.910 11.891 1.00 83.88 298 GLN A CA 1
ATOM 2343 C C . GLN A 1 298 ? 4.796 -16.074 11.948 1.00 83.88 298 GLN A C 1
ATOM 2345 O O . GLN A 1 298 ? 4.944 -16.997 12.742 1.00 83.88 298 GLN A O 1
ATOM 2350 N N . LEU A 1 299 ? 3.713 -15.995 11.163 1.00 86.69 299 LEU A N 1
ATOM 2351 C CA . LEU A 1 299 ? 2.659 -17.008 11.174 1.00 86.69 299 LEU A CA 1
ATOM 2352 C C . LEU A 1 299 ? 3.094 -18.236 10.370 1.00 86.69 299 LEU A C 1
ATOM 2354 O O . LEU A 1 299 ? 3.276 -18.142 9.156 1.00 86.69 299 LEU A O 1
ATOM 2358 N N . ASP A 1 300 ? 3.185 -19.385 11.032 1.00 84.94 300 ASP A N 1
ATOM 2359 C CA . ASP A 1 300 ? 3.368 -20.689 10.375 1.00 84.94 300 ASP A CA 1
ATOM 2360 C C . ASP A 1 300 ? 2.019 -21.383 10.105 1.00 84.94 300 ASP A C 1
ATOM 2362 O O . ASP A 1 300 ? 1.889 -22.206 9.200 1.00 84.94 300 ASP A O 1
ATOM 2366 N N . SER A 1 301 ? 0.982 -21.010 10.866 1.00 86.44 301 SER A N 1
ATOM 2367 C CA . SER A 1 301 ? -0.393 -21.476 10.684 1.00 86.44 301 SER A CA 1
ATOM 2368 C C . SER A 1 301 ? -1.433 -20.420 11.079 1.00 86.44 301 SER A C 1
ATOM 2370 O O . SER A 1 301 ? -1.148 -19.446 11.780 1.00 86.44 301 SER A O 1
ATOM 2372 N N . ILE A 1 302 ? -2.659 -20.629 10.614 1.00 88.38 302 ILE A N 1
ATOM 2373 C CA . ILE A 1 302 ? -3.889 -19.920 10.940 1.00 88.38 302 ILE A CA 1
ATOM 2374 C C . ILE A 1 302 ? -4.919 -20.978 11.345 1.00 88.38 302 ILE A C 1
ATOM 2376 O O . ILE A 1 302 ? -5.130 -21.943 10.622 1.00 88.38 302 ILE A O 1
ATOM 2380 N N . PRO A 1 303 ? -5.604 -20.843 12.485 1.00 88.94 303 PRO A N 1
ATOM 2381 C CA . PRO A 1 303 ? -6.603 -21.826 12.875 1.00 88.94 303 PRO A CA 1
ATOM 2382 C C . PRO A 1 303 ? -7.875 -21.696 12.025 1.00 88.94 303 PRO A C 1
ATOM 2384 O O . PRO A 1 303 ? -8.301 -20.588 11.689 1.00 88.94 303 PRO A O 1
ATOM 2387 N N . ARG A 1 304 ? -8.578 -22.821 11.819 1.00 90.00 304 ARG A N 1
ATOM 2388 C CA . ARG A 1 304 ? -9.891 -22.891 11.138 1.00 90.00 304 ARG A CA 1
ATOM 2389 C C . ARG A 1 304 ? -10.924 -21.889 11.657 1.00 90.00 304 ARG A C 1
ATOM 2391 O O . ARG A 1 304 ? -11.818 -21.483 10.921 1.00 90.00 304 ARG A O 1
ATOM 2398 N N . ARG A 1 305 ? -10.779 -21.441 12.910 1.00 88.50 305 ARG A N 1
ATOM 2399 C CA . ARG A 1 305 ? -11.612 -20.399 13.530 1.00 88.50 305 ARG A CA 1
ATOM 2400 C C . ARG A 1 305 ? -11.690 -19.105 12.716 1.00 88.50 305 ARG A C 1
ATOM 2402 O O . ARG A 1 305 ? -12.692 -18.412 12.841 1.00 88.50 305 ARG A O 1
ATOM 2409 N N . ILE A 1 306 ? -10.717 -18.795 11.853 1.00 89.75 306 ILE A N 1
ATOM 2410 C CA . ILE A 1 306 ? -10.794 -17.634 10.950 1.00 89.75 306 ILE A CA 1
ATOM 2411 C C . ILE A 1 306 ? -12.065 -17.637 10.076 1.00 89.75 306 ILE A C 1
ATOM 2413 O O . ILE A 1 306 ? -12.575 -16.569 9.744 1.00 89.75 306 ILE A O 1
ATOM 2417 N N . ALA A 1 307 ? -12.637 -18.817 9.793 1.00 91.00 307 ALA A N 1
ATOM 2418 C CA . ALA A 1 307 ? -13.920 -18.974 9.100 1.00 91.00 307 ALA A CA 1
ATOM 2419 C C . ALA A 1 307 ? -15.103 -18.307 9.827 1.00 91.00 307 ALA A C 1
ATOM 2421 O O . ALA A 1 307 ? -16.110 -17.982 9.202 1.00 91.00 307 ALA A O 1
ATOM 2422 N N . GLY A 1 308 ? -14.981 -18.061 11.137 1.00 91.44 308 GLY A N 1
ATOM 2423 C CA . GLY A 1 308 ? -15.974 -17.327 11.917 1.00 91.44 308 GLY A CA 1
ATOM 2424 C C . GLY A 1 308 ? -16.131 -15.867 11.480 1.00 91.44 308 GLY A C 1
ATOM 2425 O O . GLY A 1 308 ? -17.179 -15.280 11.725 1.00 91.44 308 GLY A O 1
ATOM 2426 N N . LEU A 1 309 ? -15.148 -15.280 10.785 1.00 92.19 309 LEU A N 1
ATOM 2427 C CA . LEU A 1 309 ? -15.236 -13.926 10.229 1.00 92.19 309 LEU A CA 1
ATOM 2428 C C . LEU A 1 309 ? -16.104 -13.913 8.955 1.00 92.19 309 LEU A C 1
ATOM 2430 O O . LEU A 1 309 ? -15.613 -13.716 7.843 1.00 92.19 309 LEU A O 1
ATOM 2434 N N . LYS A 1 310 ? -17.419 -14.108 9.110 1.00 91.88 310 LYS A N 1
ATOM 2435 C CA . LYS A 1 310 ? -18.381 -14.323 8.005 1.00 91.88 310 LYS A CA 1
ATOM 2436 C C . LYS A 1 310 ? -18.363 -13.214 6.938 1.00 91.88 310 LYS A C 1
ATOM 2438 O O . LYS A 1 310 ? -18.597 -13.491 5.758 1.00 91.88 310 LYS A O 1
ATOM 2443 N N . LYS A 1 311 ? -18.065 -11.971 7.339 1.00 93.50 311 LYS A N 1
ATOM 2444 C CA . LYS A 1 311 ? -18.021 -10.785 6.462 1.00 93.50 311 LYS A CA 1
ATOM 2445 C C . LYS A 1 311 ? -16.652 -10.512 5.834 1.00 93.50 311 LYS A C 1
ATOM 2447 O O . LYS A 1 311 ? -16.560 -9.620 4.991 1.00 93.50 311 LYS A O 1
ATOM 2452 N N . LEU A 1 312 ? -15.616 -11.268 6.203 1.00 93.00 312 LEU A N 1
ATOM 2453 C CA . LEU A 1 312 ? -14.268 -11.074 5.679 1.00 93.00 312 LEU A CA 1
ATOM 2454 C C . LEU A 1 312 ? -14.278 -11.319 4.174 1.00 93.00 312 LEU A C 1
ATOM 2456 O O . LEU A 1 312 ? -14.728 -12.370 3.745 1.00 93.00 312 LEU A O 1
ATOM 2460 N N . GLN A 1 313 ? -13.795 -10.372 3.380 1.00 86.06 313 GLN A N 1
ATOM 2461 C CA . GLN A 1 313 ? -13.672 -10.476 1.922 1.00 86.06 313 GLN A CA 1
ATOM 2462 C C . GLN A 1 313 ? -12.214 -10.572 1.482 1.00 86.06 313 GLN A C 1
ATOM 2464 O O . GLN A 1 313 ? -11.913 -11.218 0.481 1.00 86.06 313 GLN A O 1
ATOM 2469 N N . TYR A 1 314 ? -11.319 -9.942 2.243 1.00 82.56 314 TYR A N 1
ATOM 2470 C CA . TYR A 1 314 ? -9.909 -9.822 1.910 1.00 82.56 314 TYR A CA 1
ATOM 2471 C C . TYR A 1 314 ? -9.033 -10.205 3.102 1.00 82.56 314 TYR A C 1
ATOM 2473 O O . TYR A 1 314 ? -9.164 -9.632 4.188 1.00 82.56 314 TYR A O 1
ATOM 2481 N N . LEU A 1 315 ? -8.118 -11.143 2.871 1.00 86.56 315 LEU A N 1
ATOM 2482 C CA . LEU A 1 315 ? -7.132 -11.606 3.836 1.00 86.56 315 LEU A CA 1
ATOM 2483 C C . LEU A 1 315 ? -5.735 -11.508 3.223 1.00 86.56 315 LEU A C 1
ATOM 2485 O O . LEU A 1 315 ? -5.463 -12.134 2.204 1.00 86.56 315 LEU A O 1
ATOM 2489 N N . ASN A 1 316 ? -4.835 -10.756 3.852 1.00 79.75 316 ASN A N 1
ATOM 2490 C CA . ASN A 1 316 ? -3.449 -10.653 3.403 1.00 79.75 316 ASN A CA 1
ATOM 2491 C C . ASN A 1 316 ? -2.501 -11.402 4.341 1.00 79.75 316 ASN A C 1
ATOM 2493 O O . ASN A 1 316 ? -2.369 -11.052 5.511 1.00 79.75 316 ASN A O 1
ATOM 2497 N N . LEU A 1 317 ? -1.826 -12.409 3.800 1.00 80.94 317 LEU A N 1
ATOM 2498 C CA . LEU A 1 317 ? -0.906 -13.323 4.472 1.00 80.94 317 LEU A CA 1
ATOM 2499 C C . LEU A 1 317 ? 0.518 -13.259 3.896 1.00 80.94 317 LEU A C 1
ATOM 2501 O O . LEU A 1 317 ? 1.372 -14.050 4.303 1.00 80.94 317 LEU A O 1
ATOM 2505 N N . LEU A 1 318 ? 0.800 -12.334 2.971 1.00 74.94 318 LEU A N 1
ATOM 2506 C CA . LEU A 1 318 ? 2.125 -12.159 2.361 1.00 74.94 318 LEU A CA 1
ATOM 2507 C C . LEU A 1 318 ? 3.230 -12.042 3.417 1.00 74.94 318 LEU A C 1
ATOM 2509 O O . LEU A 1 318 ? 3.032 -11.420 4.452 1.00 74.94 318 LEU A O 1
ATOM 2513 N N . GLY A 1 319 ? 4.409 -12.608 3.162 1.00 69.25 319 GLY A N 1
ATOM 2514 C CA . GLY A 1 319 ? 5.549 -12.473 4.080 1.00 69.25 319 GLY A CA 1
ATOM 2515 C C . GLY A 1 319 ? 5.400 -13.215 5.415 1.00 69.25 319 GLY A C 1
ATOM 2516 O O . GLY A 1 319 ? 6.063 -12.846 6.376 1.00 69.25 319 GLY A O 1
ATOM 2517 N N . ASN A 1 320 ? 4.545 -14.239 5.474 1.00 77.38 320 ASN A N 1
ATOM 2518 C CA . ASN A 1 320 ? 4.494 -15.224 6.561 1.00 77.38 320 ASN A CA 1
ATOM 2519 C C . ASN A 1 320 ? 5.147 -16.558 6.134 1.00 77.38 320 ASN A C 1
ATOM 2521 O O . ASN A 1 320 ? 5.676 -16.682 5.020 1.00 77.38 320 ASN A O 1
ATOM 2525 N N . ASN A 1 321 ? 5.092 -17.557 7.012 1.00 76.88 321 ASN A N 1
ATOM 2526 C CA . ASN A 1 321 ? 5.674 -18.893 6.855 1.00 76.88 321 ASN A CA 1
ATOM 2527 C C . ASN A 1 321 ? 4.602 -19.992 6.682 1.00 76.88 321 ASN A C 1
ATOM 2529 O O . ASN A 1 321 ? 4.826 -21.151 7.015 1.00 76.88 321 ASN A O 1
ATOM 2533 N N . ILE A 1 322 ? 3.427 -19.644 6.154 1.00 79.12 322 ILE A N 1
ATOM 2534 C CA . ILE A 1 322 ? 2.320 -20.589 5.945 1.00 79.12 322 ILE A CA 1
ATOM 2535 C C . ILE A 1 322 ? 2.726 -21.666 4.920 1.00 79.12 322 ILE A C 1
ATOM 2537 O O . ILE A 1 322 ? 3.152 -21.364 3.805 1.00 79.12 322 ILE A O 1
ATOM 2541 N N . SER A 1 323 ? 2.598 -22.947 5.250 1.00 77.44 323 SER A N 1
ATOM 2542 C CA . SER A 1 323 ? 2.883 -23.998 4.263 1.00 77.44 323 SER A CA 1
ATOM 2543 C C . SER A 1 323 ? 1.848 -23.989 3.129 1.00 77.44 323 SER A C 1
ATOM 2545 O O . SER A 1 323 ? 0.702 -23.574 3.317 1.00 77.44 323 SER A O 1
ATOM 2547 N N . ARG A 1 324 ? 2.218 -24.480 1.940 1.00 72.25 324 ARG A N 1
ATOM 2548 C CA . ARG A 1 324 ? 1.280 -24.610 0.813 1.00 72.25 324 ARG A CA 1
ATOM 2549 C C . ARG A 1 324 ? 0.084 -25.500 1.157 1.00 72.25 324 ARG A C 1
ATOM 2551 O O . ARG A 1 324 ? -1.044 -25.147 0.838 1.00 72.25 324 ARG A O 1
ATOM 2558 N N . ALA A 1 325 ? 0.325 -26.615 1.846 1.00 76.94 325 ALA A N 1
ATOM 2559 C CA . ALA A 1 325 ? -0.741 -27.498 2.316 1.00 76.94 325 ALA A CA 1
ATOM 2560 C C . ALA A 1 325 ? -1.741 -26.738 3.200 1.00 76.94 325 ALA A C 1
ATOM 2562 O O . ALA A 1 325 ? -2.947 -26.790 2.973 1.00 76.94 325 ALA A O 1
ATOM 2563 N N . HIS A 1 326 ? -1.235 -25.943 4.142 1.00 84.31 326 HIS A N 1
ATOM 2564 C CA . HIS A 1 326 ? -2.081 -25.165 5.032 1.00 84.31 326 HIS A CA 1
ATOM 2565 C C . HIS A 1 326 ? -2.783 -23.991 4.330 1.00 84.31 326 HIS A C 1
ATOM 2567 O O . HIS A 1 326 ? -3.904 -23.633 4.678 1.00 84.31 326 HIS A O 1
ATOM 2573 N N . LEU A 1 327 ? -2.175 -23.407 3.294 1.00 83.12 327 LEU A N 1
ATOM 2574 C CA . LEU A 1 327 ? -2.852 -22.425 2.447 1.00 83.12 327 LEU A CA 1
ATOM 2575 C C . LEU A 1 327 ? -4.101 -23.013 1.779 1.00 83.12 327 LEU A C 1
ATOM 2577 O O . LEU A 1 327 ? -5.131 -22.340 1.724 1.00 83.12 327 LEU A O 1
ATOM 2581 N N . GLU A 1 328 ? -4.025 -24.248 1.281 1.00 83.38 328 GLU A N 1
ATOM 2582 C CA . GLU A 1 328 ? -5.184 -24.921 0.687 1.00 83.38 328 GLU A CA 1
ATOM 2583 C C . GLU A 1 328 ? -6.281 -25.182 1.729 1.00 83.38 328 GLU A C 1
ATOM 2585 O O . GLU A 1 328 ? -7.457 -24.966 1.439 1.00 83.38 328 GLU A O 1
ATOM 2590 N N . GLU A 1 329 ? -5.921 -25.521 2.970 1.00 91.44 329 GLU A N 1
ATOM 2591 C CA . GLU A 1 329 ? -6.885 -25.586 4.079 1.00 91.44 329 GLU A CA 1
ATOM 2592 C C . GLU A 1 329 ? -7.563 -24.226 4.324 1.00 91.44 329 GLU A C 1
ATOM 2594 O O . GLU A 1 329 ? -8.789 -24.147 4.418 1.00 91.44 329 GLU A O 1
ATOM 2599 N N . ILE A 1 330 ? -6.795 -23.130 4.356 1.00 89.56 330 ILE A N 1
ATOM 2600 C CA . ILE A 1 330 ? -7.338 -21.774 4.540 1.00 89.56 330 ILE A CA 1
ATOM 2601 C C . ILE A 1 330 ? -8.303 -21.409 3.402 1.00 89.56 330 ILE A C 1
ATOM 2603 O O . ILE A 1 330 ? -9.370 -20.849 3.666 1.00 89.56 330 ILE A O 1
ATOM 2607 N N . LYS A 1 331 ? -7.973 -21.749 2.149 1.00 86.81 331 LYS A N 1
ATOM 2608 C CA . LYS A 1 331 ? -8.861 -21.542 0.990 1.00 86.81 331 LYS A CA 1
ATOM 2609 C C . LYS A 1 331 ? -10.163 -22.334 1.115 1.00 86.81 331 LYS A C 1
ATOM 2611 O O . LYS A 1 331 ? -11.219 -21.810 0.767 1.00 86.81 331 LYS A O 1
ATOM 2616 N N . GLN A 1 332 ? -10.109 -23.557 1.648 1.00 92.75 332 GLN A N 1
ATOM 2617 C CA . GLN A 1 332 ? -11.309 -24.353 1.929 1.00 92.75 332 GLN A CA 1
ATOM 2618 C C . GLN A 1 332 ? -12.166 -23.737 3.042 1.00 92.75 332 GLN A C 1
ATOM 2620 O O . GLN A 1 332 ? -13.393 -23.790 2.979 1.00 92.75 332 GLN A O 1
ATOM 2625 N N . TRP A 1 333 ? -11.548 -23.141 4.064 1.00 94.19 333 TRP A N 1
ATOM 2626 C CA . TRP A 1 333 ? -12.268 -22.491 5.166 1.00 94.19 333 TRP A CA 1
ATOM 2627 C C . TRP A 1 333 ? -12.872 -21.136 4.789 1.00 94.19 333 TRP A C 1
ATOM 2629 O O . TRP A 1 333 ? -13.876 -20.731 5.374 1.00 94.19 333 TRP A O 1
ATOM 2639 N N . LEU A 1 334 ? -12.265 -20.434 3.830 1.00 89.12 334 LEU A N 1
ATOM 2640 C CA . LEU A 1 334 ? -12.667 -19.110 3.355 1.00 89.12 334 LEU A CA 1
ATOM 2641 C C . LEU A 1 334 ? -12.918 -19.124 1.835 1.00 89.12 334 LEU A C 1
ATOM 2643 O O . LEU A 1 334 ? -12.233 -18.417 1.086 1.00 89.12 334 LEU A O 1
ATOM 2647 N N . PRO A 1 335 ? -13.912 -19.890 1.353 1.00 82.69 335 PRO A N 1
ATOM 2648 C CA . PRO A 1 335 ? -14.195 -19.964 -0.072 1.00 82.69 335 PRO A CA 1
ATOM 2649 C C . PRO A 1 335 ? -14.649 -18.597 -0.608 1.00 82.69 335 PRO A C 1
ATOM 2651 O O . PRO A 1 335 ? -15.343 -17.826 0.068 1.00 82.69 335 PRO A O 1
ATOM 2654 N N . ASN A 1 336 ? -14.271 -18.295 -1.852 1.00 80.81 336 ASN A N 1
ATOM 2655 C CA . ASN A 1 336 ? -14.600 -17.046 -2.556 1.00 80.81 336 ASN A CA 1
ATOM 2656 C C . ASN A 1 336 ? -14.058 -15.767 -1.891 1.00 80.81 336 ASN A C 1
ATOM 2658 O O . ASN A 1 336 ? -14.595 -14.681 -2.111 1.00 80.81 336 ASN A O 1
ATOM 2662 N N . ARG A 1 337 ? -13.029 -15.876 -1.042 1.00 81.75 337 ARG A N 1
ATOM 2663 C CA . ARG A 1 337 ? -12.345 -14.719 -0.449 1.00 81.75 337 ARG A CA 1
ATOM 2664 C C . ARG A 1 337 ? -11.051 -14.432 -1.194 1.00 81.75 337 ARG A C 1
ATOM 2666 O O . ARG A 1 337 ? -10.358 -15.351 -1.625 1.00 81.75 337 ARG A O 1
ATOM 2673 N N . THR A 1 338 ? -10.703 -13.155 -1.320 1.00 77.38 338 THR A N 1
ATOM 2674 C CA . THR A 1 338 ? -9.398 -12.762 -1.852 1.00 77.38 338 THR A CA 1
ATOM 2675 C C . THR A 1 338 ? -8.355 -12.997 -0.771 1.00 77.38 338 THR A C 1
ATOM 2677 O O . THR A 1 338 ? -8.289 -12.256 0.211 1.00 77.38 338 THR A O 1
ATOM 2680 N N . ILE A 1 339 ? -7.552 -14.041 -0.946 1.00 76.62 339 ILE A N 1
ATOM 2681 C CA . ILE A 1 339 ? -6.437 -14.355 -0.059 1.00 76.62 339 ILE A CA 1
ATOM 2682 C C . ILE A 1 339 ? -5.158 -13.985 -0.797 1.00 76.62 339 ILE A C 1
ATOM 2684 O O . ILE A 1 339 ? -4.800 -14.637 -1.775 1.00 76.62 339 ILE A O 1
ATOM 2688 N N . LEU A 1 340 ? -4.473 -12.940 -0.335 1.00 68.06 340 LEU A N 1
ATOM 2689 C CA . LEU A 1 340 ? -3.112 -12.677 -0.780 1.00 68.06 340 LEU A CA 1
ATOM 2690 C C . LEU A 1 340 ? -2.172 -13.530 0.050 1.00 68.06 340 LEU A C 1
ATOM 2692 O O . LEU A 1 340 ? -2.131 -13.413 1.273 1.00 68.06 340 LEU A O 1
ATOM 2696 N N . TYR A 1 341 ? -1.400 -14.371 -0.609 1.00 62.50 341 TYR A N 1
ATOM 2697 C CA . TYR A 1 341 ? -0.377 -15.183 0.021 1.00 62.50 341 TYR A CA 1
ATOM 2698 C C . TYR A 1 341 ? 0.902 -15.104 -0.810 1.00 62.50 341 TYR A C 1
ATOM 2700 O O . TYR A 1 341 ? 0.862 -14.576 -1.917 1.00 62.50 341 TYR A O 1
ATOM 2708 N N . LYS A 1 342 ? 2.046 -15.559 -0.274 1.00 53.12 342 LYS A N 1
ATOM 2709 C CA . LYS A 1 342 ? 3.248 -15.743 -1.099 1.00 53.12 342 LYS A CA 1
ATOM 2710 C C . LYS A 1 342 ? 2.828 -16.532 -2.340 1.00 53.12 342 LYS A C 1
ATOM 2712 O O . LYS A 1 342 ? 2.448 -17.694 -2.200 1.00 53.12 342 LYS A O 1
ATOM 2717 N N . ASP A 1 343 ? 2.915 -15.926 -3.519 1.00 37.81 343 ASP A N 1
ATOM 2718 C CA . ASP A 1 343 ? 2.910 -16.688 -4.760 1.00 37.81 343 ASP A CA 1
ATOM 2719 C C . ASP A 1 343 ? 4.228 -17.449 -4.796 1.00 37.81 343 ASP A C 1
ATOM 2721 O O . ASP A 1 343 ? 5.277 -16.985 -5.237 1.00 37.81 343 ASP A O 1
ATOM 2725 N N . TYR A 1 344 ? 4.177 -18.620 -4.182 1.00 35.69 344 TYR A N 1
ATOM 2726 C CA . TYR A 1 344 ? 5.171 -19.654 -4.298 1.00 35.69 344 TYR A CA 1
ATOM 2727 C C . TYR A 1 344 ? 5.139 -20.133 -5.759 1.00 35.69 344 TYR A C 1
ATOM 2729 O O . TYR A 1 344 ? 4.463 -21.102 -6.099 1.00 35.69 344 TYR A O 1
ATOM 2737 N N . TYR A 1 345 ? 5.905 -19.484 -6.637 1.00 35.19 345 TYR A N 1
ATOM 2738 C CA . TYR A 1 345 ? 6.656 -20.270 -7.606 1.00 35.19 345 TYR A CA 1
ATOM 2739 C C . TYR A 1 345 ? 7.741 -20.976 -6.790 1.00 35.19 345 TYR A C 1
ATOM 2741 O O . TYR A 1 345 ? 8.757 -20.388 -6.433 1.00 35.19 345 TYR A O 1
ATOM 2749 N N . GLU A 1 346 ? 7.451 -22.222 -6.405 1.00 37.47 346 GLU A N 1
ATOM 2750 C CA . GLU A 1 346 ? 8.291 -23.080 -5.550 1.00 37.47 346 GLU A CA 1
ATOM 2751 C C . GLU A 1 346 ? 9.675 -23.384 -6.119 1.00 37.47 346 GLU A C 1
ATOM 2753 O O . GLU A 1 346 ? 10.472 -24.006 -5.428 1.00 37.47 346 GLU A O 1
ATOM 2758 N N . ASP A 1 347 ? 10.004 -22.931 -7.329 1.00 43.75 347 ASP A N 1
ATOM 2759 C CA . ASP A 1 347 ? 11.289 -23.249 -7.921 1.00 43.75 347 ASP A CA 1
ATOM 2760 C C . ASP A 1 347 ? 11.670 -22.277 -9.057 1.00 43.75 347 ASP A C 1
ATOM 2762 O O . ASP A 1 347 ? 11.078 -22.336 -10.144 1.00 43.75 347 ASP A O 1
ATOM 2766 N N . PRO A 1 348 ? 12.677 -21.401 -8.856 1.00 39.88 348 PRO A N 1
ATOM 2767 C CA . PRO A 1 348 ? 13.292 -20.638 -9.938 1.00 39.88 348 PRO A CA 1
ATOM 2768 C C . PRO A 1 348 ? 13.729 -21.530 -11.106 1.00 39.88 348 PRO A C 1
ATOM 2770 O O . PRO A 1 348 ? 13.665 -21.085 -12.247 1.00 39.88 348 PRO A O 1
ATOM 2773 N N . GLN A 1 349 ? 14.100 -22.796 -10.864 1.00 40.66 349 GLN A N 1
ATOM 2774 C CA . GLN A 1 349 ? 14.463 -23.747 -11.917 1.00 40.66 349 GLN A CA 1
ATOM 2775 C C . GLN A 1 349 ? 13.263 -24.213 -12.745 1.00 40.66 349 GLN A C 1
ATOM 2777 O O . GLN A 1 349 ? 13.426 -24.498 -13.928 1.00 40.66 349 GLN A O 1
ATOM 2782 N N . LYS A 1 350 ? 12.051 -24.232 -12.185 1.00 44.09 350 LYS A N 1
ATOM 2783 C CA . LYS A 1 350 ? 10.825 -24.616 -12.900 1.00 44.09 350 LYS A CA 1
ATOM 2784 C C . LYS A 1 350 ? 10.290 -23.476 -13.767 1.00 44.09 350 LYS A C 1
ATOM 2786 O O . LYS A 1 350 ? 9.883 -23.715 -14.901 1.00 44.09 350 LYS A O 1
ATOM 2791 N N . LEU A 1 351 ? 10.390 -22.234 -13.284 1.00 44.41 351 LEU A N 1
ATOM 2792 C CA . LEU A 1 351 ? 10.118 -21.036 -14.088 1.00 44.41 351 LEU A CA 1
ATOM 2793 C C . LEU A 1 351 ? 11.177 -20.874 -15.194 1.00 44.41 351 LEU A C 1
ATOM 2795 O O . LEU A 1 351 ? 10.852 -20.595 -16.344 1.00 44.41 351 LEU A O 1
ATOM 2799 N N . LEU A 1 352 ? 12.443 -21.157 -14.872 1.00 43.94 352 LEU A N 1
ATOM 2800 C CA . LEU A 1 352 ? 13.542 -21.217 -15.835 1.00 43.94 352 LEU A CA 1
ATOM 2801 C C . LEU A 1 352 ? 13.344 -22.337 -16.869 1.00 43.94 352 LEU A C 1
ATOM 2803 O O . LEU A 1 352 ? 13.636 -22.135 -18.045 1.00 43.94 352 LEU A O 1
ATOM 2807 N N . ALA A 1 353 ? 12.823 -23.498 -16.466 1.00 48.72 353 ALA A N 1
ATOM 2808 C CA . ALA A 1 353 ? 12.472 -24.590 -17.371 1.00 48.72 353 ALA A CA 1
ATOM 2809 C C . ALA A 1 353 ? 11.315 -24.205 -18.305 1.00 48.72 353 ALA A C 1
ATOM 2811 O O . ALA A 1 353 ? 11.371 -24.518 -19.491 1.00 48.72 353 ALA A O 1
ATOM 2812 N N . GLU A 1 354 ? 10.313 -23.466 -17.823 1.00 45.84 354 GLU A N 1
ATOM 2813 C CA . GLU A 1 354 ? 9.208 -22.977 -18.657 1.00 45.84 354 GLU A CA 1
ATOM 2814 C C . GLU A 1 354 ? 9.645 -21.858 -19.623 1.00 45.84 354 GLU A C 1
ATOM 2816 O O . GLU A 1 354 ? 9.234 -21.842 -20.786 1.00 45.84 354 GLU A O 1
ATOM 2821 N N . ILE A 1 355 ? 10.552 -20.972 -19.197 1.00 46.81 355 ILE A N 1
ATOM 2822 C CA . ILE A 1 355 ? 11.198 -19.974 -20.069 1.00 46.81 355 ILE A CA 1
ATOM 2823 C C . ILE A 1 355 ? 12.014 -20.669 -21.170 1.00 46.81 355 ILE A C 1
ATOM 2825 O O . ILE A 1 355 ? 11.920 -20.285 -22.339 1.00 46.81 355 ILE A O 1
ATOM 2829 N N . LYS A 1 356 ? 12.771 -21.719 -20.813 1.00 50.50 356 LYS A N 1
ATOM 2830 C CA . LYS A 1 356 ? 13.536 -22.559 -21.752 1.00 50.50 356 LYS A CA 1
ATOM 2831 C C . LYS A 1 356 ? 12.626 -23.336 -22.712 1.00 50.50 356 LYS A C 1
ATOM 2833 O O . LYS A 1 356 ? 12.969 -23.473 -23.881 1.00 50.50 356 LYS A O 1
ATOM 2838 N N . ALA A 1 357 ? 11.468 -23.801 -22.244 1.00 54.22 357 ALA A N 1
ATOM 2839 C CA . ALA A 1 357 ? 10.498 -24.553 -23.040 1.00 54.22 357 ALA A CA 1
ATOM 2840 C C . ALA A 1 357 ? 9.599 -23.671 -23.932 1.00 54.22 357 ALA A C 1
ATOM 2842 O O . ALA A 1 357 ? 8.927 -24.186 -24.825 1.00 54.22 357 ALA A O 1
ATOM 2843 N N . THR A 1 358 ? 9.561 -22.351 -23.716 1.00 48.91 358 THR A N 1
ATOM 2844 C CA . THR A 1 358 ? 8.721 -21.441 -24.507 1.00 48.91 358 THR A CA 1
ATOM 2845 C C . THR A 1 358 ? 9.367 -21.148 -25.878 1.00 48.91 358 THR A C 1
ATOM 2847 O O . THR A 1 358 ? 10.500 -20.655 -25.920 1.00 48.91 358 THR A O 1
ATOM 2850 N N . PRO A 1 359 ? 8.672 -21.393 -27.013 1.00 56.44 359 PRO A N 1
ATOM 2851 C CA . PRO A 1 359 ? 9.216 -21.176 -28.357 1.00 56.44 359 PRO A CA 1
ATOM 2852 C C . PRO A 1 359 ? 9.661 -19.730 -28.603 1.00 56.44 359 PRO A C 1
ATOM 2854 O O . PRO A 1 359 ? 9.027 -18.787 -28.129 1.00 56.44 359 PRO A O 1
ATOM 2857 N N . GLN A 1 360 ? 10.721 -19.545 -29.396 1.00 40.59 360 GLN A N 1
ATOM 2858 C CA . GLN A 1 360 ? 11.358 -18.242 -29.647 1.00 40.59 360 GLN A CA 1
ATOM 2859 C C . GLN A 1 360 ? 10.389 -17.159 -30.166 1.00 40.59 360 GLN A C 1
ATOM 2861 O O . GLN A 1 360 ? 10.579 -15.985 -29.869 1.00 40.59 360 GLN A O 1
ATOM 2866 N N . GLY A 1 361 ? 9.340 -17.550 -30.898 1.00 38.59 361 GLY A N 1
ATOM 2867 C CA . GLY A 1 361 ? 8.332 -16.638 -31.452 1.00 38.59 361 GLY A CA 1
ATOM 2868 C C . GLY A 1 361 ? 7.222 -16.210 -30.484 1.00 38.59 361 GLY A C 1
ATOM 2869 O O . GLY A 1 361 ? 6.429 -15.345 -30.836 1.00 38.59 361 GLY A O 1
ATOM 2870 N N . ASN A 1 362 ? 7.143 -16.780 -29.274 1.00 40.34 362 ASN A N 1
ATOM 2871 C CA . ASN A 1 362 ? 6.111 -16.441 -28.287 1.00 40.34 362 ASN A CA 1
ATOM 2872 C C . ASN A 1 362 ? 6.642 -15.419 -27.268 1.00 40.34 362 ASN A C 1
ATOM 2874 O O . ASN A 1 362 ? 6.861 -15.711 -26.088 1.00 40.34 362 ASN A O 1
ATOM 2878 N N . ILE A 1 363 ? 6.921 -14.224 -27.792 1.00 37.69 363 ILE A N 1
ATOM 2879 C CA . ILE A 1 363 ? 7.623 -13.135 -27.104 1.00 37.69 363 ILE A CA 1
ATOM 2880 C C . ILE A 1 363 ? 6.841 -12.661 -25.871 1.00 37.69 363 ILE A C 1
ATOM 2882 O O . ILE A 1 363 ? 7.435 -12.496 -24.808 1.00 37.69 363 ILE A O 1
ATOM 2886 N N . ASP A 1 364 ? 5.516 -12.553 -25.960 1.00 37.66 364 ASP A N 1
ATOM 2887 C CA . ASP A 1 364 ? 4.670 -12.069 -24.861 1.00 37.66 364 ASP A CA 1
ATOM 2888 C C . ASP A 1 364 ? 4.636 -13.035 -23.671 1.00 37.66 364 ASP A C 1
ATOM 2890 O O . ASP A 1 364 ? 4.722 -12.612 -22.515 1.00 37.66 364 ASP A O 1
ATOM 2894 N N . LYS A 1 365 ? 4.587 -14.351 -23.932 1.00 41.28 365 LYS A N 1
ATOM 2895 C CA . LYS A 1 365 ? 4.652 -15.359 -22.865 1.00 41.28 365 LYS A CA 1
ATOM 2896 C C . LYS A 1 365 ? 6.017 -15.336 -22.173 1.00 41.28 365 LYS A C 1
ATOM 2898 O O . LYS A 1 365 ? 6.069 -15.395 -20.947 1.00 41.28 365 LYS A O 1
ATOM 2903 N N . LYS A 1 366 ? 7.110 -15.189 -22.932 1.00 41.53 366 LYS A N 1
ATOM 2904 C CA . LYS A 1 366 ? 8.456 -15.033 -22.354 1.00 41.53 366 LYS A CA 1
ATOM 2905 C C . LYS A 1 366 ? 8.561 -13.767 -21.512 1.00 41.53 366 LYS A C 1
ATOM 2907 O O . LYS A 1 366 ? 9.041 -13.848 -20.389 1.00 41.53 366 LYS A O 1
ATOM 2912 N N . ILE A 1 367 ? 8.093 -12.625 -22.014 1.00 41.50 367 ILE A N 1
ATOM 2913 C CA . ILE A 1 367 ? 8.129 -11.347 -21.289 1.00 41.50 367 ILE A CA 1
ATOM 2914 C C . ILE A 1 367 ? 7.392 -11.452 -19.952 1.00 41.50 367 ILE A C 1
ATOM 2916 O O . ILE A 1 367 ? 7.943 -11.031 -18.939 1.00 41.50 367 ILE A O 1
ATOM 2920 N N . ASN A 1 368 ? 6.208 -12.065 -19.922 1.00 41.34 368 ASN A N 1
ATOM 2921 C CA . ASN A 1 368 ? 5.453 -12.252 -18.680 1.00 41.34 368 ASN A CA 1
ATOM 2922 C C . ASN A 1 368 ? 6.182 -13.194 -17.703 1.00 41.34 368 ASN A C 1
ATOM 2924 O O . ASN A 1 368 ? 6.350 -12.848 -16.540 1.00 41.34 368 ASN A O 1
ATOM 2928 N N . LEU A 1 369 ? 6.732 -14.318 -18.181 1.00 43.94 369 LEU A N 1
ATOM 2929 C CA . LEU A 1 369 ? 7.526 -15.236 -17.347 1.00 43.94 369 LEU A CA 1
ATOM 2930 C C . LEU A 1 369 ? 8.806 -14.580 -16.795 1.00 43.94 369 LEU A C 1
ATOM 2932 O O . LEU A 1 369 ? 9.198 -14.833 -15.656 1.00 43.94 369 LEU A O 1
ATOM 2936 N N . TYR A 1 370 ? 9.451 -13.705 -17.573 1.00 41.97 370 TYR A N 1
ATOM 2937 C CA . TYR A 1 370 ? 10.594 -12.909 -17.119 1.00 41.97 370 TYR A CA 1
ATOM 2938 C C . TYR A 1 370 ? 10.185 -11.814 -16.128 1.00 41.97 370 TYR A C 1
ATOM 2940 O O . TYR A 1 370 ? 10.938 -11.541 -15.196 1.00 41.97 370 TYR A O 1
ATOM 2948 N N . GLN A 1 371 ? 9.018 -11.189 -16.293 1.00 42.38 371 GLN A N 1
ATOM 2949 C CA . GLN A 1 371 ? 8.469 -10.224 -15.334 1.00 42.38 371 GLN A CA 1
ATOM 2950 C C . GLN A 1 371 ? 8.117 -10.896 -14.007 1.00 42.38 371 GLN A C 1
ATOM 2952 O O . GLN A 1 371 ? 8.405 -10.328 -12.954 1.00 42.38 371 GLN A O 1
ATOM 2957 N N . ASP A 1 372 ? 7.601 -12.122 -14.048 1.00 43.09 372 ASP A N 1
ATOM 2958 C CA . ASP A 1 372 ? 7.332 -12.928 -12.861 1.00 43.09 372 ASP A CA 1
ATOM 2959 C C . ASP A 1 372 ? 8.643 -13.346 -12.171 1.00 43.09 372 ASP A C 1
ATOM 2961 O O . ASP A 1 372 ? 8.776 -13.175 -10.960 1.00 43.09 372 ASP A O 1
ATOM 2965 N N . LEU A 1 373 ? 9.666 -13.764 -12.935 1.00 42.38 373 LEU A N 1
ATOM 2966 C CA . LEU A 1 373 ? 11.020 -14.053 -12.430 1.00 42.38 373 LEU A CA 1
ATOM 2967 C C . LEU A 1 373 ? 11.699 -12.808 -11.831 1.00 42.38 373 LEU A C 1
ATOM 2969 O O . LEU A 1 373 ? 12.373 -12.887 -10.808 1.00 42.38 373 LEU A O 1
ATOM 2973 N N . THR A 1 374 ? 11.510 -11.644 -12.453 1.00 38.16 374 THR A N 1
ATOM 2974 C CA . THR A 1 374 ? 12.064 -10.360 -11.994 1.00 38.16 374 THR A CA 1
ATOM 2975 C C . THR A 1 374 ? 11.353 -9.884 -10.729 1.00 38.16 374 THR A C 1
ATOM 2977 O O . THR A 1 374 ? 12.010 -9.461 -9.781 1.00 38.16 374 THR A O 1
ATOM 2980 N N . SER A 1 375 ? 10.025 -10.017 -10.671 1.00 41.22 375 SER A N 1
ATOM 2981 C CA . SER A 1 375 ? 9.218 -9.689 -9.485 1.00 41.22 375 SER A CA 1
ATOM 2982 C C . SER A 1 375 ? 9.508 -10.628 -8.305 1.00 41.22 375 SER A C 1
ATOM 2984 O O . SER A 1 375 ? 9.390 -10.215 -7.151 1.00 41.22 375 SER A O 1
ATOM 2986 N N . LEU A 1 376 ? 9.925 -11.869 -8.593 1.00 39.91 376 LEU A N 1
ATOM 2987 C CA . LEU A 1 376 ? 10.411 -12.854 -7.621 1.00 39.91 376 LEU A CA 1
ATOM 2988 C C . LEU A 1 376 ? 11.783 -12.474 -7.029 1.00 39.91 376 LEU A C 1
ATOM 2990 O O . LEU A 1 376 ? 12.075 -12.822 -5.883 1.00 39.91 376 LEU A O 1
ATOM 2994 N N . LEU A 1 377 ? 12.631 -11.786 -7.802 1.00 37.44 377 LEU A N 1
ATOM 2995 C CA . LEU A 1 377 ? 14.022 -11.507 -7.436 1.00 37.44 377 LEU A CA 1
ATOM 2996 C C . LEU A 1 377 ? 14.229 -10.109 -6.849 1.00 37.44 377 LEU A C 1
ATOM 2998 O O . LEU A 1 377 ? 14.994 -9.969 -5.895 1.00 37.44 377 LEU A O 1
ATOM 3002 N N . GLU A 1 378 ? 13.554 -9.076 -7.350 1.00 36.94 378 GLU A N 1
ATOM 3003 C CA . GLU A 1 378 ? 13.808 -7.697 -6.933 1.00 36.94 378 GLU A CA 1
ATOM 3004 C C . GLU A 1 378 ? 12.579 -6.802 -7.135 1.00 36.94 378 GLU A C 1
ATOM 3006 O O . GLU A 1 378 ? 12.112 -6.577 -8.251 1.00 36.94 378 GLU A O 1
ATOM 3011 N N . GLY A 1 379 ? 12.108 -6.173 -6.058 1.00 32.56 379 GLY A N 1
ATOM 3012 C CA . GLY A 1 379 ? 11.327 -4.945 -6.196 1.00 32.56 379 GLY A CA 1
ATOM 3013 C C . GLY A 1 379 ? 12.160 -3.880 -6.927 1.00 32.56 379 GLY A C 1
ATOM 3014 O O . GLY A 1 379 ? 13.248 -3.527 -6.479 1.00 32.56 379 GLY A O 1
ATOM 3015 N N . TYR A 1 380 ? 11.658 -3.381 -8.058 1.00 29.80 380 TYR A N 1
ATOM 3016 C CA . TYR A 1 380 ? 12.369 -2.496 -8.995 1.00 29.80 380 TYR A CA 1
ATOM 3017 C C . TYR A 1 380 ? 12.141 -0.990 -8.702 1.00 29.80 380 TYR A C 1
ATOM 3019 O O . TYR A 1 380 ? 11.054 -0.599 -8.277 1.00 29.80 380 TYR A O 1
ATOM 3027 N N . ARG A 1 381 ? 13.129 -0.118 -8.999 1.00 43.44 381 ARG A N 1
ATOM 3028 C CA . ARG A 1 381 ? 13.024 1.368 -9.012 1.00 43.44 381 ARG A CA 1
ATOM 3029 C C . ARG A 1 381 ? 13.844 1.975 -10.170 1.00 43.44 381 ARG A C 1
ATOM 3031 O O . ARG A 1 381 ? 14.957 1.519 -10.417 1.00 43.44 381 ARG A O 1
ATOM 3038 N N . ARG A 1 382 ? 13.332 3.021 -10.848 1.00 32.16 382 ARG A N 1
ATOM 3039 C CA . ARG A 1 382 ? 14.057 3.866 -11.834 1.00 32.16 382 ARG A CA 1
ATOM 3040 C C . ARG A 1 382 ? 13.467 5.289 -11.908 1.00 32.16 382 ARG A C 1
ATOM 3042 O O . ARG A 1 382 ? 12.283 5.466 -11.634 1.00 32.16 382 ARG A O 1
ATOM 3049 N N . GLU A 1 383 ? 14.274 6.272 -12.312 1.00 30.92 383 GLU A N 1
ATOM 3050 C CA . GLU A 1 383 ? 13.838 7.606 -12.768 1.00 30.92 383 GLU A CA 1
ATOM 3051 C C . GLU A 1 383 ? 13.594 7.619 -14.288 1.00 30.92 383 GLU A C 1
ATOM 3053 O O . GLU A 1 383 ? 14.362 7.013 -15.041 1.00 30.92 383 GLU A O 1
ATOM 3058 N N . VAL A 1 384 ? 12.555 8.325 -14.752 1.00 31.20 384 VAL A N 1
ATOM 3059 C CA . VAL A 1 384 ? 12.268 8.508 -16.186 1.00 31.20 384 VAL A CA 1
ATOM 3060 C C . VAL A 1 384 ? 12.003 9.991 -16.476 1.00 31.20 384 VAL A C 1
ATOM 3062 O O . VAL A 1 384 ? 11.041 10.547 -15.942 1.00 31.20 384 VAL A O 1
ATOM 3065 N N . PRO A 1 385 ? 12.827 10.654 -17.302 1.00 28.59 385 PRO A N 1
ATOM 3066 C CA . PRO A 1 385 ? 12.506 11.973 -17.835 1.00 28.59 385 PRO A CA 1
ATOM 3067 C C . PRO A 1 385 ? 11.476 11.866 -18.976 1.00 28.59 385 PRO A C 1
ATOM 3069 O O . PRO A 1 385 ? 11.508 10.914 -19.754 1.00 28.59 385 PRO A O 1
ATOM 3072 N N . LEU A 1 386 ? 10.584 12.856 -19.097 1.00 32.19 386 LEU A N 1
ATOM 3073 C CA . LEU A 1 386 ? 9.687 13.038 -20.249 1.00 32.19 386 LEU A CA 1
ATOM 3074 C C . LEU A 1 386 ? 10.051 14.324 -21.011 1.00 32.19 386 LEU A C 1
ATOM 3076 O O . LEU A 1 386 ? 10.494 15.299 -20.403 1.00 32.19 386 LEU A O 1
ATOM 3080 N N . GLU A 1 387 ? 9.807 14.346 -22.325 1.00 28.17 387 GLU A N 1
ATOM 3081 C CA . GLU A 1 387 ? 10.200 15.424 -23.260 1.00 28.17 387 GLU A CA 1
ATOM 3082 C C . GLU A 1 387 ? 9.528 16.789 -23.003 1.00 28.17 387 GLU A C 1
ATOM 3084 O O . GLU A 1 387 ? 9.931 17.794 -23.578 1.00 28.17 387 GLU A O 1
ATOM 3089 N N . ASN A 1 388 ? 8.574 16.870 -22.068 1.00 27.52 388 ASN A N 1
ATOM 3090 C CA . ASN A 1 388 ? 7.801 18.088 -21.794 1.00 27.52 388 ASN A CA 1
ATOM 3091 C C . ASN A 1 388 ? 8.211 18.788 -20.482 1.00 27.52 388 ASN A C 1
ATOM 3093 O O . ASN A 1 388 ? 7.459 19.603 -19.952 1.00 27.52 388 ASN A O 1
ATOM 3097 N N . GLY A 1 389 ? 9.355 18.424 -19.892 1.00 30.30 389 GLY A N 1
ATOM 3098 C CA . GLY A 1 389 ? 9.848 19.023 -18.642 1.00 30.30 389 GLY A CA 1
ATOM 3099 C C . GLY A 1 389 ? 9.156 18.535 -17.360 1.00 30.30 389 GLY A C 1
ATOM 3100 O O . GLY A 1 389 ? 9.489 18.997 -16.269 1.00 30.30 389 GLY A O 1
ATOM 3101 N N . ILE A 1 390 ? 8.235 17.572 -17.456 1.00 27.95 390 ILE A N 1
ATOM 3102 C CA . ILE A 1 390 ? 7.594 16.934 -16.298 1.00 27.95 390 ILE A CA 1
ATOM 3103 C C . ILE A 1 390 ? 8.515 15.843 -15.735 1.00 27.95 390 ILE A C 1
ATOM 3105 O O . ILE A 1 390 ? 8.990 14.973 -16.466 1.00 27.95 390 ILE A O 1
ATOM 3109 N N . LYS A 1 391 ? 8.732 15.873 -14.415 1.00 29.34 391 LYS A N 1
ATOM 3110 C CA . LYS A 1 391 ? 9.473 14.860 -13.647 1.00 29.34 391 LYS A CA 1
ATOM 3111 C C . LYS A 1 391 ? 8.528 14.210 -12.637 1.00 29.34 391 LYS A C 1
ATOM 3113 O O . LYS A 1 391 ? 7.822 14.924 -11.928 1.00 29.34 391 LYS A O 1
ATOM 3118 N N . VAL A 1 392 ? 8.512 12.878 -12.559 1.00 29.17 392 VAL A N 1
ATOM 3119 C CA . VAL A 1 392 ? 7.612 12.124 -11.664 1.00 29.17 392 VAL A CA 1
ATOM 3120 C C . VAL A 1 392 ? 8.410 11.147 -10.797 1.00 29.17 392 VAL A C 1
ATOM 3122 O O . VAL A 1 392 ? 9.339 10.505 -11.281 1.00 29.17 392 VAL A O 1
ATOM 3125 N N . MET A 1 393 ? 8.041 11.036 -9.514 1.00 30.42 393 MET A N 1
ATOM 3126 C CA . MET A 1 393 ? 8.658 10.135 -8.530 1.00 30.42 393 MET A CA 1
ATOM 3127 C C . MET A 1 393 ? 7.684 9.055 -8.035 1.00 30.42 393 MET A C 1
ATOM 3129 O O . MET A 1 393 ? 6.527 9.341 -7.739 1.00 30.42 393 MET A O 1
ATOM 3133 N N . LEU A 1 394 ? 8.196 7.831 -7.859 1.00 28.98 394 LEU A N 1
ATOM 3134 C CA . LEU A 1 394 ? 7.522 6.677 -7.240 1.00 28.98 394 LEU A CA 1
ATOM 3135 C C . LEU A 1 394 ? 8.232 6.277 -5.917 1.00 28.98 394 LEU A C 1
ATOM 3137 O O . LEU A 1 394 ? 9.464 6.330 -5.844 1.00 28.98 394 LEU A O 1
ATOM 3141 N N . PHE A 1 395 ? 7.472 5.854 -4.888 1.00 35.00 395 PHE A N 1
ATOM 3142 C CA . PHE A 1 395 ? 7.932 5.413 -3.542 1.00 35.00 395 PHE A CA 1
ATOM 3143 C C . PHE A 1 395 ? 7.079 4.214 -3.030 1.00 35.00 395 PHE A C 1
ATOM 3145 O O . PHE A 1 395 ? 5.868 4.257 -3.234 1.00 35.00 395 PHE A O 1
ATOM 3152 N N . GLN A 1 396 ? 7.507 3.182 -2.268 1.00 33.53 396 GLN A N 1
ATOM 3153 C CA . GLN A 1 396 ? 8.789 2.595 -1.792 1.00 33.53 396 GLN A CA 1
ATOM 3154 C C . GLN A 1 396 ? 8.449 1.352 -0.895 1.00 33.53 396 GLN A C 1
ATOM 3156 O O . GLN A 1 396 ? 7.334 1.297 -0.374 1.00 33.53 396 GLN A O 1
ATOM 3161 N N . SER A 1 397 ? 9.380 0.413 -0.594 1.00 26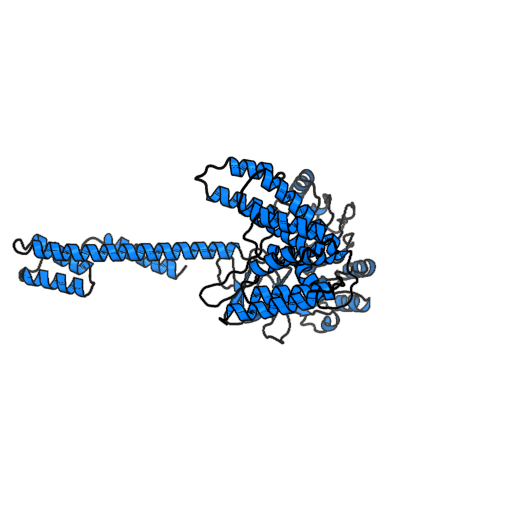.50 397 SER A N 1
ATOM 3162 C CA . SER A 1 397 ? 9.324 -0.394 0.661 1.00 26.50 397 SER A CA 1
ATOM 3163 C C . SER A 1 397 ? 10.686 -0.925 1.200 1.00 26.50 397 SER A C 1
ATOM 3165 O O . SER A 1 397 ? 11.504 -1.473 0.467 1.00 26.50 397 SER A O 1
ATOM 3167 N N . LYS A 1 398 ? 10.866 -0.744 2.524 1.00 29.97 398 LYS A N 1
ATOM 3168 C CA . LYS A 1 398 ? 11.843 -1.215 3.547 1.00 29.97 398 LYS A CA 1
ATOM 3169 C C . LYS A 1 398 ? 13.365 -1.287 3.294 1.00 29.97 398 LYS A C 1
ATOM 3171 O O . LYS A 1 398 ? 14.083 -0.896 4.211 1.00 29.97 398 LYS A O 1
ATOM 3176 N N . ALA A 1 399 ? 13.892 -1.683 2.137 1.00 34.59 399 ALA A N 1
ATOM 3177 C CA . ALA A 1 399 ? 15.355 -1.658 1.923 1.00 34.59 399 ALA A CA 1
ATOM 3178 C C . ALA A 1 399 ? 15.871 -0.222 1.711 1.00 34.59 399 ALA A C 1
ATOM 3180 O O . ALA A 1 399 ? 16.888 0.177 2.271 1.00 34.59 399 ALA A O 1
ATOM 3181 N N . ASP A 1 400 ? 15.078 0.609 1.033 1.00 34.12 400 ASP A N 1
ATOM 3182 C CA . ASP A 1 400 ? 15.360 2.040 0.922 1.00 34.12 400 ASP A CA 1
ATOM 3183 C C . ASP A 1 400 ? 15.025 2.831 2.193 1.00 34.12 400 ASP A C 1
ATOM 3185 O O . ASP A 1 400 ? 15.450 3.974 2.318 1.00 34.12 400 ASP A O 1
ATOM 3189 N N . LEU A 1 401 ? 14.307 2.257 3.168 1.00 33.66 401 LEU A N 1
ATOM 3190 C CA . LEU A 1 401 ? 14.247 2.873 4.495 1.00 33.66 401 LEU A CA 1
ATOM 3191 C C . LEU A 1 401 ? 15.601 2.707 5.189 1.00 33.66 401 LEU A C 1
ATOM 3193 O O . LEU A 1 401 ? 16.043 3.640 5.837 1.00 33.66 401 LEU A O 1
ATOM 3197 N N . ALA A 1 402 ? 16.304 1.588 4.981 1.00 34.16 402 ALA A N 1
ATOM 3198 C CA . ALA A 1 402 ? 17.698 1.474 5.385 1.00 34.16 402 ALA A CA 1
ATOM 3199 C C . ALA A 1 402 ? 18.588 2.397 4.539 1.00 34.16 402 ALA A C 1
ATOM 3201 O O . ALA A 1 402 ? 19.388 3.100 5.122 1.00 34.16 402 ALA A O 1
ATOM 3202 N N . TRP A 1 403 ? 18.420 2.527 3.220 1.00 33.50 403 TRP A N 1
ATOM 3203 C CA . TRP A 1 403 ? 19.237 3.459 2.419 1.00 33.50 403 TRP A CA 1
ATOM 3204 C C . TRP A 1 403 ? 18.977 4.946 2.751 1.00 33.50 403 TRP A C 1
ATOM 3206 O O . TRP A 1 403 ? 19.922 5.666 3.044 1.00 33.50 403 TRP A O 1
ATOM 3216 N N . GLN A 1 404 ? 17.723 5.414 2.819 1.00 32.94 404 GLN A N 1
ATOM 3217 C CA . GLN A 1 404 ? 17.363 6.809 3.138 1.00 32.94 404 GLN A CA 1
ATOM 3218 C C . GLN A 1 404 ? 17.436 7.149 4.631 1.00 32.94 404 GLN A C 1
ATOM 3220 O O . GLN A 1 404 ? 17.759 8.293 4.957 1.00 32.94 404 GLN A O 1
ATOM 3225 N N . GLN A 1 405 ? 17.150 6.212 5.548 1.00 32.84 405 GLN A N 1
ATOM 3226 C CA . GLN A 1 405 ? 17.434 6.441 6.969 1.00 32.84 405 GLN A CA 1
ATOM 3227 C C . GLN A 1 405 ? 18.918 6.291 7.266 1.00 32.84 405 GLN A C 1
ATOM 3229 O O . GLN A 1 405 ? 19.381 7.074 8.071 1.00 32.84 405 GLN A O 1
ATOM 3234 N N . SER A 1 406 ? 19.692 5.435 6.590 1.00 32.72 406 SER A N 1
ATOM 3235 C CA . SER A 1 406 ? 21.160 5.439 6.737 1.00 32.72 406 SER A CA 1
ATOM 3236 C C . SER A 1 406 ? 21.769 6.701 6.131 1.00 32.72 406 SER A C 1
ATOM 3238 O O . SER A 1 406 ? 22.577 7.333 6.790 1.00 32.72 406 SER A O 1
ATOM 3240 N N . TRP A 1 407 ? 21.302 7.185 4.974 1.00 30.19 407 TRP A N 1
ATOM 3241 C CA . TRP A 1 407 ? 21.711 8.488 4.419 1.00 30.19 407 TRP A CA 1
ATOM 3242 C C . TRP A 1 407 ? 21.318 9.682 5.313 1.00 30.19 407 TRP A C 1
ATOM 3244 O O . TRP A 1 407 ? 22.046 10.673 5.374 1.00 30.19 407 TRP A O 1
ATOM 3254 N N . LYS A 1 408 ? 20.191 9.611 6.042 1.00 28.23 408 LYS A N 1
ATOM 3255 C CA . LYS A 1 408 ? 19.823 10.612 7.066 1.00 28.23 408 LYS A CA 1
ATOM 3256 C C . LYS A 1 408 ? 20.574 10.431 8.392 1.00 28.23 408 LYS A C 1
ATOM 3258 O O . LYS A 1 408 ? 20.902 11.435 9.013 1.00 28.23 408 LYS A O 1
ATOM 3263 N N . LEU A 1 409 ? 20.866 9.202 8.816 1.00 29.45 409 LEU A N 1
ATOM 3264 C CA . LEU A 1 409 ? 21.615 8.868 10.038 1.00 29.45 409 LEU A CA 1
ATOM 3265 C C . LEU A 1 409 ? 23.107 9.199 9.888 1.00 29.45 409 LEU A C 1
ATOM 3267 O O . LEU A 1 409 ? 23.722 9.642 10.846 1.00 29.45 409 LEU A O 1
ATOM 3271 N N . VAL A 1 410 ? 23.664 9.107 8.678 1.00 32.72 410 VAL A N 1
ATOM 3272 C CA . VAL A 1 410 ? 25.031 9.554 8.342 1.00 32.72 410 VAL A CA 1
ATOM 3273 C C . VAL A 1 410 ? 25.186 11.080 8.476 1.00 32.72 410 VAL A C 1
ATOM 3275 O O . VAL A 1 410 ? 26.281 11.578 8.728 1.00 32.72 410 VAL A O 1
ATOM 3278 N N . ARG A 1 411 ? 24.091 11.853 8.376 1.00 31.53 411 ARG A N 1
ATOM 3279 C CA . ARG A 1 411 ? 24.096 13.323 8.533 1.00 31.53 411 ARG A CA 1
ATOM 3280 C C . ARG A 1 411 ? 23.651 13.831 9.905 1.00 31.53 411 ARG A C 1
ATOM 3282 O O . ARG A 1 411 ? 23.897 14.997 10.206 1.00 31.53 411 ARG A O 1
ATOM 3289 N N . ILE A 1 412 ? 23.008 13.002 10.724 1.00 29.27 412 ILE A N 1
ATOM 3290 C CA . ILE A 1 412 ? 22.514 13.376 12.055 1.00 29.27 412 ILE A CA 1
ATOM 3291 C C . ILE A 1 412 ? 23.364 12.611 13.071 1.00 29.27 412 ILE A C 1
ATOM 3293 O O . ILE A 1 412 ? 23.180 11.417 13.262 1.00 29.27 412 ILE A O 1
ATOM 3297 N N . GLN A 1 413 ? 24.343 13.302 13.653 1.00 30.19 413 GLN A N 1
ATOM 3298 C CA . GLN A 1 413 ? 25.383 12.749 14.525 1.00 30.19 413 GLN A CA 1
ATOM 3299 C C . GLN A 1 413 ? 24.889 11.762 15.605 1.00 30.19 413 GLN A C 1
ATOM 3301 O O . GLN A 1 413 ? 23.788 11.887 16.138 1.00 30.19 413 GLN A O 1
ATOM 3306 N N . THR A 1 414 ? 25.834 10.904 16.019 1.00 32.19 414 THR A N 1
ATOM 3307 C CA . THR A 1 414 ? 25.887 10.046 17.225 1.00 32.19 414 THR A CA 1
ATOM 3308 C C . THR A 1 414 ? 25.238 8.661 17.154 1.00 32.19 414 THR A C 1
ATOM 3310 O O . THR A 1 414 ? 24.306 8.360 17.889 1.00 32.19 414 THR A O 1
ATOM 3313 N N . VAL A 1 415 ? 25.820 7.743 16.375 1.00 30.66 415 VAL A N 1
ATOM 3314 C CA . VAL A 1 415 ? 25.803 6.317 16.751 1.00 30.66 415 VAL A CA 1
ATOM 3315 C C . VAL A 1 415 ? 27.163 5.712 16.416 1.00 30.66 415 VAL A C 1
ATOM 3317 O O . VAL A 1 415 ? 27.584 5.741 15.264 1.00 30.66 415 VAL A O 1
ATOM 3320 N N . SER A 1 416 ? 27.853 5.165 17.416 1.00 36.69 416 SER A N 1
ATOM 3321 C CA . SER A 1 416 ? 29.004 4.278 17.226 1.00 36.69 416 SER A CA 1
ATOM 3322 C C . SER A 1 416 ? 28.559 3.080 16.382 1.00 36.69 416 SER A C 1
ATOM 3324 O O . SER A 1 416 ? 27.825 2.209 16.858 1.00 36.69 416 SER A O 1
ATOM 3326 N N . ALA A 1 417 ? 28.906 3.092 15.100 1.00 40.34 417 ALA A N 1
ATOM 3327 C CA . ALA A 1 417 ? 28.325 2.209 14.108 1.00 40.34 417 ALA A CA 1
ATOM 3328 C C . ALA A 1 417 ? 29.152 0.927 13.931 1.00 40.34 417 ALA A C 1
ATOM 3330 O O . ALA A 1 417 ? 30.267 0.957 13.431 1.00 40.34 417 ALA A O 1
ATOM 3331 N N . SER A 1 418 ? 28.562 -0.205 14.309 1.00 44.06 418 SER A N 1
ATOM 3332 C CA . SER A 1 418 ? 28.996 -1.551 13.902 1.00 44.06 418 SER A CA 1
ATOM 3333 C C . SER A 1 418 ? 27.781 -2.442 13.562 1.00 44.06 418 SER A C 1
ATOM 3335 O O . SER A 1 418 ? 27.711 -2.921 12.433 1.00 44.06 418 SER A O 1
ATOM 3337 N N . PRO A 1 419 ? 26.708 -2.533 14.382 1.00 37.53 419 PRO A N 1
ATOM 3338 C CA . PRO A 1 419 ? 25.643 -3.522 14.138 1.00 37.53 419 PRO A CA 1
ATOM 3339 C C . PRO A 1 419 ? 24.753 -3.270 12.903 1.00 37.53 419 PRO A C 1
ATOM 3341 O O . PRO A 1 419 ? 24.151 -4.198 12.361 1.00 37.53 419 PRO A O 1
ATOM 3344 N N . ALA A 1 420 ? 24.617 -2.014 12.460 1.00 41.44 420 ALA A N 1
ATOM 3345 C CA . ALA A 1 420 ? 23.748 -1.651 11.334 1.00 41.44 420 ALA A CA 1
ATOM 3346 C C . ALA A 1 420 ? 24.394 -1.944 9.969 1.00 41.44 420 ALA A C 1
ATOM 3348 O O . ALA A 1 420 ? 23.711 -2.411 9.058 1.00 41.44 420 ALA A O 1
ATOM 3349 N N . TYR A 1 421 ? 25.703 -1.707 9.844 1.00 47.44 421 TYR A N 1
ATOM 3350 C CA . TYR A 1 421 ? 26.456 -1.979 8.619 1.00 47.44 421 TYR A CA 1
ATOM 3351 C C . TYR A 1 421 ? 26.662 -3.480 8.413 1.00 47.44 421 TYR A C 1
ATOM 3353 O O . TYR A 1 421 ? 26.454 -3.961 7.300 1.00 47.44 421 TYR A O 1
ATOM 3361 N N . ASP A 1 422 ? 26.919 -4.233 9.488 1.00 47.12 422 ASP A N 1
ATOM 3362 C CA . ASP A 1 422 ? 27.004 -5.696 9.435 1.00 47.12 422 ASP A CA 1
ATOM 3363 C C . ASP A 1 422 ? 25.721 -6.313 8.859 1.00 47.12 422 ASP A C 1
ATOM 3365 O O . ASP A 1 422 ? 25.773 -7.135 7.947 1.00 47.12 422 ASP A O 1
ATOM 3369 N N . SER A 1 423 ? 24.545 -5.870 9.312 1.00 44.72 423 SER A N 1
ATOM 3370 C CA . SER A 1 423 ? 23.255 -6.374 8.814 1.00 44.72 423 SER A CA 1
ATOM 3371 C C . SER A 1 423 ? 23.028 -6.088 7.317 1.00 44.72 423 SER A C 1
ATOM 3373 O O . SER A 1 423 ? 22.456 -6.915 6.599 1.00 44.72 423 SER A O 1
ATOM 3375 N N . ILE A 1 424 ? 23.514 -4.941 6.823 1.00 47.97 424 ILE A N 1
ATOM 3376 C CA . ILE A 1 424 ? 23.444 -4.563 5.402 1.00 47.97 424 ILE A CA 1
ATOM 3377 C C . ILE A 1 424 ? 24.391 -5.429 4.566 1.00 47.97 424 ILE A C 1
ATOM 3379 O O . ILE A 1 424 ? 23.982 -5.920 3.513 1.00 47.97 424 ILE A O 1
ATOM 3383 N N . VAL A 1 425 ? 25.615 -5.671 5.040 1.00 55.78 425 VAL A N 1
ATOM 3384 C CA . VAL A 1 425 ? 26.577 -6.557 4.368 1.00 55.78 425 VAL A CA 1
ATOM 3385 C C . VAL A 1 425 ? 26.014 -7.977 4.263 1.00 55.78 425 VAL A C 1
ATOM 3387 O O . VAL A 1 425 ? 25.885 -8.482 3.151 1.00 55.78 425 VAL A O 1
ATOM 3390 N N . HIS A 1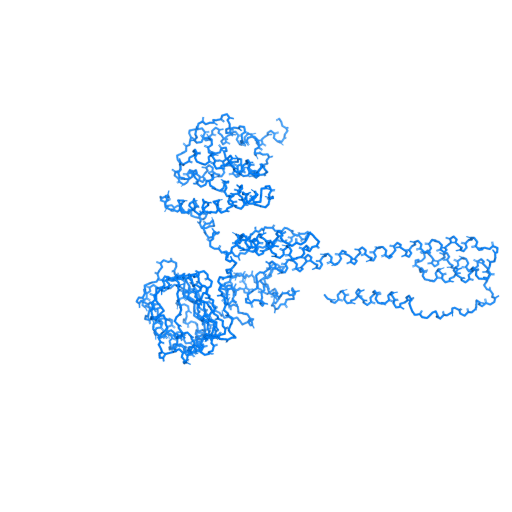 426 ? 25.511 -8.560 5.356 1.00 52.53 426 HIS A N 1
ATOM 3391 C CA . HIS A 1 426 ? 24.891 -9.899 5.347 1.00 52.53 426 HIS A CA 1
ATOM 3392 C C . HIS A 1 426 ? 23.663 -10.001 4.423 1.00 52.53 426 HIS A C 1
ATOM 3394 O O . HIS A 1 426 ? 23.293 -11.080 3.949 1.00 52.53 426 HIS A O 1
ATOM 3400 N N . TYR A 1 427 ? 22.953 -8.895 4.191 1.00 48.09 427 TYR A N 1
ATOM 3401 C CA . TYR A 1 427 ? 21.878 -8.857 3.202 1.00 48.09 427 TYR A CA 1
ATOM 3402 C C . TYR A 1 427 ? 22.427 -8.905 1.771 1.00 48.09 427 TYR A C 1
ATOM 3404 O O . TYR A 1 427 ? 21.965 -9.726 0.976 1.00 48.09 427 TYR A O 1
ATOM 3412 N N . GLN A 1 428 ? 23.416 -8.064 1.458 1.00 57.31 428 GLN A N 1
ATOM 3413 C CA . GLN A 1 428 ? 24.048 -8.033 0.137 1.00 57.31 428 GLN A CA 1
ATOM 3414 C C . GLN A 1 428 ? 24.737 -9.369 -0.183 1.00 57.31 428 GLN A C 1
ATOM 3416 O O . GLN A 1 428 ? 24.632 -9.857 -1.301 1.00 57.31 428 GLN A O 1
ATOM 3421 N N . GLU A 1 429 ? 25.354 -10.033 0.794 1.00 60.91 429 GLU A N 1
ATOM 3422 C CA . GLU A 1 429 ? 25.948 -11.364 0.604 1.00 60.91 429 GLU A CA 1
ATOM 3423 C C . GLU A 1 429 ? 24.904 -12.423 0.237 1.00 60.91 429 GLU A C 1
ATOM 3425 O O . GLU A 1 429 ? 25.075 -13.144 -0.742 1.00 60.91 429 GLU A O 1
ATOM 3430 N N . ARG A 1 430 ? 23.764 -12.458 0.939 1.00 53.41 430 ARG A N 1
ATOM 3431 C CA . ARG A 1 430 ? 22.672 -13.390 0.609 1.00 53.41 430 ARG A CA 1
ATOM 3432 C C . ARG A 1 430 ? 22.055 -13.127 -0.763 1.00 53.41 430 ARG A C 1
ATOM 3434 O O . ARG A 1 430 ? 21.586 -14.065 -1.405 1.00 53.41 430 ARG A O 1
ATOM 3441 N N . LEU A 1 431 ? 22.003 -11.868 -1.198 1.00 50.69 431 LEU A N 1
ATOM 3442 C CA . LEU A 1 431 ? 21.539 -11.509 -2.540 1.00 50.69 431 LEU A CA 1
ATOM 3443 C C . LEU A 1 431 ? 22.555 -11.939 -3.606 1.00 50.69 431 LEU A C 1
ATOM 3445 O O . LEU A 1 431 ? 22.169 -12.580 -4.583 1.00 50.69 431 LEU A O 1
ATOM 3449 N N . ARG A 1 432 ? 23.846 -11.658 -3.386 1.00 76.56 432 ARG A N 1
ATOM 3450 C CA . ARG A 1 432 ? 24.956 -12.111 -4.235 1.00 76.56 432 ARG A CA 1
ATOM 3451 C C . ARG A 1 432 ? 24.911 -13.621 -4.434 1.00 76.56 432 ARG A C 1
ATOM 3453 O O . ARG A 1 432 ? 24.966 -14.067 -5.572 1.00 76.56 432 ARG A O 1
ATOM 3460 N N . ASP A 1 433 ? 24.777 -14.397 -3.361 1.00 59.56 433 ASP A N 1
ATOM 3461 C CA . ASP A 1 433 ? 24.819 -15.863 -3.437 1.00 59.56 433 ASP A CA 1
ATOM 3462 C C . ASP A 1 433 ? 23.673 -16.419 -4.294 1.00 59.56 433 ASP A C 1
ATOM 3464 O O . ASP A 1 433 ? 23.871 -17.330 -5.095 1.00 59.56 433 ASP A O 1
ATOM 3468 N N . LYS A 1 434 ? 22.485 -15.808 -4.218 1.00 50.19 434 LYS A N 1
ATOM 3469 C CA . LYS A 1 434 ? 21.358 -16.147 -5.102 1.00 50.19 434 LYS A CA 1
ATOM 3470 C C . LYS A 1 434 ? 21.620 -15.764 -6.559 1.00 50.19 434 LYS A C 1
ATOM 3472 O O . LYS A 1 434 ? 21.271 -16.524 -7.458 1.00 50.19 434 LYS A O 1
ATOM 3477 N N . LEU A 1 435 ? 22.218 -14.597 -6.798 1.00 52.84 435 LEU A N 1
ATOM 3478 C CA . LEU A 1 435 ? 22.548 -14.122 -8.144 1.00 52.84 435 LEU A CA 1
ATOM 3479 C C . LEU A 1 435 ? 23.669 -14.944 -8.793 1.00 52.84 435 LEU A C 1
ATOM 3481 O O . LEU A 1 435 ? 23.624 -15.152 -10.001 1.00 52.84 435 LEU A O 1
ATOM 3485 N N . LEU A 1 436 ? 24.628 -15.452 -8.015 1.00 61.22 436 LEU A N 1
ATOM 3486 C CA . LEU A 1 436 ? 25.679 -16.353 -8.498 1.00 61.22 436 LEU A CA 1
ATOM 3487 C C . LEU A 1 436 ? 25.097 -17.677 -8.998 1.00 61.22 436 LEU A C 1
ATOM 3489 O O . LEU A 1 436 ? 25.365 -18.063 -10.130 1.00 61.22 436 LEU A O 1
ATOM 3493 N N . VAL A 1 437 ? 24.199 -18.297 -8.224 1.00 58.16 437 VAL A N 1
ATOM 3494 C CA . VAL A 1 437 ? 23.491 -19.525 -8.639 1.00 58.16 437 VAL A CA 1
ATOM 3495 C C . VAL A 1 437 ? 22.724 -19.323 -9.957 1.00 58.16 437 VAL A C 1
ATOM 3497 O O . VAL A 1 437 ? 22.673 -20.212 -10.812 1.00 58.16 437 VAL A O 1
ATOM 3500 N N . LEU A 1 438 ? 22.137 -18.138 -10.149 1.00 47.62 438 LEU A N 1
ATOM 3501 C CA . LEU A 1 438 ? 21.449 -17.782 -11.391 1.00 47.62 438 LEU A CA 1
ATOM 3502 C C . LEU A 1 438 ? 22.420 -17.521 -12.547 1.00 47.62 438 LEU A C 1
ATOM 3504 O O . LEU A 1 438 ? 22.154 -17.956 -13.666 1.00 47.62 438 LEU A O 1
ATOM 3508 N N . ASN A 1 439 ? 23.539 -16.848 -12.286 1.00 60.03 439 ASN A N 1
ATOM 3509 C CA . ASN A 1 439 ? 24.575 -16.565 -13.276 1.00 60.03 439 ASN A CA 1
ATOM 3510 C C . ASN A 1 439 ? 25.242 -17.852 -13.791 1.00 60.03 439 ASN A C 1
ATOM 3512 O O . ASN A 1 439 ? 25.519 -17.950 -14.983 1.00 60.03 439 ASN A O 1
ATOM 3516 N N . ASP A 1 440 ? 25.415 -18.859 -12.932 1.00 64.56 440 ASP A N 1
ATOM 3517 C CA . ASP A 1 440 ? 25.908 -20.186 -13.325 1.00 64.56 440 ASP A CA 1
ATOM 3518 C C . ASP A 1 440 ? 24.904 -20.923 -14.228 1.00 64.56 440 ASP A C 1
ATOM 3520 O O . ASP A 1 440 ? 25.279 -21.652 -15.145 1.00 64.56 440 ASP A O 1
ATOM 3524 N N . SER A 1 441 ? 23.606 -20.700 -14.000 1.00 54.03 441 SER A N 1
ATOM 3525 C CA . SER A 1 441 ? 22.515 -21.326 -14.762 1.00 54.03 441 SER A CA 1
ATOM 3526 C C . SER A 1 441 ? 22.218 -20.634 -16.100 1.00 54.03 441 SER A C 1
ATOM 3528 O O . SER A 1 441 ? 21.642 -21.254 -17.002 1.00 54.03 441 SER A O 1
ATOM 3530 N N . LEU A 1 442 ? 22.563 -19.348 -16.214 1.00 49.41 442 LEU A N 1
ATOM 3531 C CA . LEU A 1 442 ? 22.381 -18.484 -17.384 1.00 49.41 442 LEU A CA 1
ATOM 3532 C C . LEU A 1 442 ? 23.636 -17.617 -17.603 1.00 49.41 442 LEU A C 1
ATOM 3534 O O . LEU A 1 442 ? 23.606 -16.397 -17.398 1.00 49.41 442 LEU A O 1
ATOM 3538 N N . PRO A 1 443 ? 24.752 -18.233 -18.027 1.00 56.19 443 PRO A N 1
ATOM 3539 C CA . PRO A 1 443 ? 25.997 -17.510 -18.214 1.00 56.19 443 PRO A CA 1
ATOM 3540 C C . PRO A 1 443 ? 25.838 -16.448 -19.308 1.00 56.19 443 PRO A C 1
ATOM 3542 O O . PRO A 1 443 ? 25.329 -16.724 -20.393 1.00 56.19 443 PRO A O 1
ATOM 3545 N N . ASN A 1 444 ? 26.319 -15.235 -19.024 1.00 59.47 444 ASN A N 1
ATOM 3546 C CA . ASN A 1 444 ? 26.269 -14.052 -19.897 1.00 59.47 444 ASN A CA 1
ATOM 3547 C C . ASN A 1 444 ? 24.912 -13.347 -20.050 1.00 59.47 444 ASN A C 1
ATOM 3549 O O . ASN A 1 444 ? 24.819 -12.432 -20.870 1.00 59.47 444 ASN A O 1
ATOM 3553 N N . ASP A 1 445 ? 23.900 -13.674 -19.241 1.00 57.19 445 ASP A N 1
ATOM 3554 C CA . ASP A 1 445 ? 22.668 -12.881 -19.218 1.00 57.19 445 ASP A CA 1
ATOM 3555 C C . ASP A 1 445 ? 22.961 -11.432 -18.754 1.00 57.19 445 ASP A C 1
ATOM 3557 O O . ASP A 1 445 ? 23.493 -11.221 -17.655 1.00 57.19 445 ASP A O 1
ATOM 3561 N N . PRO A 1 446 ? 22.646 -10.410 -19.574 1.00 48.41 446 PRO A N 1
ATOM 3562 C CA . PRO A 1 446 ? 23.046 -9.032 -19.304 1.00 48.41 446 PRO A CA 1
ATOM 3563 C C . PRO A 1 446 ? 22.347 -8.433 -18.078 1.00 48.41 446 PRO A C 1
ATOM 3565 O O . PRO A 1 446 ? 22.900 -7.529 -17.452 1.00 48.41 446 PRO A O 1
ATOM 3568 N N . ILE A 1 447 ? 21.163 -8.928 -17.704 1.00 48.22 447 ILE A N 1
ATOM 3569 C CA . ILE A 1 447 ? 20.407 -8.435 -16.547 1.00 48.22 447 ILE A CA 1
ATOM 3570 C C . ILE A 1 447 ? 20.992 -9.027 -15.265 1.00 48.22 447 ILE A C 1
ATOM 3572 O O . ILE A 1 447 ? 21.285 -8.281 -14.327 1.00 48.22 447 ILE A O 1
ATOM 3576 N N . ILE A 1 448 ? 21.228 -10.343 -15.237 1.00 52.41 448 ILE A N 1
ATOM 3577 C CA . ILE A 1 448 ? 21.823 -11.028 -14.078 1.00 52.41 448 ILE A CA 1
ATOM 3578 C C . ILE A 1 448 ? 23.220 -10.471 -13.796 1.00 52.41 448 ILE A C 1
ATOM 3580 O O . ILE A 1 448 ? 23.521 -10.102 -12.659 1.00 52.41 448 ILE A O 1
ATOM 3584 N N . ARG A 1 449 ? 24.048 -10.314 -14.836 1.00 64.44 449 ARG A N 1
ATOM 3585 C CA . ARG A 1 449 ? 25.388 -9.728 -14.704 1.00 64.44 449 ARG A CA 1
ATOM 3586 C C . ARG A 1 449 ? 25.348 -8.283 -14.216 1.00 64.44 449 ARG A C 1
ATOM 3588 O O . ARG A 1 449 ? 26.118 -7.911 -13.333 1.00 64.44 449 ARG A O 1
ATOM 3595 N N . PHE A 1 450 ? 24.425 -7.468 -14.726 1.00 63.62 450 PHE A N 1
ATOM 3596 C CA . PHE A 1 450 ? 24.262 -6.090 -14.259 1.00 63.62 450 PHE A CA 1
ATOM 3597 C C . PHE A 1 450 ? 23.919 -6.029 -12.762 1.00 63.62 450 PHE A C 1
ATOM 3599 O O . PHE A 1 450 ? 24.501 -5.222 -12.035 1.00 63.62 450 PHE A O 1
ATOM 3606 N N . ARG A 1 451 ? 23.018 -6.895 -12.281 1.00 55.03 451 ARG A N 1
ATOM 3607 C CA . ARG A 1 451 ? 22.611 -6.952 -10.865 1.00 55.03 451 ARG A CA 1
ATOM 3608 C C . ARG A 1 451 ? 23.680 -7.502 -9.946 1.00 55.03 451 ARG A C 1
ATOM 3610 O O . ARG A 1 451 ? 23.941 -6.922 -8.892 1.00 55.03 451 ARG A O 1
ATOM 3617 N N . LEU A 1 452 ? 24.335 -8.575 -10.365 1.00 66.38 452 LEU A N 1
ATOM 3618 C CA . LEU A 1 452 ? 25.440 -9.162 -9.624 1.00 66.38 452 LEU A CA 1
ATOM 3619 C C . LEU A 1 452 ? 26.582 -8.144 -9.461 1.00 66.38 452 LEU A C 1
ATOM 3621 O O . LEU A 1 452 ? 27.089 -7.968 -8.353 1.00 66.38 452 LEU A O 1
ATOM 3625 N N . ALA A 1 453 ? 26.893 -7.372 -10.509 1.00 73.56 453 ALA A N 1
ATOM 3626 C CA . ALA A 1 453 ? 27.850 -6.270 -10.426 1.00 73.56 453 ALA A CA 1
ATOM 3627 C C . ALA A 1 453 ? 27.428 -5.182 -9.421 1.00 73.56 453 ALA A C 1
ATOM 3629 O O . ALA A 1 453 ? 28.248 -4.736 -8.620 1.00 73.56 453 ALA A O 1
ATOM 3630 N N . GLN A 1 454 ? 26.152 -4.778 -9.401 1.00 70.25 454 GLN A N 1
ATOM 3631 C CA . GLN A 1 454 ? 25.658 -3.802 -8.418 1.00 70.25 454 GLN A CA 1
ATOM 3632 C C . GLN A 1 454 ? 25.784 -4.305 -6.977 1.00 70.25 454 GLN A C 1
ATOM 3634 O O . GLN A 1 454 ? 26.188 -3.550 -6.092 1.00 70.25 454 GLN A O 1
ATOM 3639 N N . CYS A 1 455 ? 25.478 -5.582 -6.749 1.00 71.94 455 CYS A N 1
ATOM 3640 C CA . CYS A 1 455 ? 25.607 -6.220 -5.444 1.00 71.94 455 CYS A CA 1
ATOM 3641 C C . CYS A 1 455 ? 27.059 -6.182 -4.943 1.00 71.94 455 CYS A C 1
ATOM 3643 O O . CYS A 1 455 ? 27.325 -5.791 -3.806 1.00 71.94 455 CYS A O 1
ATOM 3645 N N . TYR A 1 456 ? 28.006 -6.510 -5.822 1.00 80.12 456 TYR A N 1
ATOM 3646 C CA . TYR A 1 456 ? 29.438 -6.413 -5.552 1.00 80.12 456 TYR A CA 1
ATOM 3647 C C . TYR A 1 456 ? 29.908 -4.979 -5.281 1.00 80.12 456 TYR A C 1
ATOM 3649 O O . TYR A 1 456 ? 30.660 -4.752 -4.335 1.00 80.12 456 TYR A O 1
ATOM 3657 N N . GLY A 1 457 ? 29.422 -3.997 -6.044 1.00 78.31 457 GLY A N 1
ATOM 3658 C CA . GLY A 1 457 ? 29.715 -2.582 -5.806 1.00 78.31 457 GLY A CA 1
ATOM 3659 C C . GLY A 1 457 ? 29.239 -2.079 -4.442 1.00 78.31 457 GLY A C 1
ATOM 3660 O O . GLY A 1 457 ? 29.952 -1.325 -3.778 1.00 78.31 457 GLY A O 1
ATOM 3661 N N . ASN A 1 458 ? 28.057 -2.524 -4.007 1.00 74.56 458 ASN A N 1
ATOM 3662 C CA . ASN A 1 458 ? 27.496 -2.189 -2.697 1.00 74.56 458 ASN A CA 1
ATOM 3663 C C . ASN A 1 458 ? 28.271 -2.850 -1.553 1.00 74.56 458 ASN A C 1
ATOM 3665 O O . ASN A 1 458 ? 28.544 -2.190 -0.553 1.00 74.56 458 ASN A O 1
ATOM 3669 N N . LEU A 1 459 ? 28.641 -4.128 -1.699 1.00 75.44 459 LEU A N 1
ATOM 3670 C CA . LEU A 1 459 ? 29.527 -4.812 -0.749 1.00 75.44 459 LEU A CA 1
ATOM 3671 C C . LEU A 1 459 ? 30.840 -4.044 -0.597 1.00 75.44 459 LEU A C 1
ATOM 3673 O O . LEU A 1 459 ? 31.215 -3.715 0.524 1.00 75.44 459 LEU A O 1
ATOM 3677 N N . GLY A 1 460 ? 31.436 -3.655 -1.727 1.00 81.44 460 GLY A N 1
ATOM 3678 C CA . GLY A 1 460 ? 32.604 -2.785 -1.787 1.00 81.44 460 GLY A CA 1
ATOM 3679 C C . GLY A 1 460 ? 32.459 -1.525 -0.940 1.00 81.44 460 GLY A C 1
ATOM 3680 O O . GLY A 1 460 ? 33.314 -1.227 -0.118 1.00 81.44 460 GLY A O 1
ATOM 3681 N N . PHE A 1 461 ? 31.344 -0.809 -1.078 1.00 79.12 461 PHE A N 1
ATOM 3682 C CA . PHE A 1 461 ? 31.105 0.414 -0.315 1.00 79.12 461 PHE A CA 1
ATOM 3683 C C . PHE A 1 461 ? 30.956 0.167 1.189 1.00 79.12 461 PHE A C 1
ATOM 3685 O O . PHE A 1 461 ? 31.659 0.772 1.994 1.00 79.12 461 PHE A O 1
ATOM 3692 N N . TYR A 1 462 ? 30.053 -0.733 1.586 1.00 72.94 462 TYR A N 1
ATOM 3693 C CA . TYR A 1 462 ? 29.717 -0.928 3.000 1.00 72.94 462 TYR A CA 1
ATOM 3694 C C . TYR A 1 462 ? 30.838 -1.592 3.802 1.00 72.94 462 TYR A C 1
ATOM 3696 O O . TYR A 1 462 ? 31.010 -1.278 4.978 1.00 72.94 462 TYR A O 1
ATOM 3704 N N . GLN A 1 463 ? 31.645 -2.443 3.169 1.00 79.50 463 GLN A N 1
ATOM 3705 C CA . GLN A 1 463 ? 32.819 -3.040 3.805 1.00 79.50 463 GLN A CA 1
ATOM 3706 C C . GLN A 1 463 ? 33.884 -1.992 4.166 1.00 79.50 463 GLN A C 1
ATOM 3708 O O . GLN A 1 463 ? 34.594 -2.178 5.153 1.00 79.50 463 GLN A O 1
ATOM 3713 N N . MET A 1 464 ? 33.953 -0.851 3.464 1.00 76.75 464 MET A N 1
ATOM 3714 C CA . MET A 1 464 ? 34.838 0.257 3.858 1.00 76.75 464 MET A CA 1
ATOM 3715 C C . MET A 1 464 ? 34.437 0.880 5.202 1.00 76.75 464 MET A C 1
ATOM 3717 O O . MET A 1 464 ? 35.309 1.195 6.007 1.00 76.75 464 MET A O 1
ATOM 3721 N N . PHE A 1 465 ? 33.135 0.993 5.495 1.00 70.81 465 PHE A N 1
ATOM 3722 C CA . PHE A 1 465 ? 32.639 1.502 6.786 1.00 70.81 465 PHE A CA 1
ATOM 3723 C C . PHE A 1 465 ? 32.917 0.549 7.953 1.00 70.81 465 PHE A C 1
ATOM 3725 O O . PHE A 1 465 ? 32.943 0.978 9.103 1.00 70.81 465 PHE A O 1
ATOM 3732 N N . LEU A 1 466 ? 33.145 -0.732 7.658 1.00 73.50 466 LEU A N 1
ATOM 3733 C CA . LEU A 1 466 ? 33.544 -1.751 8.629 1.00 73.50 466 LEU A CA 1
ATOM 3734 C C . LEU A 1 466 ? 35.072 -1.877 8.769 1.00 73.50 466 LEU A C 1
ATOM 3736 O O . LEU A 1 466 ? 35.548 -2.740 9.503 1.00 73.50 466 LEU A O 1
ATOM 3740 N N . GLY A 1 467 ? 35.854 -1.070 8.041 1.00 76.88 467 GLY A N 1
ATOM 3741 C CA . GLY A 1 467 ? 37.315 -1.191 7.990 1.00 76.88 467 GLY A CA 1
ATOM 3742 C C . GLY A 1 467 ? 37.818 -2.437 7.246 1.00 76.88 467 GLY A C 1
ATOM 3743 O O . GLY A 1 467 ? 38.992 -2.786 7.335 1.00 76.88 467 GLY A O 1
ATOM 3744 N N . GLN A 1 468 ? 36.950 -3.127 6.502 1.00 85.75 468 GLN A N 1
ATOM 3745 C CA . GLN A 1 468 ? 37.248 -4.370 5.784 1.00 85.75 468 GLN A CA 1
ATOM 3746 C C . GLN A 1 468 ? 37.730 -4.084 4.350 1.00 85.75 468 GLN A C 1
ATOM 3748 O O . GLN A 1 468 ? 37.187 -4.602 3.373 1.00 85.75 468 GLN A O 1
ATOM 3753 N N . TYR A 1 469 ? 38.759 -3.248 4.200 1.00 88.25 469 TYR A N 1
ATOM 3754 C CA . TYR A 1 469 ? 39.170 -2.698 2.899 1.00 88.25 469 TYR A CA 1
ATOM 3755 C C . TYR A 1 469 ? 39.604 -3.760 1.875 1.00 88.25 469 TYR A C 1
ATOM 3757 O O . TYR A 1 469 ? 39.254 -3.664 0.702 1.00 88.25 469 TYR A O 1
ATOM 3765 N N . ALA A 1 470 ? 40.282 -4.825 2.316 1.00 91.25 470 ALA A N 1
ATOM 3766 C CA . ALA A 1 470 ? 40.667 -5.933 1.436 1.00 91.25 470 ALA A CA 1
ATOM 3767 C C . ALA A 1 470 ? 39.451 -6.698 0.880 1.00 91.25 470 ALA A C 1
ATOM 3769 O O . ALA A 1 470 ? 39.454 -7.153 -0.266 1.00 91.25 470 ALA A O 1
ATOM 3770 N N . GLN A 1 471 ? 38.385 -6.827 1.678 1.00 88.44 471 GLN A N 1
ATOM 3771 C CA . GLN A 1 471 ? 37.135 -7.442 1.227 1.00 88.44 471 GLN A CA 1
ATOM 3772 C C . GLN A 1 471 ? 36.390 -6.505 0.274 1.00 88.44 471 GLN A C 1
ATOM 3774 O O . GLN A 1 471 ? 35.910 -6.961 -0.766 1.00 88.44 471 GLN A O 1
ATOM 3779 N N . ALA A 1 472 ? 36.397 -5.203 0.580 1.00 88.88 472 ALA A N 1
ATOM 3780 C CA . ALA A 1 472 ? 35.831 -4.170 -0.273 1.00 88.88 472 ALA A CA 1
ATOM 3781 C C . ALA A 1 472 ? 36.474 -4.160 -1.670 1.00 88.88 472 ALA A C 1
ATOM 3783 O O . ALA A 1 472 ? 35.771 -4.164 -2.682 1.00 88.88 472 ALA A O 1
ATOM 3784 N N . GLU A 1 473 ? 37.808 -4.219 -1.740 1.00 95.06 473 GLU A N 1
ATOM 3785 C CA . GLU A 1 473 ? 38.548 -4.319 -3.002 1.00 95.06 473 GLU A CA 1
ATOM 3786 C C . GLU A 1 473 ? 38.144 -5.571 -3.786 1.00 95.06 473 GLU A C 1
ATOM 3788 O O . GLU A 1 473 ? 37.805 -5.477 -4.969 1.00 95.06 473 GLU A O 1
ATOM 3793 N N . LYS A 1 474 ? 38.145 -6.740 -3.130 1.00 94.25 474 LYS A N 1
ATOM 3794 C CA . LYS A 1 474 ? 37.777 -8.012 -3.765 1.00 94.25 474 LYS A CA 1
ATOM 3795 C C . LYS A 1 474 ? 36.367 -7.955 -4.351 1.00 94.25 474 LYS A C 1
ATOM 3797 O O . LYS A 1 474 ? 36.160 -8.393 -5.482 1.00 94.25 474 LYS A O 1
ATOM 3802 N N . ALA A 1 475 ? 35.411 -7.403 -3.605 1.00 89.06 475 ALA A N 1
ATOM 3803 C CA . ALA A 1 475 ? 34.044 -7.232 -4.075 1.00 89.06 475 ALA A CA 1
ATOM 3804 C C . ALA A 1 475 ? 33.994 -6.309 -5.301 1.00 89.06 475 ALA A C 1
ATOM 3806 O O . ALA A 1 475 ? 33.445 -6.697 -6.329 1.00 89.06 475 ALA A O 1
ATOM 3807 N N . CYS A 1 476 ? 34.629 -5.136 -5.250 1.00 92.50 476 CYS A N 1
ATOM 3808 C CA . CYS A 1 476 ? 34.645 -4.206 -6.378 1.00 92.50 476 CYS A CA 1
ATOM 3809 C C . CYS A 1 476 ? 35.264 -4.803 -7.652 1.00 92.50 476 CYS A C 1
ATOM 3811 O O . CYS A 1 476 ? 34.714 -4.604 -8.737 1.00 92.50 476 CYS A O 1
ATOM 3813 N N . ARG A 1 477 ? 36.366 -5.561 -7.544 1.00 94.00 477 ARG A N 1
ATOM 3814 C CA . ARG A 1 477 ? 36.994 -6.227 -8.702 1.00 94.00 477 ARG A CA 1
ATOM 3815 C C . ARG A 1 477 ? 36.059 -7.248 -9.348 1.00 94.00 477 ARG A C 1
ATOM 3817 O O . ARG A 1 477 ? 35.823 -7.160 -10.549 1.00 94.00 477 ARG A O 1
ATOM 3824 N N . LEU A 1 478 ? 35.431 -8.111 -8.546 1.00 90.75 478 LEU A N 1
ATOM 3825 C CA . LEU A 1 478 ? 34.421 -9.062 -9.030 1.00 90.75 478 LEU A CA 1
ATOM 3826 C C . LEU A 1 478 ? 33.230 -8.348 -9.689 1.00 90.75 478 LEU A C 1
ATOM 3828 O O . LEU A 1 478 ? 32.707 -8.798 -10.710 1.00 90.75 478 LEU A O 1
ATOM 3832 N N . GLY A 1 479 ? 32.818 -7.197 -9.150 1.00 86.50 479 GLY A N 1
ATOM 3833 C CA . GLY A 1 479 ? 31.770 -6.370 -9.745 1.00 86.50 479 GLY A CA 1
ATOM 3834 C C . GLY A 1 479 ? 32.142 -5.828 -11.127 1.00 86.50 479 GLY A C 1
ATOM 3835 O O . GLY A 1 479 ? 31.326 -5.887 -12.048 1.00 86.50 479 GLY A O 1
ATOM 3836 N N . LEU A 1 480 ? 33.377 -5.349 -11.293 1.00 85.38 480 LEU A N 1
ATOM 3837 C CA . LEU A 1 480 ? 33.883 -4.824 -12.565 1.00 85.38 480 LEU A CA 1
ATOM 3838 C C . LEU A 1 480 ? 34.140 -5.925 -13.601 1.00 85.38 480 LEU A C 1
ATOM 3840 O O . LEU A 1 480 ? 33.845 -5.710 -14.774 1.00 85.38 480 LEU A O 1
ATOM 3844 N N . GLU A 1 481 ? 34.607 -7.104 -13.187 1.00 88.38 481 GLU A N 1
ATOM 3845 C CA . GLU A 1 481 ? 34.690 -8.297 -14.048 1.00 88.38 481 GLU A CA 1
ATOM 3846 C C . GLU A 1 481 ? 33.296 -8.716 -14.542 1.00 88.38 481 GLU A C 1
ATOM 3848 O O . GLU A 1 481 ? 33.090 -9.039 -15.717 1.00 88.38 481 GLU A O 1
ATOM 3853 N N . THR A 1 482 ? 32.299 -8.642 -13.655 1.00 80.31 482 THR A N 1
ATOM 3854 C CA . THR A 1 482 ? 30.914 -8.984 -13.984 1.00 80.31 482 THR A CA 1
ATOM 3855 C C . THR A 1 482 ? 30.285 -7.957 -14.931 1.00 80.31 482 THR A C 1
ATOM 3857 O O . THR A 1 482 ? 29.619 -8.361 -15.885 1.00 80.31 482 THR A O 1
ATOM 3860 N N . SER A 1 483 ? 30.498 -6.652 -14.725 1.00 79.50 483 SER A N 1
ATOM 3861 C CA . SER A 1 483 ? 29.997 -5.585 -15.608 1.00 79.50 483 SER A CA 1
ATOM 3862 C C . SER A 1 483 ? 30.909 -4.341 -15.591 1.00 79.50 483 SER A C 1
ATOM 3864 O O . SER A 1 483 ? 30.730 -3.461 -14.741 1.00 79.50 483 SER A O 1
ATOM 3866 N N . PRO A 1 484 ? 31.812 -4.177 -16.579 1.00 76.75 484 PRO A N 1
ATOM 3867 C CA . PRO A 1 484 ? 32.816 -3.100 -16.587 1.00 76.75 484 PRO A CA 1
ATOM 3868 C C . PRO A 1 484 ? 32.261 -1.668 -16.704 1.00 76.75 484 PRO A C 1
ATOM 3870 O O . PRO A 1 484 ? 32.961 -0.697 -16.412 1.00 76.75 484 PRO A O 1
ATOM 3873 N N . SER A 1 485 ? 31.009 -1.515 -17.150 1.00 69.00 485 SER A N 1
ATOM 3874 C CA . SER A 1 485 ? 30.343 -0.226 -17.394 1.00 69.00 485 SER A CA 1
ATOM 3875 C C . SER A 1 485 ? 29.827 0.480 -16.129 1.00 69.00 485 SER A C 1
ATOM 3877 O O . SER A 1 485 ? 29.356 1.616 -16.204 1.00 69.00 485 SER A O 1
ATOM 3879 N N . GLN A 1 486 ? 29.902 -0.167 -14.960 1.00 70.81 486 GLN A N 1
ATOM 3880 C CA . GLN A 1 486 ? 29.383 0.361 -13.695 1.00 70.81 486 GLN A CA 1
ATOM 3881 C C . GLN A 1 486 ? 30.386 1.309 -13.030 1.00 70.81 486 GLN A C 1
ATOM 3883 O O . GLN A 1 486 ? 31.167 0.926 -12.160 1.00 70.81 486 GLN A O 1
ATOM 3888 N N . ASN A 1 487 ? 30.348 2.577 -13.436 1.00 72.69 487 ASN A N 1
ATOM 3889 C CA . ASN A 1 487 ? 31.348 3.566 -13.037 1.00 72.69 487 ASN A CA 1
ATOM 3890 C C . ASN A 1 487 ? 31.482 3.726 -11.508 1.00 72.69 487 ASN A C 1
ATOM 3892 O O . ASN A 1 487 ? 32.602 3.811 -11.019 1.00 72.69 487 ASN A O 1
ATOM 3896 N N . PHE A 1 488 ? 30.390 3.701 -10.734 1.00 77.44 488 PHE A N 1
ATOM 3897 C CA . PHE A 1 488 ? 30.461 3.882 -9.273 1.00 77.44 488 PHE A CA 1
ATOM 3898 C C . PHE A 1 488 ? 31.295 2.798 -8.557 1.00 77.44 488 PHE A C 1
ATOM 3900 O O . PHE A 1 488 ? 31.883 3.060 -7.513 1.00 77.44 488 PHE A O 1
ATOM 3907 N N . ILE A 1 489 ? 31.403 1.593 -9.132 1.00 83.50 489 ILE A N 1
ATOM 3908 C CA . ILE A 1 489 ? 32.215 0.503 -8.568 1.00 83.50 489 ILE A CA 1
ATOM 3909 C C . ILE A 1 489 ? 33.706 0.838 -8.673 1.00 83.50 489 ILE A C 1
ATOM 3911 O O . ILE A 1 489 ? 34.475 0.501 -7.777 1.00 83.50 489 ILE A O 1
ATOM 3915 N N . LYS A 1 490 ? 34.115 1.559 -9.728 1.00 86.00 490 LYS A N 1
ATOM 3916 C CA . LYS A 1 490 ? 35.492 2.054 -9.883 1.00 86.00 490 LYS A CA 1
ATOM 3917 C C . LYS A 1 490 ? 35.844 3.043 -8.775 1.00 86.00 490 LYS A C 1
ATOM 3919 O O . LYS A 1 490 ? 36.931 2.966 -8.218 1.00 86.00 490 LYS A O 1
ATOM 3924 N N . LEU A 1 491 ? 34.910 3.923 -8.409 1.00 85.00 491 LEU A N 1
ATOM 3925 C CA . LEU A 1 491 ? 35.107 4.852 -7.297 1.00 85.00 491 LEU A CA 1
ATOM 3926 C C . LEU A 1 491 ? 35.296 4.107 -5.967 1.00 85.00 491 LEU A C 1
ATOM 3928 O O . LEU A 1 491 ? 36.272 4.346 -5.260 1.00 85.00 491 LEU A O 1
ATOM 3932 N N . ASN A 1 492 ? 34.419 3.145 -5.670 1.00 89.44 492 ASN A N 1
ATOM 3933 C CA . ASN A 1 492 ? 34.527 2.322 -4.462 1.00 89.44 492 ASN A CA 1
ATOM 3934 C C . ASN A 1 492 ? 35.833 1.515 -4.430 1.00 89.44 492 ASN A C 1
ATOM 3936 O O . ASN A 1 492 ? 36.446 1.385 -3.374 1.00 89.44 492 ASN A O 1
ATOM 3940 N N . LEU A 1 493 ? 36.280 0.998 -5.580 1.00 91.38 493 LEU A N 1
ATOM 3941 C CA . LEU A 1 493 ? 37.575 0.331 -5.713 1.00 91.38 493 LEU A CA 1
ATOM 3942 C C . LEU A 1 493 ? 38.726 1.286 -5.380 1.00 91.38 493 LEU A C 1
ATOM 3944 O O . LEU A 1 493 ? 39.601 0.929 -4.599 1.00 91.38 493 LEU A O 1
ATOM 3948 N N . ALA A 1 494 ? 38.711 2.503 -5.926 1.00 88.38 494 ALA A N 1
ATOM 3949 C CA . ALA A 1 494 ? 39.751 3.498 -5.684 1.00 88.38 494 ALA A CA 1
ATOM 3950 C C . ALA A 1 494 ? 39.848 3.888 -4.198 1.00 88.38 494 ALA A C 1
ATOM 3952 O O . ALA A 1 494 ? 40.952 4.006 -3.662 1.00 88.38 494 ALA A O 1
ATOM 3953 N N . HIS A 1 495 ? 38.711 4.022 -3.507 1.00 86.94 495 HIS A N 1
ATOM 3954 C CA . HIS A 1 495 ? 38.688 4.202 -2.055 1.00 86.94 495 HIS A CA 1
ATOM 3955 C C . HIS A 1 495 ? 39.240 2.961 -1.330 1.00 86.94 495 HIS A C 1
ATOM 3957 O O . HIS A 1 495 ? 40.172 3.083 -0.541 1.00 86.94 495 HIS A O 1
ATOM 3963 N N . ALA A 1 496 ? 38.763 1.754 -1.637 1.00 90.12 496 ALA A N 1
ATOM 3964 C CA . ALA A 1 496 ? 39.239 0.535 -0.976 1.00 90.12 496 ALA A CA 1
ATOM 3965 C C . ALA A 1 496 ? 40.756 0.304 -1.141 1.00 90.12 496 ALA A C 1
ATOM 3967 O O . ALA A 1 496 ? 41.410 -0.162 -0.209 1.00 90.12 496 ALA A O 1
ATOM 3968 N N . LEU A 1 497 ? 41.321 0.643 -2.304 1.00 89.75 497 LEU A N 1
ATOM 3969 C CA . LEU A 1 497 ? 42.761 0.573 -2.579 1.00 89.75 497 LEU A CA 1
ATOM 3970 C C . LEU A 1 497 ? 43.553 1.609 -1.778 1.00 89.75 497 LEU A C 1
ATOM 3972 O O . LEU A 1 497 ? 44.621 1.302 -1.251 1.00 89.75 497 LEU A O 1
ATOM 3976 N N . LEU A 1 498 ? 43.019 2.825 -1.659 1.00 85.25 498 LEU A N 1
ATOM 3977 C CA . LEU A 1 498 ? 43.658 3.902 -0.912 1.00 85.25 498 LEU A CA 1
ATOM 3978 C C . LEU A 1 498 ? 43.823 3.556 0.572 1.00 85.25 498 LEU A C 1
ATOM 3980 O O . LEU A 1 498 ? 44.898 3.746 1.126 1.00 85.25 498 LEU A O 1
ATOM 3984 N N . TRP A 1 499 ? 42.784 3.009 1.207 1.00 83.62 499 TRP A N 1
ATOM 3985 C CA . TRP A 1 499 ? 42.845 2.586 2.615 1.00 83.62 499 TRP A CA 1
ATOM 3986 C C . TRP A 1 499 ? 43.693 1.321 2.852 1.00 83.62 499 TRP A C 1
ATOM 3988 O O . TRP A 1 499 ? 43.795 0.853 3.984 1.00 83.62 499 TRP A O 1
ATOM 3998 N N . GLN A 1 500 ? 44.307 0.779 1.798 1.00 89.56 500 GLN A N 1
ATOM 3999 C CA . GLN A 1 500 ? 45.265 -0.328 1.835 1.00 89.56 500 GLN A CA 1
ATOM 4000 C C . GLN A 1 500 ? 46.664 0.084 1.345 1.00 89.56 500 GLN A C 1
ATOM 4002 O O . GLN A 1 500 ? 47.448 -0.787 0.973 1.00 89.56 500 GLN A O 1
ATOM 4007 N N . ASP A 1 501 ? 46.965 1.384 1.270 1.00 85.75 501 ASP A N 1
ATOM 4008 C CA . ASP A 1 501 ? 48.262 1.906 0.814 1.00 85.75 501 ASP A CA 1
ATOM 4009 C C . ASP A 1 501 ? 48.629 1.539 -0.644 1.00 85.75 501 ASP A C 1
ATOM 4011 O O . ASP A 1 501 ? 49.790 1.601 -1.053 1.00 85.75 501 ASP A O 1
ATOM 4015 N N . LYS A 1 502 ? 47.643 1.181 -1.483 1.00 87.38 502 LYS A N 1
ATOM 4016 C CA . LYS A 1 502 ? 47.837 0.836 -2.909 1.00 87.38 502 LYS A CA 1
ATOM 4017 C C . LYS A 1 502 ? 47.690 2.065 -3.813 1.00 87.38 502 LYS A C 1
ATOM 4019 O O . LYS A 1 502 ? 46.828 2.119 -4.693 1.00 87.38 502 LYS A O 1
ATOM 4024 N N . TYR A 1 503 ? 48.521 3.076 -3.576 1.00 79.25 503 TYR A N 1
ATOM 4025 C CA . TYR A 1 503 ? 48.347 4.429 -4.124 1.00 79.25 503 TYR A CA 1
ATOM 4026 C C . TYR A 1 503 ? 48.368 4.520 -5.648 1.00 79.25 503 TYR A C 1
ATOM 4028 O O . TYR A 1 503 ? 47.495 5.165 -6.225 1.00 79.25 503 TYR A O 1
ATOM 4036 N N . ASP A 1 504 ? 49.327 3.869 -6.308 1.00 79.94 504 ASP A N 1
ATOM 4037 C CA . ASP A 1 504 ? 49.472 3.963 -7.767 1.00 79.94 504 ASP A CA 1
ATOM 4038 C C . ASP A 1 504 ? 48.246 3.406 -8.498 1.00 79.94 504 ASP A C 1
ATOM 4040 O O . ASP A 1 504 ? 47.806 3.938 -9.520 1.00 79.94 504 ASP A O 1
ATOM 4044 N N . GLU A 1 505 ? 47.659 2.340 -7.956 1.00 85.50 505 GLU A N 1
ATOM 4045 C CA . GLU A 1 505 ? 46.467 1.715 -8.518 1.00 85.50 505 GLU A CA 1
ATOM 4046 C C . GLU A 1 505 ? 45.198 2.504 -8.177 1.00 85.50 505 GLU A C 1
ATOM 4048 O O . GLU A 1 505 ? 44.358 2.733 -9.054 1.00 85.50 505 GLU A O 1
ATOM 4053 N N . ALA A 1 506 ? 45.079 2.990 -6.936 1.00 82.19 506 ALA A N 1
ATOM 4054 C CA . ALA A 1 506 ? 43.994 3.881 -6.532 1.00 82.19 506 ALA A CA 1
ATOM 4055 C C . ALA A 1 506 ? 43.956 5.135 -7.421 1.00 82.19 506 ALA A C 1
ATOM 4057 O O . ALA A 1 506 ? 42.897 5.507 -7.927 1.00 82.19 506 ALA A O 1
ATOM 4058 N N . TRP A 1 507 ? 45.119 5.741 -7.677 1.00 78.50 507 TRP A N 1
ATOM 4059 C CA . TRP A 1 507 ? 45.270 6.919 -8.527 1.00 78.50 507 TRP A CA 1
ATOM 4060 C C . TRP A 1 507 ? 44.772 6.682 -9.953 1.00 78.50 507 TRP A C 1
ATOM 4062 O O . TRP A 1 507 ? 43.942 7.444 -10.452 1.00 78.50 507 TRP A O 1
ATOM 4072 N N . ARG A 1 508 ? 45.244 5.610 -10.602 1.00 81.94 508 ARG A N 1
ATOM 4073 C CA . ARG A 1 508 ? 44.803 5.240 -11.958 1.00 81.94 508 ARG A CA 1
ATOM 4074 C C . ARG A 1 508 ? 43.290 5.023 -12.001 1.00 81.94 508 ARG A C 1
ATOM 4076 O O . ARG A 1 508 ? 42.618 5.536 -12.889 1.00 81.94 508 ARG A O 1
ATOM 4083 N N . THR A 1 509 ? 42.744 4.364 -10.980 1.00 82.62 509 THR A N 1
ATOM 4084 C CA . THR A 1 509 ? 41.305 4.083 -10.882 1.00 82.62 509 THR A CA 1
ATOM 4085 C C . THR A 1 509 ? 40.468 5.359 -10.697 1.00 82.62 509 THR A C 1
ATOM 4087 O O . THR A 1 509 ? 39.415 5.497 -11.322 1.00 82.62 509 THR A O 1
ATOM 4090 N N . TYR A 1 510 ? 40.931 6.330 -9.897 1.00 78.25 510 TYR A N 1
ATOM 4091 C CA . TYR A 1 510 ? 40.292 7.650 -9.802 1.00 78.25 510 TYR A CA 1
ATOM 4092 C C . TYR A 1 510 ? 40.337 8.398 -11.135 1.00 78.25 510 TYR A C 1
ATOM 4094 O O . TYR A 1 510 ? 39.333 8.983 -11.545 1.00 78.25 510 TYR A O 1
ATOM 4102 N N . HIS A 1 511 ? 41.480 8.377 -11.820 1.00 73.81 511 HIS A N 1
ATOM 4103 C CA . HIS A 1 511 ? 41.651 9.060 -13.099 1.00 73.81 511 HIS A CA 1
ATOM 4104 C C . HIS A 1 511 ? 40.668 8.540 -14.164 1.00 73.81 511 HIS A C 1
ATOM 4106 O O . HIS A 1 511 ? 40.044 9.335 -14.866 1.00 73.81 511 HIS A O 1
ATOM 4112 N N . ASP A 1 512 ? 40.441 7.226 -14.211 1.00 69.94 512 ASP A N 1
ATOM 4113 C CA . ASP A 1 512 ? 39.491 6.593 -15.138 1.00 69.94 512 ASP A CA 1
ATOM 4114 C C . ASP A 1 512 ? 38.013 6.904 -14.829 1.00 69.94 512 ASP A C 1
ATOM 4116 O O . ASP A 1 512 ? 37.148 6.768 -15.699 1.00 69.94 512 ASP A O 1
ATOM 4120 N N . TYR A 1 513 ? 37.693 7.302 -13.592 1.00 71.00 513 TYR A N 1
ATOM 4121 C CA . TYR A 1 513 ? 36.321 7.551 -13.134 1.00 71.00 513 TYR A CA 1
ATOM 4122 C C . TYR A 1 513 ? 35.928 9.038 -13.114 1.00 71.00 513 TYR A C 1
ATOM 4124 O O . TYR A 1 513 ? 34.782 9.382 -13.414 1.00 71.00 513 TYR A O 1
ATOM 4132 N N . LEU A 1 514 ? 36.847 9.944 -12.770 1.00 68.75 514 LEU A N 1
ATOM 4133 C CA . LEU A 1 514 ? 36.564 11.361 -12.480 1.00 68.75 514 LEU A CA 1
ATOM 4134 C C . LEU A 1 514 ? 36.393 12.244 -13.733 1.00 68.75 514 LEU A C 1
ATOM 4136 O O . LEU A 1 514 ? 36.768 13.419 -13.754 1.00 68.75 514 LEU A O 1
ATOM 4140 N N . ILE A 1 515 ? 35.758 11.691 -14.765 1.00 62.69 515 ILE A N 1
ATOM 4141 C CA . ILE A 1 515 ? 35.581 12.287 -16.095 1.00 62.69 515 ILE A CA 1
ATOM 4142 C C . ILE A 1 515 ? 34.656 13.517 -16.113 1.00 62.69 515 ILE A C 1
ATOM 4144 O O . ILE A 1 515 ? 34.685 14.296 -17.062 1.00 62.69 515 ILE A O 1
ATOM 4148 N N . ASN A 1 516 ? 33.823 13.722 -15.083 1.00 65.38 516 ASN A N 1
ATOM 4149 C CA . ASN A 1 516 ? 32.880 14.844 -15.016 1.00 65.38 516 ASN A CA 1
ATOM 4150 C C . ASN A 1 516 ? 32.730 15.432 -13.600 1.00 65.38 516 ASN A C 1
ATOM 4152 O O . ASN A 1 516 ? 33.161 14.855 -12.603 1.00 65.38 516 ASN A O 1
ATOM 4156 N N . GLU A 1 517 ? 32.122 16.618 -13.513 1.00 69.38 517 GLU A N 1
ATOM 4157 C CA . GLU A 1 517 ? 31.994 17.377 -12.260 1.00 69.38 517 GLU A CA 1
ATOM 4158 C C . GLU A 1 517 ? 31.144 16.670 -11.198 1.00 69.38 517 GLU A C 1
ATOM 4160 O O . GLU A 1 517 ? 31.452 16.758 -10.009 1.00 69.38 517 GLU A O 1
ATOM 4165 N N . ALA A 1 518 ? 30.107 15.937 -11.613 1.00 66.19 518 ALA A N 1
ATOM 4166 C CA . ALA A 1 518 ? 29.263 15.183 -10.693 1.00 66.19 518 ALA A CA 1
ATOM 4167 C C . ALA A 1 518 ? 30.056 14.051 -10.020 1.00 66.19 518 ALA A C 1
ATOM 4169 O O . ALA A 1 518 ? 30.034 13.943 -8.798 1.00 66.19 518 ALA A O 1
ATOM 4170 N N . ALA A 1 519 ? 30.835 13.290 -10.796 1.00 67.38 519 ALA A N 1
ATOM 4171 C CA . ALA A 1 519 ? 31.696 12.221 -10.288 1.00 67.38 519 ALA A CA 1
ATOM 4172 C C . ALA A 1 519 ? 32.734 12.736 -9.273 1.00 67.38 519 ALA A C 1
ATOM 4174 O O . ALA A 1 519 ? 32.972 12.091 -8.253 1.00 67.38 519 ALA A O 1
ATOM 4175 N N . ARG A 1 520 ? 33.300 13.929 -9.509 1.00 75.19 520 ARG A N 1
ATOM 4176 C CA . ARG A 1 520 ? 34.228 14.588 -8.571 1.00 75.19 520 ARG A CA 1
ATOM 4177 C C . ARG A 1 520 ? 33.559 15.011 -7.271 1.00 75.19 520 ARG A C 1
ATOM 4179 O O . ARG A 1 520 ? 34.106 14.763 -6.201 1.00 75.19 520 ARG A O 1
ATOM 4186 N N . LYS A 1 521 ? 32.371 15.618 -7.349 1.00 77.50 521 LYS A N 1
ATOM 4187 C CA . LYS A 1 521 ? 31.594 15.996 -6.159 1.00 77.50 521 LYS A CA 1
ATOM 4188 C C . LYS A 1 521 ? 31.243 14.775 -5.308 1.00 77.50 521 LYS A C 1
ATOM 4190 O O . LYS A 1 521 ? 31.374 14.848 -4.092 1.00 77.50 521 LYS A O 1
ATOM 4195 N N . THR A 1 522 ? 30.863 13.663 -5.939 1.00 75.12 522 THR A N 1
ATOM 4196 C CA . THR A 1 522 ? 30.602 12.394 -5.244 1.00 75.12 522 THR A CA 1
ATOM 4197 C C . THR A 1 522 ? 31.854 11.867 -4.543 1.00 75.12 522 THR A C 1
ATOM 4199 O O . THR A 1 522 ? 31.810 11.649 -3.340 1.00 75.12 522 THR A O 1
ATOM 4202 N N . ALA A 1 523 ? 32.989 11.776 -5.242 1.00 78.06 523 ALA A N 1
ATOM 4203 C CA . ALA A 1 523 ? 34.238 11.282 -4.656 1.00 78.06 523 ALA A CA 1
ATOM 4204 C C . ALA A 1 523 ? 34.713 12.108 -3.447 1.00 78.06 523 ALA A C 1
ATOM 4206 O O . ALA A 1 523 ? 35.199 11.560 -2.463 1.00 78.06 523 ALA A O 1
ATOM 4207 N N . LEU A 1 524 ? 34.563 13.438 -3.500 1.00 81.75 524 LEU A N 1
ATOM 4208 C CA . LEU A 1 524 ? 34.900 14.318 -2.376 1.00 81.75 524 LEU A CA 1
ATOM 4209 C C . LEU A 1 524 ? 33.952 14.126 -1.184 1.00 81.75 524 LEU A C 1
ATOM 4211 O O . LEU A 1 524 ? 34.409 14.156 -0.042 1.00 81.75 524 LEU A O 1
ATOM 4215 N N . GLN A 1 525 ? 32.660 13.914 -1.454 1.00 79.50 525 GLN A N 1
ATOM 4216 C CA . GLN A 1 525 ? 31.645 13.676 -0.428 1.00 79.50 525 GLN A CA 1
ATOM 4217 C C . GLN A 1 525 ? 31.870 12.345 0.301 1.00 79.50 525 GLN A C 1
ATOM 4219 O O . GLN A 1 525 ? 31.723 12.303 1.521 1.00 79.50 525 GLN A O 1
ATOM 4224 N N . ASP A 1 526 ? 32.292 11.297 -0.410 1.00 79.12 526 ASP A N 1
ATOM 4225 C CA . ASP A 1 526 ? 32.546 9.976 0.178 1.00 79.12 526 ASP A CA 1
ATOM 4226 C C . ASP A 1 526 ? 33.629 10.034 1.268 1.00 79.12 526 ASP A C 1
ATOM 4228 O O . ASP A 1 526 ? 33.486 9.419 2.325 1.00 79.12 526 ASP A O 1
ATOM 4232 N N . PHE A 1 527 ? 34.675 10.850 1.085 1.00 79.25 527 PHE A N 1
ATOM 4233 C CA . PHE A 1 527 ? 35.686 11.076 2.126 1.00 79.25 527 PHE A CA 1
ATOM 4234 C C . PHE A 1 527 ? 35.109 11.713 3.394 1.00 79.25 527 PHE A C 1
ATOM 4236 O O . PHE A 1 527 ? 35.504 11.346 4.502 1.00 79.25 527 PHE A O 1
ATOM 4243 N N . ASP A 1 528 ? 34.195 12.673 3.244 1.00 76.00 528 ASP A N 1
ATOM 4244 C CA . ASP A 1 528 ? 33.555 13.337 4.382 1.00 76.00 528 ASP A CA 1
ATOM 4245 C C . ASP A 1 528 ? 32.603 12.385 5.115 1.00 76.00 528 ASP A C 1
ATOM 4247 O O . ASP A 1 528 ? 32.469 12.453 6.338 1.00 76.00 528 ASP A O 1
ATOM 4251 N N . ASP A 1 529 ? 31.948 11.490 4.378 1.00 67.69 529 ASP A N 1
ATOM 4252 C CA . ASP A 1 529 ? 31.005 10.520 4.929 1.00 67.69 529 ASP A CA 1
ATOM 4253 C C . ASP A 1 529 ? 31.731 9.380 5.659 1.00 67.69 529 ASP A C 1
ATOM 4255 O O . ASP A 1 529 ? 31.329 9.012 6.766 1.00 67.69 529 ASP A O 1
ATOM 4259 N N . LEU A 1 530 ? 32.855 8.893 5.120 1.00 69.31 530 LEU A N 1
ATOM 4260 C CA . LEU A 1 530 ? 33.735 7.932 5.798 1.00 69.31 530 LEU A CA 1
ATOM 4261 C C . LEU A 1 530 ? 34.316 8.527 7.090 1.00 69.31 530 LEU A C 1
ATOM 4263 O O . LEU A 1 530 ? 34.258 7.895 8.146 1.00 69.31 530 LEU A O 1
ATOM 4267 N N . GLN A 1 531 ? 34.789 9.776 7.043 1.00 71.69 531 GLN A N 1
ATOM 4268 C CA . GLN A 1 531 ? 35.308 10.469 8.225 1.00 71.69 531 GLN A CA 1
ATOM 4269 C C . GLN A 1 531 ? 34.231 10.653 9.309 1.00 71.69 531 GLN A C 1
ATOM 4271 O O . GLN A 1 531 ? 34.488 10.395 10.486 1.00 71.69 531 GLN A O 1
ATOM 4276 N N . LYS A 1 532 ? 33.005 11.049 8.935 1.00 64.94 532 LYS A N 1
ATOM 4277 C CA . LYS A 1 532 ? 31.871 11.167 9.875 1.00 64.94 532 LYS A CA 1
ATOM 4278 C C . LYS A 1 532 ? 31.453 9.833 10.482 1.00 64.94 532 LYS A C 1
ATOM 4280 O O . LYS A 1 532 ? 30.974 9.813 11.613 1.00 64.94 532 LYS A O 1
ATOM 4285 N N . ALA A 1 533 ? 31.627 8.739 9.747 1.00 56.62 533 ALA A N 1
ATOM 4286 C CA . ALA A 1 533 ? 31.331 7.395 10.222 1.00 56.62 533 ALA A CA 1
ATOM 4287 C C . ALA A 1 533 ? 32.405 6.823 11.167 1.00 56.62 533 ALA A C 1
ATOM 4289 O O . ALA A 1 533 ? 32.260 5.695 11.632 1.00 56.62 533 ALA A O 1
ATOM 4290 N N . GLY A 1 534 ? 33.457 7.588 11.480 1.00 62.09 534 GLY A N 1
ATOM 4291 C CA . GLY A 1 534 ? 34.535 7.153 12.367 1.00 62.09 534 GLY A CA 1
ATOM 4292 C C . GLY A 1 534 ? 35.579 6.271 11.684 1.00 62.09 534 GLY A C 1
ATOM 4293 O O . GLY A 1 534 ? 36.414 5.687 12.372 1.00 62.09 534 GLY A O 1
ATOM 4294 N N . VAL A 1 535 ? 35.564 6.183 10.348 1.00 69.88 535 VAL A N 1
ATOM 4295 C CA . VAL A 1 535 ? 36.629 5.519 9.592 1.00 69.88 535 VAL A CA 1
ATOM 4296 C C . VAL A 1 535 ? 37.906 6.357 9.735 1.00 69.88 535 VAL A C 1
ATOM 4298 O O . VAL A 1 535 ? 37.866 7.566 9.471 1.00 69.88 535 VAL A O 1
ATOM 4301 N N . PRO A 1 536 ? 39.044 5.764 10.149 1.00 69.88 536 PRO A N 1
ATOM 4302 C CA . PRO A 1 536 ? 40.298 6.492 10.281 1.00 69.88 536 PRO A CA 1
ATOM 4303 C C . PRO A 1 536 ? 40.635 7.233 8.987 1.00 69.88 536 PRO A C 1
ATOM 4305 O O . PRO A 1 536 ? 40.677 6.643 7.904 1.00 69.88 536 PRO A O 1
ATOM 4308 N N . THR A 1 537 ? 40.838 8.546 9.094 1.00 69.00 537 THR A N 1
ATOM 4309 C CA . THR A 1 537 ? 41.210 9.365 7.940 1.00 69.00 537 THR A CA 1
ATOM 4310 C C . THR A 1 537 ? 42.635 9.018 7.547 1.00 69.00 537 THR A C 1
ATOM 4312 O O . THR A 1 537 ? 43.566 9.220 8.324 1.00 69.00 537 THR A O 1
ATOM 4315 N N . HIS A 1 538 ? 42.796 8.489 6.340 1.00 71.62 538 HIS A N 1
ATOM 4316 C CA . HIS A 1 538 ? 44.101 8.138 5.813 1.00 71.62 538 HIS A CA 1
ATOM 4317 C C . HIS A 1 538 ? 44.977 9.412 5.636 1.00 71.62 538 HIS A C 1
ATOM 4319 O O . HIS A 1 538 ? 44.459 10.425 5.149 1.00 71.62 538 HIS A O 1
ATOM 4325 N N . PRO A 1 539 ? 46.280 9.410 5.999 1.00 72.69 539 PRO A N 1
ATOM 4326 C CA . PRO A 1 539 ? 47.140 10.607 5.990 1.00 72.69 539 PRO A CA 1
ATOM 4327 C C . PRO A 1 539 ? 47.198 11.372 4.659 1.00 72.69 539 PRO A C 1
ATOM 4329 O O . PRO A 1 539 ? 47.344 12.593 4.650 1.00 72.69 539 PRO A O 1
ATOM 4332 N N . ASP A 1 540 ? 47.036 10.671 3.537 1.00 69.88 540 ASP A N 1
ATOM 4333 C CA . ASP A 1 540 ? 47.078 11.258 2.191 1.00 69.88 540 ASP A CA 1
ATOM 4334 C C . ASP A 1 540 ? 45.717 11.704 1.629 1.00 69.88 540 ASP A C 1
ATOM 4336 O O . ASP A 1 540 ? 45.659 12.245 0.521 1.00 69.88 540 ASP A O 1
ATOM 4340 N N . VAL A 1 541 ? 44.620 11.569 2.389 1.00 75.44 541 VAL A N 1
ATOM 4341 C CA . VAL A 1 541 ? 43.294 12.092 1.990 1.00 75.44 541 VAL A CA 1
ATOM 4342 C C . VAL A 1 541 ? 43.350 13.572 1.575 1.00 75.44 541 VAL A C 1
ATOM 4344 O O . VAL A 1 541 ? 42.763 13.901 0.543 1.00 75.44 541 VAL A O 1
ATOM 4347 N N . PRO A 1 542 ? 44.069 14.479 2.271 1.00 78.12 542 PRO A N 1
ATOM 4348 C CA . PRO A 1 542 ? 44.201 15.871 1.836 1.00 78.12 542 PRO A CA 1
ATOM 4349 C C . PRO A 1 542 ? 44.865 16.029 0.461 1.00 78.12 542 PRO A C 1
ATOM 4351 O O . PRO A 1 542 ? 44.395 16.826 -0.350 1.00 78.12 542 PRO A O 1
ATOM 4354 N N . LYS A 1 543 ? 45.915 15.247 0.166 1.00 74.25 543 LYS A N 1
ATOM 4355 C CA . LYS A 1 543 ? 46.620 15.288 -1.129 1.00 74.25 543 LYS A CA 1
ATOM 4356 C C . LYS A 1 543 ? 45.727 14.795 -2.267 1.00 74.25 543 LYS A C 1
ATOM 4358 O O . LYS A 1 543 ? 45.747 15.352 -3.360 1.00 74.25 543 LYS A O 1
ATOM 4363 N N . ILE A 1 544 ? 44.902 13.787 -1.994 1.00 73.56 544 ILE A N 1
ATOM 4364 C CA . ILE A 1 544 ? 43.965 13.217 -2.969 1.00 73.56 544 ILE A CA 1
ATOM 4365 C C . ILE A 1 544 ? 42.786 14.157 -3.205 1.00 73.56 544 ILE A C 1
ATOM 4367 O O . ILE A 1 544 ? 42.423 14.399 -4.352 1.00 73.56 544 ILE A O 1
ATOM 4371 N N . LYS A 1 545 ? 42.232 14.769 -2.152 1.00 79.06 545 LYS A N 1
ATOM 4372 C CA . LYS A 1 545 ? 41.221 15.826 -2.298 1.00 79.06 545 LYS A CA 1
ATOM 4373 C C . LYS A 1 545 ? 41.752 16.991 -3.145 1.00 79.06 545 LYS A C 1
ATOM 4375 O O . LYS A 1 545 ? 41.044 17.461 -4.033 1.00 79.06 545 LYS A O 1
ATOM 4380 N N . ASP A 1 546 ? 42.993 17.424 -2.917 1.00 78.25 546 ASP A N 1
ATOM 4381 C CA . ASP A 1 546 ? 43.655 18.461 -3.723 1.00 78.25 546 ASP A CA 1
ATOM 4382 C C . ASP A 1 546 ? 43.819 18.037 -5.195 1.00 78.25 546 ASP A C 1
ATOM 4384 O O . ASP A 1 546 ? 43.411 18.762 -6.100 1.00 78.25 546 ASP A O 1
ATOM 4388 N N . MET A 1 547 ? 44.294 16.819 -5.457 1.00 76.25 547 MET A N 1
ATOM 4389 C CA . MET A 1 547 ? 44.319 16.228 -6.802 1.00 76.25 547 MET A CA 1
ATOM 4390 C C . MET A 1 547 ? 42.941 16.237 -7.476 1.00 76.25 547 MET A C 1
ATOM 4392 O O . MET A 1 547 ? 42.833 16.663 -8.625 1.00 76.25 547 MET A O 1
ATOM 4396 N N . ILE A 1 548 ? 41.894 15.742 -6.804 1.00 74.81 548 ILE A N 1
ATOM 4397 C CA . ILE A 1 548 ? 40.545 15.617 -7.381 1.00 74.81 548 ILE A CA 1
ATOM 4398 C C . ILE A 1 548 ? 40.026 17.005 -7.770 1.00 74.81 548 ILE A C 1
ATOM 4400 O O . ILE A 1 548 ? 39.421 17.174 -8.832 1.00 74.81 548 ILE A O 1
ATOM 4404 N N . ASN A 1 549 ? 40.332 18.014 -6.952 1.00 74.75 549 ASN A N 1
ATOM 4405 C CA . ASN A 1 549 ? 40.045 19.413 -7.249 1.00 74.75 549 ASN A CA 1
ATOM 4406 C C . ASN A 1 549 ? 40.878 19.954 -8.429 1.00 74.75 549 ASN A C 1
ATOM 4408 O O . ASN A 1 549 ? 40.340 20.686 -9.259 1.00 74.75 549 ASN A O 1
ATOM 4412 N N . ARG A 1 550 ? 42.154 19.569 -8.573 1.00 71.12 550 ARG A N 1
ATOM 4413 C CA . ARG A 1 550 ? 43.021 19.976 -9.700 1.00 71.12 550 ARG A CA 1
ATOM 4414 C C . ARG A 1 550 ? 42.655 19.311 -11.027 1.00 71.12 550 ARG A C 1
ATOM 4416 O O . ARG A 1 550 ? 42.742 19.959 -12.068 1.00 71.12 550 ARG A O 1
ATOM 4423 N N . LEU A 1 551 ? 42.152 18.075 -11.016 1.00 64.12 551 LEU A N 1
ATOM 4424 C CA . LEU A 1 551 ? 41.604 17.408 -12.209 1.00 64.12 551 LEU A CA 1
ATOM 4425 C C . LEU A 1 551 ? 40.403 18.173 -12.808 1.00 64.12 551 LEU A C 1
ATOM 4427 O O . LEU A 1 551 ? 40.111 18.041 -13.995 1.00 64.12 551 LEU A O 1
ATOM 4431 N N . ALA A 1 552 ? 39.738 19.036 -12.027 1.00 53.81 552 ALA A N 1
ATOM 4432 C CA . ALA A 1 552 ? 38.703 19.941 -12.530 1.00 53.81 552 ALA A CA 1
ATOM 4433 C C . ALA A 1 552 ? 39.244 21.071 -13.433 1.00 53.81 552 ALA A C 1
ATOM 4435 O O . ALA A 1 552 ? 38.469 21.635 -14.208 1.00 53.81 552 ALA A O 1
ATOM 4436 N N . PHE A 1 553 ? 40.541 21.398 -13.350 1.00 47.75 553 PHE A N 1
ATOM 4437 C CA . PHE A 1 553 ? 41.177 22.453 -14.147 1.00 47.75 553 PHE A CA 1
ATOM 4438 C C . PHE A 1 553 ? 41.649 21.964 -15.524 1.00 47.75 553 PHE A C 1
ATOM 4440 O O . PHE A 1 553 ? 41.474 22.687 -16.502 1.00 47.75 553 PHE A O 1
ATOM 4447 N N . ALA A 1 554 ? 42.139 20.726 -15.638 1.00 48.81 554 ALA A N 1
ATOM 4448 C CA . ALA A 1 554 ? 42.618 20.167 -16.910 1.00 48.81 554 ALA A CA 1
ATOM 4449 C C . ALA A 1 554 ? 41.490 19.956 -17.948 1.00 48.81 554 ALA A C 1
ATOM 4451 O O . ALA A 1 554 ? 41.682 20.171 -19.141 1.00 48.81 554 ALA A O 1
ATOM 4452 N N . ALA A 1 555 ? 40.268 19.629 -17.505 1.00 45.38 555 ALA A N 1
ATOM 4453 C CA . ALA A 1 555 ? 39.103 19.461 -18.388 1.00 45.38 555 ALA A CA 1
ATOM 4454 C C . ALA A 1 555 ? 38.539 20.786 -18.958 1.00 45.38 555 ALA A C 1
ATOM 4456 O O . ALA A 1 555 ? 37.610 20.758 -19.765 1.00 45.38 555 ALA A O 1
ATOM 4457 N N . LYS A 1 556 ? 39.075 21.945 -18.540 1.00 40.59 556 LYS A N 1
ATOM 4458 C CA . LYS A 1 556 ? 38.710 23.283 -19.044 1.00 40.59 556 LYS A CA 1
ATOM 4459 C C . LYS A 1 556 ? 39.759 23.903 -19.981 1.00 40.59 556 LYS A C 1
ATOM 4461 O O . LYS A 1 556 ? 39.631 25.079 -20.306 1.00 40.59 556 LYS A O 1
ATOM 4466 N N . GLY A 1 557 ? 40.751 23.136 -20.442 1.00 44.69 557 GLY A N 1
ATOM 4467 C CA . GLY A 1 557 ? 41.707 23.590 -21.456 1.00 44.69 557 GLY A CA 1
ATOM 4468 C C . GLY A 1 557 ? 42.690 24.654 -20.957 1.00 44.69 557 GLY A C 1
ATOM 4469 O O . GLY A 1 557 ? 42.699 25.777 -21.461 1.00 44.69 557 GLY A O 1
ATOM 4470 N N . LYS A 1 558 ? 43.530 24.291 -19.986 1.00 31.14 558 LYS A N 1
ATOM 4471 C CA . LYS A 1 558 ? 44.853 24.891 -19.788 1.00 31.14 558 LYS A CA 1
ATOM 4472 C C . LYS A 1 558 ? 45.872 23.796 -19.548 1.00 31.14 558 LYS A C 1
ATOM 4474 O O . LYS A 1 558 ? 45.555 22.905 -18.728 1.00 31.14 558 LYS A O 1
#

Foldseek 3Di:
DVVVVVLVCVVCVVVVVVVPPPPLPPQPDPPQDLVNLLVQLVVCVVVVVLVSNLSSLVNSCVPPPPCVVSSVVSNVSSVVVVVVVVVVSVVVVVVVVVVQVVVLVVLVVFQAQVQQWGWDDDPQFIFIAHSNRHTPGDRQFNDWADDPSPQAWIWTHSDPPGFIWIAGSVRDTAGEDAALVCLVPLSHQEYAYADDDPVSLVSVLPSLSHAYYAHDDQPADPVVSVLVSLQSLLNNLRHAYYHDANRQDQEDRPCNQSNQRHAYYHHENHAHEDDPRNADQPRQLNGNYQEYEHAQYAYQADDLSNLSNVNHQEYEHENYNHDPVRVVVVCVSVPNHHYHYPPPPVDPVVLVVVLVVDDPPPVVVNVVSVVVVDVVQDDDDDWDDDPPRDGDDDDDDDVVCLVVVVVVDLVVDDDLDDPSLVVVLVVLVVSLVVLVVVCVVPPPDPVSLQVNLVSLLVNLLSCLLVVNLVSSLVSLVSSCVSPVPPLSSLLSNLVSCVSVVVPVSSVVSCVVRLPDPVSLVVSLVSLVSSVSSVRDRRPCNVVVNVVSVVVVVVVVPD

Secondary structure (DSSP, 8-state):
-HHHHHHHHHHHHHHHHTTS------S--TT--HHHHHHHHHHHHHTT-HHHHHHHHHHHHHH-STTHHHHHHHHHHHHHHHHHHHHHHHHHHHHHHHHHHHHHHHHHTS--BTTTBEEEEETTEEEEE-TT--EEEEEEESEEEEE-TTTTEEEEESSTTS--EEEETTS-EEEEESSGGGGGSTT--EEEE---SHHHHHHHHH-TT--EEEE--TT---HHHHHHHHHHHTT-TT--EEE-TTS--SSPPTTGGG-TT--EEE-TTS---S-TTSS-GGGSTT----EEE--SS--S---GGGGG-TT--EEE-TTS---HHHHHHHHHHSTT-EEE-------HHHHHHHHHHS-TT-HHHHHHHHHHHHHHH-------B-TTS-B------THHHHHHHHHHHTTS-----SHHHHHHHHHHHHHHHHHHHHHHHSTT-HHHHHHHHHHHHHHHHHHHHTT-HHHHHHHHHHHHHH-TT-HHHHHHHHHHHHTTT-HHHHHHHHHHH--SHHHHHHHHHHHHHHHHTTPPPPTTHHHHHHHHHHHHHHTT--

Sequence (558 aa):
MKRICLLWILLVGTYAYGQTKSKKIAEPEPDHSCEDLLMSAKNSLEKNELTQARDYCEAGLLVCEDLSGSFQSVLKNVNAKIDSQKIEIVKAYESARVLAEKNQNLIKAFYFYNGKFALAFNSGRYGFVNNNGDVLIDYQYANAIPFGQKYGFAIVKKQEHGPEFLLDTTKTEYKLARNVTALTDTSITACITSIRTKKERFAIFNAKQLRILFIEDSRGVNQTLLRRLVLGLKYLPSLTTLGLANTGITAIPRGIFLIPHLNTLDLSNNKLGLSAELFPSDSLEQSNLVKLDLSNNQLDSIPRRIAGLKKLQYLNLLGNNISRAHLEEIKQWLPNRTILYKDYYEDPQKLLAEIKATPQGNIDKKINLYQDLTSLLEGYRREVPLENGIKVMLFQSKADLAWQQSWKLVRIQTVSASPAYDSIVHYQERLRDKLLVLNDSLPNDPIIRFRLAQCYGNLGFYQMFLGQYAQAEKACRLGLETSPSQNFIKLNLAHALLWQDKYDEAWRTYHDYLINEAARKTALQDFDDLQKAGVPTHPDVPKIKDMINRLAFAAKGK

Radius of gyration: 33.92 Å; chains: 1; bounding box: 72×53×109 Å

pLDDT: mean 70.4, std 20.94, range [26.5, 98.12]